Protein AF-0000000084470021 (afdb_homodimer)

pLDDT: mean 83.19, std 20.69, range [31.94, 98.88]

Radius of gyration: 24.06 Å; Cα contacts (8 Å, |Δi|>4): 420; chains: 2; bounding box: 57×67×52 Å

Organism: NCBI:txid879819

Solvent-accessible surface area (backbone atoms only — not comparable to full-atom values): 21420 Å² total; per-residue (Å²): 124,56,74,66,56,55,49,54,49,46,50,52,51,32,52,49,29,54,59,42,49,60,49,39,66,55,49,52,40,58,60,68,46,56,75,90,74,54,51,68,69,42,52,50,47,50,52,49,48,35,70,72,54,63,39,66,65,59,44,22,43,71,66,63,73,61,83,35,56,53,50,48,54,54,45,48,44,37,63,71,48,46,46,56,45,27,53,52,45,30,54,23,49,50,41,39,51,47,41,52,53,46,51,58,47,51,72,72,52,84,77,80,82,73,79,81,53,90,66,66,58,56,72,32,63,48,41,37,45,55,42,14,25,47,10,26,25,46,25,50,60,42,43,34,53,51,42,36,67,74,71,49,69,79,46,84,72,66,75,48,72,66,45,46,51,55,49,46,63,68,48,45,58,60,28,51,50,29,37,46,43,17,53,52,41,25,50,51,50,28,46,52,53,55,51,56,57,56,69,77,100,123,56,74,66,56,54,50,54,50,47,50,53,52,32,52,51,29,55,59,43,49,59,50,38,66,53,48,52,41,57,59,68,45,57,73,89,72,54,52,67,70,42,53,51,48,51,53,48,48,34,68,72,52,63,40,66,64,58,43,22,42,70,65,63,72,60,82,35,55,54,48,48,54,55,46,48,43,37,62,71,48,46,45,56,45,27,53,52,45,28,53,24,50,49,39,40,51,48,40,51,51,46,52,58,46,50,71,70,52,84,76,78,82,72,79,78,55,89,65,67,58,57,71,33,62,50,40,38,45,56,43,14,25,48,10,26,24,46,26,51,61,40,43,35,53,51,42,35,67,73,70,50,67,79,47,85,74,66,75,48,71,65,45,46,51,54,48,46,65,68,49,46,58,59,29,51,51,28,36,47,43,16,52,52,42,26,50,51,48,28,47,51,52,54,51,56,57,57,68,75,99

Sequence (402 aa):
MSRFAGRSCDRVYFLFLVSHIPATLMMDAQAVYPKWLVPGALESFGKWYIGLFRDPVMTGVLTRDGSMDFMMPFFYLEVVFQLPCFVLGAMGLWRSRNALGETERSVLTDQAPISRGLSLTQDDKRVWPLLVAYGASTATTLLPVLQSLLWDTNTSPPLTTFELASLLSCYIPYLVVPLMMAVDLGLRLTKLIGGGVRKKVMSRFAGRSCDRVYFLFLVSHIPATLMMDAQAVYPKWLVPGALESFGKWYIGLFRDPVMTGVLTRDGSMDFMMPFFYLEVVFQLPCFVLGAMGLWRSRNALGETERSVLTDQAPISRGLSLTQDDKRVWPLLVAYGASTATTLLPVLQSLLWDTNTSPPLTTFELASLLSCYIPYLVVPLMMAVDLGLRLTKLIGGGVRKKV

Foldseek 3Di:
DPPVVVLVLLVVLLVVLVVVLCVLVLQLLLLVDDVVPRDPVSLVVLVVVCVVQVQPQSVCSNVVPVPNVVLSVVSVCCVPQVNVLSVLSNVLSVLLVVLVVVVVVCVVPPDDPPDPPPCPNPNSLVSLVVLLVNLVVQLVSCVVSVVCLPPVQPDVVGDDPVSSVVVCVVRVCSNPSSVCSNVVSVVVVVVVVVVVVVVVD/DPPVVVLVLLVVLLVVLVVVLCVLVLQLLLLVDDVVPRDPVSLVVLVVVCVVQVQPQSVCSNVVPPPNVVLSVVSVCCVPQVNVLSVLSNVLSVLLVVLVVVVVVCVVPVDDPPDPPPCPNPNSLVSLVSLLVNLVVQLVSCVVSVVCLPPVQPDVVGDDPVSSVVVCVVRVCSNPSSVCSNVVSVVVVVCVVVVVVVVVD

InterPro domains:
  IPR016964 Sigma intracellular receptor 2 [PIRSF031032] (3-193)
  IPR033118 EXPERA domain [PF05241] (44-184)
  IPR033118 EXPERA domain [PS51751] (9-182)
  IPR051987 Sigma-2 receptor-like [PTHR31204] (3-186)

Nearest PDB structures (foldseek):
  1u4q-assembly2_B  TM=2.840E-01  e=3.889E+00  Gallus gallus
  1u4q-assembly2_B  TM=2.836E-01  e=4.367E+00  Gallus gallus

Structure (mmCIF, N/CA/C/O backbone):
data_AF-0000000084470021-model_v1
#
loop_
_entity.id
_entity.type
_entity.pdbx_description
1 polymer 'EXPERA domain-containing protein'
#
loop_
_atom_site.group_PDB
_atom_site.id
_atom_site.type_symbol
_atom_site.label_atom_id
_atom_site.label_alt_id
_atom_site.label_comp_id
_atom_site.label_asym_id
_atom_site.label_entity_id
_atom_site.label_seq_id
_atom_site.pdbx_PDB_ins_code
_atom_site.Cartn_x
_atom_site.Cartn_y
_atom_site.Cartn_z
_atom_site.occupancy
_atom_site.B_iso_or_equiv
_atom_site.auth_seq_id
_atom_site.auth_comp_id
_atom_site.auth_asym_id
_atom_site.auth_atom_id
_atom_site.pdbx_PDB_model_num
ATOM 1 N N . MET A 1 1 ? 6.918 12.938 21.328 1 39.31 1 MET A N 1
ATOM 2 C CA . MET A 1 1 ? 8.258 12.586 20.875 1 39.31 1 MET A CA 1
ATOM 3 C C . MET A 1 1 ? 9.227 13.742 21.094 1 39.31 1 MET A C 1
ATOM 5 O O . MET A 1 1 ? 8.914 14.891 20.766 1 39.31 1 MET A O 1
ATOM 9 N N . SER A 1 2 ? 10.227 13.367 21.828 1 38.44 2 SER A N 1
ATOM 10 C CA . SER A 1 2 ? 11.164 14.445 22.125 1 38.44 2 SER A CA 1
ATOM 11 C C . SER A 1 2 ? 11.695 15.094 20.859 1 38.44 2 SER A C 1
ATOM 13 O O . SER A 1 2 ? 11.805 14.438 19.828 1 38.44 2 SER A O 1
ATOM 15 N N . ARG A 1 3 ? 11.711 16.406 20.812 1 45.91 3 ARG A N 1
ATOM 16 C CA . ARG A 1 3 ? 12.281 17.188 19.719 1 45.91 3 ARG A CA 1
ATOM 17 C C . ARG A 1 3 ? 13.508 16.516 19.125 1 45.91 3 ARG A C 1
ATOM 19 O O . ARG A 1 3 ? 13.703 16.531 17.906 1 45.91 3 ARG A O 1
ATOM 26 N N . PHE A 1 4 ? 14.328 15.914 19.953 1 41.16 4 PHE A N 1
ATOM 27 C CA . PHE A 1 4 ? 15.57 15.266 19.531 1 41.16 4 PHE A CA 1
ATOM 28 C C . PHE A 1 4 ? 15.281 13.977 18.781 1 41.16 4 PHE A C 1
ATOM 30 O O . PHE A 1 4 ? 15.992 13.625 17.828 1 41.16 4 PHE A O 1
ATOM 37 N N . ALA A 1 5 ? 14.305 13.281 19.344 1 45.69 5 ALA A N 1
ATOM 38 C CA . ALA A 1 5 ? 13.93 12.016 18.703 1 45.69 5 ALA A CA 1
ATOM 39 C C . ALA A 1 5 ? 13.344 12.266 17.312 1 45.69 5 ALA A C 1
ATOM 41 O O . ALA A 1 5 ? 13.578 11.484 16.391 1 45.69 5 ALA A O 1
ATOM 42 N N . GLY A 1 6 ? 12.672 13.367 17.141 1 56.44 6 GLY A N 1
ATOM 43 C CA . GLY A 1 6 ? 12.094 13.766 15.867 1 56.44 6 GLY A CA 1
ATOM 44 C C . GLY A 1 6 ? 13.141 14.047 14.805 1 56.44 6 GLY A C 1
ATOM 45 O O . GLY A 1 6 ? 13.023 13.586 13.672 1 56.44 6 GLY A O 1
ATOM 46 N N . ARG A 1 7 ? 14.211 14.508 15.359 1 64.88 7 ARG A N 1
ATOM 47 C CA . ARG A 1 7 ? 15.281 14.898 14.453 1 64.88 7 ARG A CA 1
ATOM 48 C C . ARG A 1 7 ? 16.078 13.68 13.977 1 64.88 7 ARG A C 1
ATOM 50 O O . ARG A 1 7 ? 16.406 13.57 12.797 1 64.88 7 ARG A O 1
ATOM 57 N N . SER A 1 8 ? 16.297 12.781 14.93 1 79.62 8 SER A N 1
ATOM 58 C CA . SER A 1 8 ? 17.047 11.586 14.555 1 79.62 8 SER A CA 1
ATOM 59 C C . SER A 1 8 ? 16.25 10.703 13.602 1 79.62 8 SER A C 1
ATOM 61 O O . SER A 1 8 ? 16.812 10.141 12.656 1 79.62 8 SER A O 1
ATOM 63 N N . CYS A 1 9 ? 15.008 10.711 13.766 1 89.69 9 CYS A N 1
ATOM 64 C CA . CYS A 1 9 ? 14.188 9.898 12.867 1 89.69 9 CYS A CA 1
ATOM 65 C C . CYS A 1 9 ? 14.156 10.5 11.469 1 89.69 9 CYS A C 1
ATOM 67 O O . CYS A 1 9 ? 14.219 9.773 10.477 1 89.69 9 CYS A O 1
ATOM 69 N N . ASP A 1 10 ? 14.172 11.844 11.469 1 92.19 10 ASP A N 1
ATOM 70 C CA . ASP A 1 10 ? 14.141 12.5 10.164 1 92.19 10 ASP A CA 1
ATOM 71 C C . ASP A 1 10 ? 15.422 12.219 9.383 1 92.19 10 ASP A C 1
ATOM 73 O O . ASP A 1 10 ? 15.398 12.102 8.156 1 92.19 10 ASP A O 1
ATOM 77 N N . ARG A 1 11 ? 16.531 12.141 10.125 1 92.19 11 ARG A N 1
ATOM 78 C CA . ARG A 1 11 ? 17.797 11.812 9.469 1 92.19 11 ARG A CA 1
ATOM 79 C C . ARG A 1 11 ? 17.766 10.406 8.891 1 92.19 11 ARG A C 1
ATOM 81 O O . ARG A 1 11 ? 18.266 10.172 7.785 1 92.19 11 ARG A O 1
ATOM 88 N N . VAL A 1 12 ? 17.219 9.469 9.609 1 95.25 12 VAL A N 1
ATOM 89 C CA . VAL A 1 12 ? 17.094 8.094 9.148 1 95.25 12 VAL A CA 1
ATOM 90 C C . VAL A 1 12 ? 16.219 8.039 7.902 1 95.25 12 VAL A C 1
ATOM 92 O O . VAL A 1 12 ? 16.562 7.371 6.922 1 95.25 12 VAL A O 1
ATOM 95 N N . TYR A 1 13 ? 15.102 8.781 7.984 1 97 13 TYR A N 1
ATOM 96 C CA . TYR A 1 13 ? 14.195 8.812 6.84 1 97 13 TYR A CA 1
ATOM 97 C C . TYR A 1 13 ? 14.891 9.391 5.613 1 97 13 TYR A C 1
ATOM 99 O O . TYR A 1 13 ? 14.789 8.844 4.516 1 97 13 TYR A O 1
ATOM 107 N N . PHE A 1 14 ? 15.641 10.484 5.859 1 95.44 14 PHE A N 1
ATOM 108 C CA . PHE A 1 14 ? 16.344 11.148 4.773 1 95.44 14 PHE A CA 1
ATOM 109 C C . PHE A 1 14 ? 17.359 10.211 4.133 1 95.44 14 PHE A C 1
ATOM 111 O O . PHE A 1 14 ? 17.375 10.039 2.912 1 95.44 14 PHE A O 1
ATOM 118 N N . LEU A 1 15 ? 18.172 9.555 4.902 1 96.56 15 LEU A N 1
ATOM 119 C CA . LEU A 1 15 ? 19.219 8.656 4.398 1 96.56 15 LEU A CA 1
ATOM 120 C C . LEU A 1 15 ? 18.594 7.461 3.684 1 96.56 15 LEU A C 1
ATOM 122 O O . LEU A 1 15 ? 19.125 6.996 2.672 1 96.56 15 LEU A O 1
ATOM 126 N N . PHE A 1 16 ? 17.562 7.004 4.227 1 98.06 16 PHE A N 1
ATOM 127 C CA . PHE A 1 16 ? 16.859 5.883 3.621 1 98.06 16 PHE A CA 1
ATOM 128 C C . PHE A 1 16 ? 16.359 6.25 2.23 1 98.06 16 PHE A C 1
ATOM 130 O O . PHE A 1 16 ? 16.562 5.508 1.271 1 98.06 16 PHE A O 1
ATOM 137 N N . LEU A 1 17 ? 15.703 7.418 2.127 1 98.06 17 LEU A N 1
ATOM 138 C CA . LEU A 1 17 ? 15.148 7.855 0.851 1 98.06 17 LEU A CA 1
ATOM 139 C C . LEU A 1 17 ? 16.25 8.086 -0.174 1 98.06 17 LEU A C 1
ATOM 141 O O . LEU A 1 17 ? 16.141 7.645 -1.321 1 98.06 17 LEU A O 1
ATOM 145 N N . VAL A 1 18 ? 17.312 8.672 0.264 1 97.69 18 VAL A N 1
ATOM 146 C CA . VAL A 1 18 ? 18.406 9 -0.647 1 97.69 18 VAL A CA 1
ATOM 147 C C . VAL A 1 18 ? 19.078 7.711 -1.127 1 97.69 18 VAL A C 1
ATOM 149 O O . VAL A 1 18 ? 19.359 7.562 -2.316 1 97.69 18 VAL A O 1
ATOM 152 N N . SER A 1 19 ? 19.281 6.773 -0.228 1 96.94 19 SER A N 1
ATOM 153 C CA . SER A 1 19 ? 19.969 5.535 -0.583 1 96.94 19 SER A CA 1
ATOM 154 C C . SER A 1 19 ? 19.094 4.652 -1.469 1 96.94 19 SER A C 1
ATOM 156 O O . SER A 1 19 ? 19.609 3.803 -2.203 1 96.94 19 SER A O 1
ATOM 158 N N . HIS A 1 20 ? 17.844 4.844 -1.402 1 97.75 20 HIS A N 1
ATOM 159 C CA . HIS A 1 20 ? 16.922 4.016 -2.174 1 97.75 20 HIS A CA 1
ATOM 160 C C . HIS A 1 20 ? 16.906 4.426 -3.643 1 97.75 20 HIS A C 1
ATOM 162 O O . HIS A 1 20 ? 16.531 3.637 -4.508 1 97.75 20 HIS A O 1
ATOM 168 N N . ILE A 1 21 ? 17.281 5.66 -3.932 1 97.44 21 ILE A N 1
ATOM 169 C CA . ILE A 1 21 ? 17.25 6.188 -5.293 1 97.44 21 ILE A CA 1
ATOM 170 C C . ILE A 1 21 ? 18.172 5.363 -6.188 1 97.44 21 ILE A C 1
ATOM 172 O O . ILE A 1 21 ? 17.719 4.781 -7.18 1 97.44 21 ILE A O 1
ATOM 176 N N . PRO A 1 22 ? 19.484 5.156 -5.887 1 95.5 22 PRO A N 1
ATOM 177 C CA . PRO A 1 22 ? 20.312 4.332 -6.766 1 95.5 22 PRO A CA 1
ATOM 178 C C . PRO A 1 22 ? 19.875 2.869 -6.793 1 95.5 22 PRO A C 1
ATOM 180 O O . PRO A 1 22 ? 19.969 2.211 -7.832 1 95.5 22 PRO A O 1
ATOM 183 N N . ALA A 1 23 ? 19.406 2.336 -5.719 1 93.56 23 ALA A N 1
ATOM 184 C CA . ALA A 1 23 ? 18.922 0.957 -5.68 1 93.56 23 ALA A CA 1
ATOM 185 C C . ALA A 1 23 ? 17.781 0.747 -6.672 1 93.56 23 ALA A C 1
ATOM 187 O O . ALA A 1 23 ? 17.766 -0.238 -7.414 1 93.56 23 ALA A O 1
ATOM 188 N N . THR A 1 24 ? 16.828 1.701 -6.633 1 96.44 24 THR A N 1
ATOM 189 C CA . THR A 1 24 ? 15.688 1.627 -7.531 1 96.44 24 THR A CA 1
ATOM 190 C C . THR A 1 24 ? 16.141 1.766 -8.984 1 96.44 24 THR A C 1
ATOM 192 O O . THR A 1 24 ? 15.727 0.978 -9.844 1 96.44 24 THR A O 1
ATOM 195 N N . LEU A 1 25 ? 17.031 2.656 -9.281 1 94 25 LEU A N 1
ATOM 196 C CA . LEU A 1 25 ? 17.453 2.93 -10.648 1 94 25 LEU A CA 1
ATOM 197 C C . LEU A 1 25 ? 18.328 1.808 -11.188 1 94 25 LEU A C 1
ATOM 199 O O . LEU A 1 25 ? 18.25 1.45 -12.359 1 94 25 LEU A O 1
ATOM 203 N N . MET A 1 26 ? 19.109 1.154 -10.328 1 92.44 26 MET A N 1
ATOM 204 C CA . MET A 1 26 ? 20.109 0.179 -10.766 1 92.44 26 MET A CA 1
ATOM 205 C C . MET A 1 26 ? 19.5 -1.223 -10.812 1 92.44 26 MET A C 1
ATOM 207 O O . MET A 1 26 ? 19.922 -2.055 -11.617 1 92.44 26 MET A O 1
ATOM 211 N N . MET A 1 27 ? 18.562 -1.479 -9.992 1 94.19 27 MET A N 1
ATOM 212 C CA . MET A 1 27 ? 18.078 -2.854 -9.867 1 94.19 27 MET A CA 1
ATOM 213 C C . MET A 1 27 ? 16.594 -2.943 -10.188 1 94.19 27 MET A C 1
ATOM 215 O O . MET A 1 27 ? 16.203 -3.543 -11.195 1 94.19 27 MET A O 1
ATOM 219 N N . ASP A 1 28 ? 15.789 -2.229 -9.43 1 95.31 28 ASP A N 1
ATOM 220 C CA . ASP A 1 28 ? 14.344 -2.428 -9.508 1 95.31 28 ASP A CA 1
ATOM 221 C C . ASP A 1 28 ? 13.789 -1.937 -10.844 1 95.31 28 ASP A C 1
ATOM 223 O O . ASP A 1 28 ? 12.883 -2.551 -11.406 1 95.31 28 ASP A O 1
ATOM 227 N N . ALA A 1 29 ? 14.328 -0.933 -11.359 1 95.75 29 ALA A N 1
ATOM 228 C CA . ALA A 1 29 ? 13.82 -0.332 -12.594 1 95.75 29 ALA A CA 1
ATOM 229 C C . ALA A 1 29 ? 14.094 -1.232 -13.797 1 95.75 29 ALA A C 1
ATOM 231 O O . ALA A 1 29 ? 13.461 -1.083 -14.844 1 95.75 29 ALA A O 1
ATOM 232 N N . GLN A 1 30 ? 15.055 -2.152 -13.688 1 94.69 30 GLN A N 1
ATOM 233 C CA . GLN A 1 30 ? 15.352 -3.08 -14.773 1 94.69 30 GLN A CA 1
ATOM 234 C C . GLN A 1 30 ? 14.141 -3.941 -15.109 1 94.69 30 GLN A C 1
ATOM 236 O O . GLN A 1 30 ? 14 -4.406 -16.25 1 94.69 30 GLN A O 1
ATOM 241 N N . ALA A 1 31 ? 13.289 -4.145 -14.141 1 93.44 31 ALA A N 1
ATOM 242 C CA . ALA A 1 31 ? 12.094 -4.949 -14.344 1 93.44 31 ALA A CA 1
ATOM 243 C C . ALA A 1 31 ? 11.117 -4.246 -15.281 1 93.44 31 ALA A C 1
ATOM 245 O O . ALA A 1 31 ? 10.312 -4.902 -15.961 1 93.44 31 ALA A O 1
ATOM 246 N N . VAL A 1 32 ? 11.148 -2.951 -15.266 1 93.38 32 VAL A N 1
ATOM 247 C CA . VAL A 1 32 ? 10.148 -2.148 -15.961 1 93.38 32 VAL A CA 1
ATOM 248 C C . VAL A 1 32 ? 10.688 -1.723 -17.328 1 93.38 32 VAL A C 1
ATOM 250 O O . VAL A 1 32 ? 9.922 -1.587 -18.281 1 93.38 32 VAL A O 1
ATOM 253 N N . TYR A 1 33 ? 12 -1.568 -17.438 1 90.31 33 TYR A N 1
ATOM 254 C CA . TYR A 1 33 ? 12.609 -1.112 -18.672 1 90.31 33 TYR A CA 1
ATOM 255 C C . TYR A 1 33 ? 12.531 -2.188 -19.75 1 90.31 33 TYR A C 1
ATOM 257 O O . TYR A 1 33 ? 12.672 -3.379 -19.453 1 90.31 33 TYR A O 1
ATOM 265 N N . PRO A 1 34 ? 12.312 -1.676 -21 1 90.69 34 PRO A N 1
ATOM 266 C CA . PRO A 1 34 ? 12.555 -2.643 -22.078 1 90.69 34 PRO A CA 1
ATOM 267 C C . PRO A 1 34 ? 13.977 -3.193 -22.062 1 90.69 34 PRO A C 1
ATOM 269 O O . PRO A 1 34 ? 14.922 -2.463 -21.766 1 90.69 34 PRO A O 1
ATOM 272 N N . LYS A 1 35 ? 14.07 -4.453 -22.375 1 86.88 35 LYS A N 1
ATOM 273 C CA . LYS A 1 35 ? 15.344 -5.148 -22.281 1 86.88 35 LYS A CA 1
ATOM 274 C C . LYS A 1 35 ? 16.422 -4.426 -23.094 1 86.88 35 LYS A C 1
ATOM 276 O O . LYS A 1 35 ? 17.578 -4.348 -22.656 1 86.88 35 LYS A O 1
ATOM 281 N N . TRP A 1 36 ? 16 -3.816 -24.188 1 89.62 36 TRP A N 1
ATOM 282 C CA . TRP A 1 36 ? 16.984 -3.201 -25.062 1 89.62 36 TRP A CA 1
ATOM 283 C C . TRP A 1 36 ? 17.5 -1.887 -24.484 1 89.62 36 TRP A C 1
ATOM 285 O O . TRP A 1 36 ? 18.531 -1.367 -24.922 1 89.62 36 TRP A O 1
ATOM 295 N N . LEU A 1 37 ? 16.781 -1.375 -23.484 1 89.5 37 LEU A N 1
ATOM 296 C CA . LEU A 1 37 ? 17.172 -0.103 -22.875 1 89.5 37 LEU A CA 1
ATOM 297 C C . LEU A 1 37 ? 18.047 -0.326 -21.641 1 89.5 37 LEU A C 1
ATOM 299 O O . LEU A 1 37 ? 18.594 0.628 -21.078 1 89.5 37 LEU A O 1
ATOM 303 N N . VAL A 1 38 ? 18.219 -1.576 -21.25 1 89.94 38 VAL A N 1
ATOM 304 C CA . VAL A 1 38 ? 19.016 -1.856 -20.047 1 89.94 38 VAL A CA 1
ATOM 305 C C . VAL A 1 38 ? 20.484 -1.922 -20.422 1 89.94 38 VAL A C 1
ATOM 307 O O . VAL A 1 38 ? 20.906 -2.805 -21.172 1 89.94 38 VAL A O 1
ATOM 310 N N . PRO A 1 39 ? 21.25 -1.006 -19.875 1 92.06 39 PRO A N 1
ATOM 311 C CA . PRO A 1 39 ? 22.688 -1.062 -20.141 1 92.06 39 PRO A CA 1
ATOM 312 C C . PRO A 1 39 ? 23.312 -2.373 -19.672 1 92.06 39 PRO A C 1
ATOM 314 O O . PRO A 1 39 ? 22.906 -2.943 -18.672 1 92.06 39 PRO A O 1
ATOM 317 N N . GLY A 1 40 ? 24.344 -2.781 -20.375 1 93.5 40 GLY A N 1
ATOM 318 C CA . GLY A 1 40 ? 25.031 -4.023 -20.062 1 93.5 40 GLY A CA 1
ATOM 319 C C . GLY A 1 40 ? 25.516 -4.09 -18.625 1 93.5 40 GLY A C 1
ATOM 320 O O . GLY A 1 40 ? 25.406 -5.133 -17.984 1 93.5 40 GLY A O 1
ATOM 321 N N . ALA A 1 41 ? 25.969 -3.006 -18.156 1 94.06 41 ALA A N 1
ATOM 322 C CA . ALA A 1 41 ? 26.484 -2.955 -16.797 1 94.06 41 ALA A CA 1
ATOM 323 C C . ALA A 1 41 ? 25.375 -3.24 -15.781 1 94.06 41 ALA A C 1
ATOM 325 O O . ALA A 1 41 ? 25.594 -3.943 -14.789 1 94.06 41 ALA A O 1
ATOM 326 N N . LEU A 1 42 ? 24.234 -2.711 -16.016 1 94.12 42 LEU A N 1
ATOM 327 C CA . LEU A 1 42 ? 23.109 -2.938 -15.117 1 94.12 42 LEU A CA 1
ATOM 328 C C . LEU A 1 42 ? 22.609 -4.379 -15.211 1 94.12 42 LEU A C 1
ATOM 330 O O . LEU A 1 42 ? 22.281 -4.992 -14.195 1 94.12 42 LEU A O 1
ATOM 334 N N . GLU A 1 43 ? 22.562 -4.82 -16.391 1 94.81 43 GLU A N 1
ATOM 335 C CA . GLU A 1 43 ? 22.188 -6.215 -16.594 1 94.81 43 GLU A CA 1
ATOM 336 C C . GLU A 1 43 ? 23.141 -7.156 -15.859 1 94.81 43 GLU A C 1
ATOM 338 O O . GLU A 1 43 ? 22.703 -8.109 -15.203 1 94.81 43 GLU A O 1
ATOM 343 N N . SER A 1 44 ? 24.438 -6.91 -15.977 1 95.5 44 SER A N 1
ATOM 344 C CA . SER A 1 44 ? 25.438 -7.719 -15.297 1 95.5 44 SER A CA 1
ATOM 345 C C . SER A 1 44 ? 25.297 -7.625 -13.781 1 95.5 44 SER A C 1
ATOM 347 O O . SER A 1 44 ? 25.5 -8.617 -13.07 1 95.5 44 SER A O 1
ATOM 349 N N . PHE A 1 45 ? 24.922 -6.48 -13.352 1 95.31 45 PHE A N 1
ATOM 350 C CA . PHE A 1 45 ? 24.688 -6.293 -11.922 1 95.31 45 PHE A CA 1
ATOM 351 C C . PHE A 1 45 ? 23.516 -7.137 -11.453 1 95.31 45 PHE A C 1
ATOM 353 O O . PHE A 1 45 ? 23.578 -7.762 -10.391 1 95.31 45 PHE A O 1
ATOM 360 N N . GLY A 1 46 ? 22.453 -7.125 -12.18 1 95.25 46 GLY A N 1
ATOM 361 C CA . GLY A 1 46 ? 21.312 -7.965 -11.867 1 95.25 46 GLY A CA 1
ATOM 362 C C . GLY A 1 46 ? 21.656 -9.445 -11.812 1 95.25 46 GLY A C 1
ATOM 363 O O . GLY A 1 46 ? 21.25 -10.148 -10.883 1 95.25 46 GLY A O 1
ATOM 364 N N . LYS A 1 47 ? 22.438 -9.891 -12.742 1 95.31 47 LYS A N 1
ATOM 365 C CA . LYS A 1 47 ? 22.859 -11.289 -12.789 1 95.31 47 LYS A CA 1
ATOM 366 C C . LYS A 1 47 ? 23.75 -11.633 -11.594 1 95.31 47 LYS A C 1
ATOM 368 O O . LYS A 1 47 ? 23.625 -12.711 -11.008 1 95.31 47 LYS A O 1
ATOM 373 N N . TRP A 1 48 ? 24.609 -10.688 -11.344 1 96.19 48 TRP A N 1
ATOM 374 C CA . TRP A 1 48 ? 25.469 -10.875 -10.188 1 96.19 48 TRP A CA 1
ATOM 375 C C . TRP A 1 48 ? 24.656 -10.992 -8.906 1 96.19 48 TRP A C 1
ATOM 377 O O . TRP A 1 48 ? 24.875 -11.891 -8.094 1 96.19 48 TRP A O 1
ATOM 387 N N . TYR A 1 49 ? 23.703 -10.125 -8.727 1 95.12 49 TYR A N 1
ATOM 388 C CA . TYR A 1 49 ? 22.844 -10.109 -7.551 1 95.12 49 TYR A CA 1
ATOM 389 C C . TYR A 1 49 ? 22.094 -11.422 -7.406 1 95.12 49 TYR A C 1
ATOM 391 O O . TYR A 1 49 ? 22.062 -12.016 -6.324 1 95.12 49 TYR A O 1
ATOM 399 N N . ILE A 1 50 ? 21.5 -11.875 -8.461 1 93.69 50 ILE A N 1
ATOM 400 C CA . ILE A 1 50 ? 20.703 -13.094 -8.414 1 93.69 50 ILE A CA 1
ATOM 401 C C . ILE A 1 50 ? 21.625 -14.289 -8.148 1 93.69 50 ILE A C 1
ATOM 403 O O . ILE A 1 50 ? 21.219 -15.242 -7.473 1 93.69 50 ILE A O 1
ATOM 407 N N . GLY A 1 51 ? 22.844 -14.258 -8.648 1 93.19 51 GLY A N 1
ATOM 408 C CA . GLY A 1 51 ? 23.812 -15.312 -8.367 1 93.19 51 GLY A CA 1
ATOM 409 C C . GLY A 1 51 ? 24.266 -15.336 -6.922 1 93.19 51 GLY A C 1
ATOM 410 O O . GLY A 1 51 ? 24.438 -16.406 -6.336 1 93.19 51 GLY A O 1
ATOM 411 N N . LEU A 1 52 ? 24.375 -14.164 -6.402 1 93.06 52 LEU A N 1
ATOM 412 C CA . LEU A 1 52 ? 24.891 -14.031 -5.043 1 93.06 52 LEU A CA 1
ATOM 413 C C . LEU A 1 52 ? 23.812 -14.383 -4.02 1 93.06 52 LEU A C 1
ATOM 415 O O . LEU A 1 52 ? 24.062 -15.133 -3.08 1 93.06 52 LEU A O 1
ATOM 419 N N . PHE A 1 53 ? 22.547 -13.938 -4.246 1 92.81 53 PHE A N 1
ATOM 420 C CA . PHE A 1 53 ? 21.547 -14.039 -3.197 1 92.81 53 PHE A CA 1
ATOM 421 C C . PHE A 1 53 ? 20.5 -15.094 -3.541 1 92.81 53 PHE A C 1
ATOM 423 O O . PHE A 1 53 ? 19.703 -15.492 -2.688 1 92.81 53 PHE A O 1
ATOM 430 N N . ARG A 1 54 ? 20.406 -15.531 -4.75 1 92.94 54 ARG A N 1
ATOM 431 C CA . ARG A 1 54 ? 19.391 -16.469 -5.211 1 92.94 54 ARG A CA 1
ATOM 432 C C . ARG A 1 54 ? 18 -16 -4.848 1 92.94 54 ARG A C 1
ATOM 434 O O . ARG A 1 54 ? 17.188 -16.766 -4.336 1 92.94 54 ARG A O 1
ATOM 441 N N . ASP A 1 55 ? 17.766 -14.719 -5.062 1 93.5 55 ASP A N 1
ATOM 442 C CA . ASP A 1 55 ? 16.5 -14.062 -4.781 1 93.5 55 ASP A CA 1
ATOM 443 C C . ASP A 1 55 ? 15.422 -14.508 -5.773 1 93.5 55 ASP A C 1
ATOM 445 O O . ASP A 1 55 ? 15.477 -14.156 -6.953 1 93.5 55 ASP A O 1
ATOM 449 N N . PRO A 1 56 ? 14.484 -15.234 -5.293 1 92.06 56 PRO A N 1
ATOM 450 C CA . PRO A 1 56 ? 13.492 -15.742 -6.242 1 92.06 56 PRO A CA 1
ATOM 451 C C . PRO A 1 56 ? 12.648 -14.641 -6.867 1 92.06 56 PRO A C 1
ATOM 453 O O . PRO A 1 56 ? 12.227 -14.75 -8.016 1 92.06 56 PRO A O 1
ATOM 456 N N . VAL A 1 57 ? 12.383 -13.578 -6.137 1 92.38 57 VAL A N 1
ATOM 457 C CA . VAL A 1 57 ? 11.578 -12.477 -6.652 1 92.38 57 VAL A CA 1
ATOM 458 C C . VAL A 1 57 ? 12.305 -11.797 -7.805 1 92.38 57 VAL A C 1
ATOM 460 O O . VAL A 1 57 ? 11.766 -11.672 -8.906 1 92.38 57 VAL A O 1
ATOM 463 N N . MET A 1 58 ? 13.547 -11.461 -7.547 1 94.12 58 MET A N 1
ATOM 464 C CA . MET A 1 58 ? 14.312 -10.75 -8.57 1 94.12 58 MET A CA 1
ATOM 465 C C . MET A 1 58 ? 14.648 -11.672 -9.734 1 94.12 58 MET A C 1
ATOM 467 O O . MET A 1 58 ? 14.703 -11.234 -10.883 1 94.12 58 MET A O 1
ATOM 471 N N . THR A 1 59 ? 14.906 -12.953 -9.398 1 93.25 59 THR A N 1
ATOM 472 C CA . THR A 1 59 ? 15.141 -13.914 -10.469 1 93.25 59 THR A CA 1
ATOM 473 C C . THR A 1 59 ? 13.93 -13.992 -11.398 1 93.25 59 THR A C 1
ATOM 475 O O . THR A 1 59 ? 14.07 -13.891 -12.625 1 93.25 59 THR A O 1
ATOM 478 N N . GLY A 1 60 ? 12.781 -14.078 -10.836 1 91.75 60 GLY A N 1
ATOM 479 C CA . GLY A 1 60 ? 11.57 -14.164 -11.633 1 91.75 60 GLY A CA 1
ATOM 480 C C . GLY A 1 60 ? 11.305 -12.922 -12.453 1 91.75 60 GLY A C 1
ATOM 481 O O . GLY A 1 60 ? 10.93 -13.008 -13.625 1 91.75 60 GLY A O 1
ATOM 482 N N . VAL A 1 61 ? 11.516 -11.828 -11.875 1 92.38 61 VAL A N 1
ATOM 483 C CA . VAL A 1 61 ? 11.172 -10.555 -12.516 1 92.38 61 VAL A CA 1
ATOM 484 C C . VAL A 1 61 ? 12.203 -10.219 -13.586 1 92.38 61 VAL A C 1
ATOM 486 O O . VAL A 1 61 ? 11.852 -9.758 -14.672 1 92.38 61 VAL A O 1
ATOM 489 N N . LEU A 1 62 ? 13.492 -10.484 -13.328 1 92.75 62 LEU A N 1
ATOM 490 C CA . LEU A 1 62 ? 14.555 -10.109 -14.25 1 92.75 62 LEU A CA 1
ATOM 491 C C . LEU A 1 62 ? 14.633 -11.086 -15.422 1 92.75 62 LEU A C 1
ATOM 493 O O . LEU A 1 62 ? 14.984 -10.695 -16.531 1 92.75 62 LEU A O 1
ATOM 497 N N . THR A 1 63 ? 14.281 -12.32 -15.133 1 90.5 63 THR A N 1
ATOM 498 C CA . THR A 1 63 ? 14.281 -13.297 -16.219 1 90.5 63 THR A CA 1
ATOM 499 C C . THR A 1 63 ? 12.953 -13.281 -16.969 1 90.5 63 THR A C 1
ATOM 501 O O . THR A 1 63 ? 12.844 -13.867 -18.047 1 90.5 63 THR A O 1
ATOM 504 N N . ARG A 1 64 ? 11.953 -12.641 -16.406 1 89.5 64 ARG A N 1
ATOM 505 C CA . ARG A 1 64 ? 10.633 -12.539 -17.016 1 89.5 64 ARG A CA 1
ATOM 506 C C . ARG A 1 64 ? 10.062 -13.914 -17.344 1 89.5 64 ARG A C 1
ATOM 508 O O . ARG A 1 64 ? 9.562 -14.141 -18.438 1 89.5 64 ARG A O 1
ATOM 515 N N . ASP A 1 65 ? 10.164 -14.828 -16.375 1 89 65 ASP A N 1
ATOM 516 C CA . ASP A 1 65 ? 9.719 -16.203 -16.594 1 89 65 ASP A CA 1
ATOM 517 C C . ASP A 1 65 ? 8.25 -16.375 -16.219 1 89 65 ASP A C 1
ATOM 519 O O . ASP A 1 65 ? 7.711 -17.469 -16.266 1 89 65 ASP A O 1
ATOM 523 N N . GLY A 1 66 ? 7.625 -15.336 -15.719 1 87.88 66 GLY A N 1
ATOM 524 C CA . GLY A 1 66 ? 6.195 -15.344 -15.438 1 87.88 66 GLY A CA 1
ATOM 525 C C . GLY A 1 66 ? 5.871 -15.703 -14 1 87.88 66 GLY A C 1
ATOM 526 O O . GLY A 1 66 ? 4.742 -15.492 -13.547 1 87.88 66 GLY A O 1
ATOM 527 N N . SER A 1 67 ? 6.816 -16.141 -13.219 1 86.81 67 SER A N 1
ATOM 528 C CA . SER A 1 67 ? 6.578 -16.641 -11.867 1 86.81 67 SER A CA 1
ATOM 529 C C . SER A 1 67 ? 6.223 -15.516 -10.906 1 86.81 67 SER A C 1
ATOM 531 O O . SER A 1 67 ? 5.551 -15.742 -9.898 1 86.81 67 SER A O 1
ATOM 533 N N . MET A 1 68 ? 6.688 -14.312 -11.352 1 90.06 68 MET A N 1
ATOM 534 C CA . MET A 1 68 ? 6.473 -13.18 -10.453 1 90.06 68 MET A CA 1
ATOM 535 C C . MET A 1 68 ? 5.711 -12.062 -11.156 1 90.06 68 MET A C 1
ATOM 537 O O . MET A 1 68 ? 5.863 -10.891 -10.812 1 90.06 68 MET A O 1
ATOM 541 N N . ASP A 1 69 ? 4.855 -12.469 -12.07 1 90.06 69 ASP A N 1
ATOM 542 C CA . ASP A 1 69 ? 4.105 -11.484 -12.852 1 90.06 69 ASP A CA 1
ATOM 543 C C . ASP A 1 69 ? 3.199 -10.648 -11.945 1 90.06 69 ASP A C 1
ATOM 545 O O . ASP A 1 69 ? 2.975 -9.469 -12.211 1 90.06 69 ASP A O 1
ATOM 549 N N . PHE A 1 70 ? 2.68 -11.281 -10.938 1 89.62 70 PHE A N 1
ATOM 550 C CA . PHE A 1 70 ? 1.749 -10.609 -10.039 1 89.62 70 PHE A CA 1
ATOM 551 C C . PHE A 1 70 ? 2.438 -9.461 -9.312 1 89.62 70 PHE A C 1
ATOM 553 O O . PHE A 1 70 ? 1.773 -8.586 -8.75 1 89.62 70 PHE A O 1
ATOM 560 N N . MET A 1 71 ? 3.771 -9.367 -9.391 1 92.5 71 MET A N 1
ATOM 561 C CA . MET A 1 71 ? 4.531 -8.359 -8.664 1 92.5 71 MET A CA 1
ATOM 562 C C . MET A 1 71 ? 4.895 -7.188 -9.57 1 92.5 71 MET A C 1
ATOM 564 O O . MET A 1 71 ? 5.336 -6.141 -9.102 1 92.5 71 MET A O 1
ATOM 568 N N . MET A 1 72 ? 4.676 -7.348 -10.812 1 94.31 72 MET A N 1
ATOM 569 C CA . MET A 1 72 ? 5.121 -6.355 -11.781 1 94.31 72 MET A CA 1
ATOM 570 C C . MET A 1 72 ? 4.523 -4.988 -11.477 1 94.31 72 MET A C 1
ATOM 572 O O . MET A 1 72 ? 5.207 -3.969 -11.578 1 94.31 72 MET A O 1
ATOM 576 N N . PRO A 1 73 ? 3.273 -4.945 -11.07 1 96.62 73 PRO A N 1
ATOM 577 C CA . PRO A 1 73 ? 2.725 -3.621 -10.773 1 96.62 73 PRO A CA 1
ATOM 578 C C . PRO A 1 73 ? 3.488 -2.902 -9.664 1 96.62 73 PRO A C 1
ATOM 580 O O . PRO A 1 73 ? 3.551 -1.671 -9.648 1 96.62 73 PRO A O 1
ATOM 583 N N . PHE A 1 74 ? 4.094 -3.621 -8.781 1 97.88 74 PHE A N 1
ATOM 584 C CA . PHE A 1 74 ? 4.855 -3.002 -7.707 1 97.88 74 PHE A CA 1
ATOM 585 C C . PHE A 1 74 ? 6.113 -2.33 -8.25 1 97.88 74 PHE A C 1
ATOM 587 O O . PHE A 1 74 ? 6.535 -1.29 -7.738 1 97.88 74 PHE A O 1
ATOM 594 N N . PHE A 1 75 ? 6.656 -2.926 -9.25 1 97.5 75 PHE A N 1
ATOM 595 C CA . PHE A 1 75 ? 7.848 -2.334 -9.852 1 97.5 75 PHE A CA 1
ATOM 596 C C . PHE A 1 75 ? 7.492 -1.084 -10.641 1 97.5 75 PHE A C 1
ATOM 598 O O . PHE A 1 75 ? 8.242 -0.107 -10.648 1 97.5 75 PHE A O 1
ATOM 605 N N . TYR A 1 76 ? 6.383 -1.098 -11.297 1 97.31 76 TYR A N 1
ATOM 606 C CA . TYR A 1 76 ? 5.891 0.12 -11.93 1 97.31 76 TYR A CA 1
ATOM 607 C C . TYR A 1 76 ? 5.617 1.201 -10.891 1 97.31 76 TYR A C 1
ATOM 609 O O . TYR A 1 76 ? 5.965 2.367 -11.094 1 97.31 76 TYR A O 1
ATOM 617 N N . LEU A 1 77 ? 4.957 0.783 -9.812 1 98.5 77 LEU A N 1
ATOM 618 C CA . LEU A 1 77 ? 4.645 1.706 -8.727 1 98.5 77 LEU A CA 1
ATOM 619 C C . LEU A 1 77 ? 5.918 2.34 -8.172 1 98.5 77 LEU A C 1
ATOM 621 O O . LEU A 1 77 ? 5.922 3.52 -7.812 1 98.5 77 LEU A O 1
ATOM 625 N N . GLU A 1 78 ? 6.953 1.572 -8.055 1 98.19 78 GLU A N 1
ATOM 626 C CA . GLU A 1 78 ? 8.234 2.078 -7.562 1 98.19 78 GLU A CA 1
ATOM 627 C C . GLU A 1 78 ? 8.781 3.174 -8.477 1 98.19 78 GLU A C 1
ATOM 629 O O . GLU A 1 78 ? 9.195 4.234 -7.996 1 98.19 78 GLU A O 1
ATOM 634 N N . VAL A 1 79 ? 8.703 2.975 -9.719 1 97.19 79 VAL A N 1
ATOM 635 C CA . VAL A 1 79 ? 9.289 3.912 -10.672 1 97.19 79 VAL A CA 1
ATOM 636 C C . VAL A 1 79 ? 8.398 5.145 -10.805 1 97.19 79 VAL A C 1
ATOM 638 O O . VAL A 1 79 ? 8.898 6.277 -10.836 1 97.19 79 VAL A O 1
ATOM 641 N N . VAL A 1 80 ? 7.129 5.02 -10.781 1 97.56 80 VAL A N 1
ATOM 642 C CA . VAL A 1 80 ? 6.203 6.098 -11.109 1 97.56 80 VAL A CA 1
ATOM 643 C C . VAL A 1 80 ? 5.883 6.902 -9.852 1 97.56 80 VAL A C 1
ATOM 645 O O . VAL A 1 80 ? 5.695 8.117 -9.914 1 97.56 80 VAL A O 1
ATOM 648 N N . PHE A 1 81 ? 5.82 6.199 -8.789 1 98.62 81 PHE A N 1
ATOM 649 C CA . PHE A 1 81 ? 5.348 6.863 -7.578 1 98.62 81 PHE A CA 1
ATOM 650 C C . PHE A 1 81 ? 6.449 6.926 -6.527 1 98.62 81 PHE A C 1
ATOM 652 O O . PHE A 1 81 ? 6.758 8 -6.004 1 98.62 81 PHE A O 1
ATOM 659 N N . GLN A 1 82 ? 7.102 5.801 -6.176 1 98.62 82 GLN A N 1
ATOM 660 C CA . GLN A 1 82 ? 8.055 5.781 -5.066 1 98.62 82 GLN A CA 1
ATOM 661 C C . GLN A 1 82 ? 9.289 6.609 -5.391 1 98.62 82 GLN A C 1
ATOM 663 O O . GLN A 1 82 ? 9.773 7.375 -4.551 1 98.62 82 GLN A O 1
ATOM 668 N N . LEU A 1 83 ? 9.781 6.492 -6.582 1 98.38 83 LEU A N 1
ATOM 669 C CA . LEU A 1 83 ? 11.008 7.195 -6.953 1 98.38 83 LEU A CA 1
ATOM 670 C C . LEU A 1 83 ? 10.82 8.703 -6.852 1 98.38 83 LEU A C 1
ATOM 672 O O . LEU A 1 83 ? 11.609 9.391 -6.199 1 98.38 83 LEU A O 1
ATOM 676 N N . PRO A 1 84 ? 9.789 9.32 -7.457 1 98.31 84 PRO A N 1
ATOM 677 C CA . PRO A 1 84 ? 9.539 10.742 -7.223 1 98.31 84 PRO A CA 1
ATOM 678 C C . PRO A 1 84 ? 9.398 11.078 -5.738 1 98.31 84 PRO A C 1
ATOM 680 O O . PRO A 1 84 ? 9.852 12.141 -5.297 1 98.31 84 PRO A O 1
ATOM 683 N N . CYS A 1 85 ? 8.797 10.195 -4.996 1 98.38 85 CYS A N 1
ATOM 684 C CA . CYS A 1 85 ? 8.625 10.43 -3.566 1 98.38 85 CYS A CA 1
ATOM 685 C C . CYS A 1 85 ? 9.977 10.461 -2.857 1 98.38 85 CYS A C 1
ATOM 687 O O . CYS A 1 85 ? 10.156 11.211 -1.896 1 98.38 85 CYS A O 1
ATOM 689 N N . PHE A 1 86 ? 10.922 9.555 -3.303 1 98.44 86 PHE A N 1
ATOM 690 C CA . PHE A 1 86 ? 12.258 9.586 -2.719 1 98.44 86 PHE A CA 1
ATOM 691 C C . PHE A 1 86 ? 12.883 10.969 -2.852 1 98.44 86 PHE A C 1
ATOM 693 O O . PHE A 1 86 ? 13.422 11.508 -1.884 1 98.44 86 PHE A O 1
ATOM 700 N N . VAL A 1 87 ? 12.727 11.562 -3.963 1 97.56 87 VAL A N 1
ATOM 701 C CA . VAL A 1 87 ? 13.359 12.844 -4.27 1 97.56 87 VAL A CA 1
ATOM 702 C C . VAL A 1 87 ? 12.648 13.961 -3.504 1 97.56 87 VAL A C 1
ATOM 704 O O . VAL A 1 87 ? 13.289 14.727 -2.777 1 97.56 87 VAL A O 1
ATOM 707 N N . LEU A 1 88 ? 11.344 14.016 -3.59 1 97 88 LEU A N 1
ATOM 708 C CA . LEU A 1 88 ? 10.578 15.062 -2.928 1 97 88 LEU A CA 1
ATOM 709 C C . LEU A 1 88 ? 10.703 14.953 -1.413 1 97 88 LEU A C 1
ATOM 711 O O . LEU A 1 88 ? 10.805 15.969 -0.72 1 97 88 LEU A O 1
ATOM 715 N N . GLY A 1 89 ? 10.633 13.664 -0.956 1 96.31 89 GLY A N 1
ATOM 716 C CA . GLY A 1 89 ? 10.789 13.453 0.475 1 96.31 89 GLY A CA 1
ATOM 717 C C . GLY A 1 89 ? 12.148 13.867 0.998 1 96.31 89 GLY A C 1
ATOM 718 O O . GLY A 1 89 ? 12.25 14.523 2.039 1 96.31 89 GLY A O 1
ATOM 719 N N . ALA A 1 90 ? 13.172 13.477 0.275 1 95.44 90 ALA A N 1
ATOM 720 C CA . ALA A 1 90 ? 14.531 13.852 0.673 1 95.44 90 ALA A CA 1
ATOM 721 C C . ALA A 1 90 ? 14.711 15.367 0.664 1 95.44 90 ALA A C 1
ATOM 723 O O . ALA A 1 90 ? 15.281 15.938 1.597 1 95.44 90 ALA A O 1
ATOM 724 N N . MET A 1 91 ? 14.227 16.062 -0.359 1 93.62 91 MET A N 1
ATOM 725 C CA . MET A 1 91 ? 14.32 17.516 -0.451 1 93.62 91 MET A CA 1
ATOM 726 C C . MET A 1 91 ? 13.555 18.172 0.691 1 93.62 91 MET A C 1
ATOM 728 O O . MET A 1 91 ? 14.055 19.125 1.307 1 93.62 91 MET A O 1
ATOM 732 N N . GLY A 1 92 ? 12.383 17.656 0.949 1 91.06 92 GLY A N 1
ATOM 733 C CA . GLY A 1 92 ? 11.578 18.219 2.021 1 91.06 92 GLY A CA 1
ATOM 734 C C . GLY A 1 92 ? 12.195 18.031 3.393 1 91.06 92 GLY A C 1
ATOM 735 O O . GLY A 1 92 ? 12.188 18.953 4.211 1 91.06 92 GLY A O 1
ATOM 736 N N . LEU A 1 93 ? 12.688 16.891 3.619 1 89.38 93 LEU A N 1
ATOM 737 C CA . LEU A 1 93 ? 13.281 16.578 4.918 1 89.38 93 LEU A CA 1
ATOM 738 C C . LEU A 1 93 ? 14.602 17.344 5.094 1 89.38 93 LEU A C 1
ATOM 740 O O . LEU A 1 93 ? 14.953 17.719 6.215 1 89.38 93 LEU A O 1
ATOM 744 N N . TRP A 1 94 ? 15.344 17.516 4.023 1 86 94 TRP A N 1
ATOM 745 C CA . TRP A 1 94 ? 16.594 18.266 4.062 1 86 94 TRP A CA 1
ATOM 746 C C . TRP A 1 94 ? 16.344 19.719 4.406 1 86 94 TRP A C 1
ATOM 748 O O . TRP A 1 94 ? 17.078 20.312 5.219 1 86 94 TRP A O 1
ATOM 758 N N . ARG A 1 95 ? 15.375 20.328 3.834 1 78.62 95 ARG A N 1
ATOM 759 C CA . ARG A 1 95 ? 15.031 21.719 4.07 1 78.62 95 ARG A CA 1
ATOM 760 C C . ARG A 1 95 ? 14.57 21.938 5.508 1 78.62 95 ARG A C 1
ATOM 762 O O . ARG A 1 95 ? 14.859 22.969 6.109 1 78.62 95 ARG A O 1
ATOM 769 N N . SER A 1 96 ? 13.844 21 5.965 1 69.94 96 SER A N 1
ATOM 770 C CA . SER A 1 96 ? 13.367 21.094 7.344 1 69.94 96 SER A CA 1
ATOM 771 C C . SER A 1 96 ? 14.531 21.094 8.328 1 69.94 96 SER A C 1
ATOM 773 O O . SER A 1 96 ? 14.508 21.812 9.336 1 69.94 96 SER A O 1
ATOM 775 N N . ARG A 1 97 ? 15.547 20.422 8.078 1 64.31 97 ARG A N 1
ATOM 776 C CA . ARG A 1 97 ? 16.734 20.312 8.93 1 64.31 97 ARG A CA 1
ATOM 777 C C . ARG A 1 97 ? 17.562 21.594 8.875 1 64.31 97 ARG A C 1
ATOM 779 O O . ARG A 1 97 ? 18.031 22.078 9.906 1 64.31 97 ARG A O 1
ATOM 786 N N . ASN A 1 98 ? 17.75 22.062 7.727 1 60.44 98 ASN A N 1
ATOM 787 C CA . ASN A 1 98 ? 18.594 23.25 7.574 1 60.44 98 ASN A CA 1
ATOM 788 C C . ASN A 1 98 ? 17.875 24.5 8.055 1 60.44 98 ASN A C 1
ATOM 790 O O . ASN A 1 98 ? 18.531 25.438 8.539 1 60.44 98 ASN A O 1
ATOM 794 N N . ALA A 1 99 ? 16.688 24.531 7.852 1 52.25 99 ALA A N 1
ATOM 795 C CA . ALA A 1 99 ? 15.945 25.688 8.375 1 52.25 99 ALA A CA 1
ATOM 796 C C . ALA A 1 99 ? 16.062 25.766 9.891 1 52.25 99 ALA A C 1
ATOM 798 O O . ALA A 1 99 ? 16.203 26.844 10.453 1 52.25 99 ALA A O 1
ATOM 799 N N . LEU A 1 100 ? 16.031 24.656 10.5 1 49.69 100 LEU A N 1
ATOM 800 C CA . LEU A 1 100 ? 16.188 24.641 11.953 1 49.69 100 LEU A CA 1
ATOM 801 C C . LEU A 1 100 ? 17.625 24.984 12.344 1 49.69 100 LEU A C 1
ATOM 803 O O . LEU A 1 100 ? 17.844 25.688 13.336 1 49.69 100 LEU A O 1
ATOM 807 N N . GLY A 1 101 ? 18.562 24.453 11.578 1 48.09 101 GLY A N 1
ATOM 808 C CA . GLY A 1 101 ? 19.953 24.797 11.852 1 48.09 101 GLY A CA 1
ATOM 809 C C . GLY A 1 101 ? 20.25 26.281 11.648 1 48.09 101 GLY A C 1
ATOM 810 O O . GLY A 1 101 ? 21 26.875 12.414 1 48.09 101 GLY A O 1
ATOM 811 N N . GLU A 1 102 ? 19.641 26.797 10.586 1 48.16 102 GLU A N 1
ATOM 812 C CA . GLU A 1 102 ? 19.859 28.219 10.32 1 48.16 102 GLU A CA 1
ATOM 813 C C . GLU A 1 102 ? 19.141 29.094 11.352 1 48.16 102 GLU A C 1
ATOM 815 O O . GLU A 1 102 ? 19.656 30.125 11.773 1 48.16 102 GLU A O 1
ATOM 820 N N . THR A 1 103 ? 17.953 28.625 11.75 1 46.41 103 THR A N 1
ATOM 821 C CA . THR A 1 103 ? 17.266 29.406 12.773 1 46.41 103 THR A CA 1
ATOM 822 C C . THR A 1 103 ? 18.047 29.391 14.078 1 46.41 103 THR A C 1
ATOM 824 O O . THR A 1 103 ? 18.156 30.422 14.758 1 46.41 103 THR A O 1
ATOM 827 N N . GLU A 1 104 ? 18.656 28.297 14.336 1 46.44 104 GLU A N 1
ATOM 828 C CA . GLU A 1 104 ? 19.484 28.234 15.531 1 46.44 104 GLU A CA 1
ATOM 829 C C . GLU A 1 104 ? 20.734 29.094 15.375 1 46.44 104 GLU A C 1
ATOM 831 O O . GLU A 1 104 ? 21.141 29.781 16.312 1 46.44 104 GLU A O 1
ATOM 836 N N . ARG A 1 105 ? 21.234 29.219 14.172 1 48.44 105 ARG A N 1
ATOM 837 C CA . ARG A 1 105 ? 22.438 30.016 13.945 1 48.44 105 ARG A CA 1
ATOM 838 C C . ARG A 1 105 ? 22.094 31.5 13.906 1 48.44 105 ARG A C 1
ATOM 840 O O . ARG A 1 105 ? 22.875 32.344 14.383 1 48.44 105 ARG A O 1
ATOM 847 N N . SER A 1 106 ? 20.969 31.766 13.266 1 46.81 106 SER A N 1
ATOM 848 C CA . SER A 1 106 ? 20.594 33.156 13.117 1 46.81 106 SER A CA 1
ATOM 849 C C . SER A 1 106 ? 20.281 33.812 14.469 1 46.81 106 SER A C 1
ATOM 851 O O . SER A 1 106 ? 20.453 35 14.641 1 46.81 106 SER A O 1
ATOM 853 N N . VAL A 1 107 ? 19.781 33 15.492 1 43.28 107 VAL A N 1
ATOM 854 C CA . VAL A 1 107 ? 19.531 33.562 16.812 1 43.28 107 VAL A CA 1
ATOM 855 C C . VAL A 1 107 ? 20.859 33.969 17.453 1 43.28 107 VAL A C 1
ATOM 857 O O . VAL A 1 107 ? 20.891 34.938 18.25 1 43.28 107 VAL A O 1
ATOM 860 N N . LEU A 1 108 ? 21.938 33.312 17.141 1 41.5 108 LEU A N 1
ATOM 861 C CA . LEU A 1 108 ? 23.203 33.688 17.75 1 41.5 108 LEU A CA 1
ATOM 862 C C . LEU A 1 108 ? 23.828 34.875 17.047 1 41.5 108 LEU A C 1
ATOM 864 O O . LEU A 1 108 ? 24.656 35.594 17.609 1 41.5 108 LEU A O 1
ATOM 868 N N . THR A 1 109 ? 23.828 34.938 15.703 1 40.53 109 THR A N 1
ATOM 869 C CA . THR A 1 109 ? 24.438 36.094 15.031 1 40.53 109 THR A CA 1
ATOM 870 C C . THR A 1 109 ? 23.406 37.188 14.758 1 40.53 109 THR A C 1
ATOM 872 O O . THR A 1 109 ? 22.312 36.906 14.25 1 40.53 109 THR A O 1
ATOM 875 N N . ASP A 1 110 ? 23.266 38.375 15.469 1 36.72 110 ASP A N 1
ATOM 876 C CA . ASP A 1 110 ? 22.422 39.562 15.469 1 36.72 110 ASP A CA 1
ATOM 877 C C . ASP A 1 110 ? 22.109 40 14.047 1 36.72 110 ASP A C 1
ATOM 879 O O . ASP A 1 110 ? 21.359 40.969 13.844 1 36.72 110 ASP A O 1
ATOM 883 N N . GLN A 1 111 ? 23.203 40.156 13.102 1 37.16 111 GLN A N 1
ATOM 884 C CA . GLN A 1 111 ? 23.203 41.156 12.047 1 37.16 111 GLN A CA 1
ATOM 885 C C . GLN A 1 111 ? 22.094 40.906 11.031 1 37.16 111 GLN A C 1
ATOM 887 O O . GLN A 1 111 ? 21.328 41.812 10.703 1 37.16 111 GLN A O 1
ATOM 892 N N . ALA A 1 112 ? 22.484 40.531 9.609 1 38.06 112 ALA A N 1
ATOM 893 C CA . ALA A 1 112 ? 21.938 40.906 8.312 1 38.06 112 ALA A CA 1
ATOM 894 C C . ALA A 1 112 ? 20.641 40.156 8.016 1 38.06 112 ALA A C 1
ATOM 896 O O . ALA A 1 112 ? 20.5 39 8.367 1 38.06 112 ALA A O 1
ATOM 897 N N . PRO A 1 113 ? 19.469 40.938 7.715 1 35.81 113 PRO A N 1
ATOM 898 C CA . PRO A 1 113 ? 18.219 40.375 7.23 1 35.81 113 PRO A CA 1
ATOM 899 C C . PRO A 1 113 ? 18.438 39.344 6.113 1 35.81 113 PRO A C 1
ATOM 901 O O . PRO A 1 113 ? 19.047 39.656 5.09 1 35.81 113 PRO A O 1
ATOM 904 N N . ILE A 1 114 ? 18.922 38.188 6.32 1 35.44 114 ILE A N 1
ATOM 905 C CA . ILE A 1 114 ? 19.016 37.25 5.219 1 35.44 114 ILE A CA 1
ATOM 906 C C . ILE A 1 114 ? 17.797 37.406 4.309 1 35.44 114 ILE A C 1
ATOM 908 O O . ILE A 1 114 ? 16.672 37.531 4.789 1 35.44 114 ILE A O 1
ATOM 912 N N . SER A 1 115 ? 17.984 37.812 3.029 1 32.66 115 SER A N 1
ATOM 913 C CA . SER A 1 115 ? 17.109 37.969 1.871 1 32.66 115 SER A CA 1
ATOM 914 C C . SER A 1 115 ? 16.031 36.875 1.849 1 32.66 115 SER A C 1
ATOM 916 O O . SER A 1 115 ? 16.297 35.719 2.162 1 32.66 115 SER A O 1
ATOM 918 N N . ARG A 1 116 ? 14.711 37.281 2.004 1 35.06 116 ARG A N 1
ATOM 919 C CA . ARG A 1 116 ? 13.414 36.625 1.845 1 35.06 116 ARG A CA 1
ATOM 920 C C . ARG A 1 116 ? 13.398 35.719 0.619 1 35.06 116 ARG A C 1
ATOM 922 O O . ARG A 1 116 ? 12.406 35.688 -0.112 1 35.06 116 ARG A O 1
ATOM 929 N N . GLY A 1 117 ? 14.5 35.625 -0.123 1 32.12 117 GLY A N 1
ATOM 930 C CA . GLY A 1 117 ? 14.227 34.906 -1.36 1 32.12 117 GLY A CA 1
ATOM 931 C C . GLY A 1 117 ? 13.273 33.75 -1.181 1 32.12 117 GLY A C 1
ATOM 932 O O . GLY A 1 117 ? 12.867 33.438 -0.058 1 32.12 117 GLY A O 1
ATOM 933 N N . LEU A 1 118 ? 13.297 32.781 -2.25 1 34.03 118 LEU A N 1
ATOM 934 C CA . LEU A 1 118 ? 12.297 31.703 -2.35 1 34.03 118 LEU A CA 1
ATOM 935 C C . LEU A 1 118 ? 12.141 30.984 -1.018 1 34.03 118 LEU A C 1
ATOM 937 O O . LEU A 1 118 ? 13.062 30.297 -0.565 1 34.03 118 LEU A O 1
ATOM 941 N N . SER A 1 119 ? 11.641 31.609 0.028 1 33.38 119 SER A N 1
ATOM 942 C CA . SER A 1 119 ? 11.25 31.078 1.33 1 33.38 119 SER A CA 1
ATOM 943 C C . SER A 1 119 ? 10.898 29.594 1.24 1 33.38 119 SER A C 1
ATOM 945 O O . SER A 1 119 ? 9.727 29.234 1.086 1 33.38 119 SER A O 1
ATOM 947 N N . LEU A 1 120 ? 11.375 28.938 0.383 1 35.12 120 LEU A N 1
ATOM 948 C CA . LEU A 1 120 ? 11.367 27.484 0.535 1 35.12 120 LEU A CA 1
ATOM 949 C C . LEU A 1 120 ? 11.664 27.094 1.977 1 35.12 120 LEU A C 1
ATOM 951 O O . LEU A 1 120 ? 11.977 25.922 2.254 1 35.12 120 LEU A O 1
ATOM 955 N N . THR A 1 121 ? 12.086 28.047 2.82 1 39.06 121 THR A N 1
ATOM 956 C CA . THR A 1 121 ? 12.391 27.781 4.223 1 39.06 121 THR A CA 1
ATOM 957 C C . THR A 1 121 ? 11.164 27.219 4.941 1 39.06 121 THR A C 1
ATOM 959 O O . THR A 1 121 ? 11.18 27.062 6.164 1 39.06 121 THR A O 1
ATOM 962 N N . GLN A 1 122 ? 9.922 27.625 4.426 1 42.81 122 GLN A N 1
ATOM 963 C CA . GLN A 1 122 ? 8.711 27.188 5.117 1 42.81 122 GLN A CA 1
ATOM 964 C C . GLN A 1 122 ? 8.828 25.734 5.562 1 42.81 122 GLN A C 1
ATOM 966 O O . GLN A 1 122 ? 9.383 24.891 4.84 1 42.81 122 GLN A O 1
ATOM 971 N N . ASP A 1 123 ? 8.789 25.516 6.809 1 52.25 123 ASP A N 1
ATOM 972 C CA . ASP A 1 123 ? 8.75 24.234 7.492 1 52.25 123 ASP A CA 1
ATOM 973 C C . ASP A 1 123 ? 8.148 23.141 6.598 1 52.25 123 ASP A C 1
ATOM 975 O O . ASP A 1 123 ? 7.039 23.297 6.09 1 52.25 123 ASP A O 1
ATOM 979 N N . ASP A 1 124 ? 8.922 22.422 5.855 1 76.31 124 ASP A N 1
ATOM 980 C CA . ASP A 1 124 ? 8.672 21.453 4.797 1 76.31 124 ASP A CA 1
ATOM 981 C C . ASP A 1 124 ? 7.809 20.297 5.301 1 76.31 124 ASP A C 1
ATOM 983 O O . ASP A 1 124 ? 7.938 19.156 4.828 1 76.31 124 ASP A O 1
ATOM 987 N N . LYS A 1 125 ? 7.129 20.734 6.312 1 87.19 125 LYS A N 1
ATOM 988 C CA . LYS A 1 125 ? 6.184 19.75 6.828 1 87.19 125 LYS A CA 1
ATOM 989 C C . LYS A 1 125 ? 5.133 19.391 5.777 1 87.19 125 LYS A C 1
ATOM 991 O O . LYS A 1 125 ? 4.43 18.391 5.91 1 87.19 125 LYS A O 1
ATOM 996 N N . ARG A 1 126 ? 5.145 20.172 4.711 1 91.31 126 ARG A N 1
ATOM 997 C CA . ARG A 1 126 ? 4.168 19.953 3.65 1 91.31 126 ARG A CA 1
ATOM 998 C C . ARG A 1 126 ? 4.422 18.625 2.949 1 91.31 126 ARG A C 1
ATOM 1000 O O . ARG A 1 126 ? 3.547 18.109 2.246 1 91.31 126 ARG A O 1
ATOM 1007 N N . VAL A 1 127 ? 5.551 18.047 3.174 1 95 127 VAL A N 1
ATOM 1008 C CA . VAL A 1 127 ? 5.887 16.797 2.506 1 95 127 VAL A CA 1
ATOM 1009 C C . VAL A 1 127 ? 5.383 15.617 3.334 1 95 127 VAL A C 1
ATOM 1011 O O . VAL A 1 127 ? 5.344 14.484 2.852 1 95 127 VAL A O 1
ATOM 1014 N N . TRP A 1 128 ? 4.953 15.852 4.574 1 96.19 128 TRP A N 1
ATOM 1015 C CA . TRP A 1 128 ? 4.617 14.773 5.5 1 96.19 128 TRP A CA 1
ATOM 1016 C C . TRP A 1 128 ? 3.441 13.953 4.977 1 96.19 128 TRP A C 1
ATOM 1018 O O . TRP A 1 128 ? 3.48 12.719 4.992 1 96.19 128 TRP A O 1
ATOM 1028 N N . PRO A 1 129 ? 2.396 14.586 4.477 1 97.81 129 PRO A N 1
ATOM 1029 C CA . PRO A 1 129 ? 1.306 13.766 3.947 1 97.81 129 PRO A CA 1
ATOM 1030 C C . PRO A 1 129 ? 1.753 12.859 2.803 1 97.81 129 PRO A C 1
ATOM 1032 O O . PRO A 1 129 ? 1.312 11.711 2.711 1 97.81 129 PRO A O 1
ATOM 1035 N N . LEU A 1 130 ? 2.564 13.383 1.993 1 98.38 130 LEU A N 1
ATOM 1036 C CA . LEU A 1 130 ? 3.109 12.586 0.903 1 98.38 130 LEU A CA 1
ATOM 1037 C C . LEU A 1 130 ? 3.893 11.391 1.443 1 98.38 130 LEU A C 1
ATOM 1039 O O . LEU A 1 130 ? 3.768 10.273 0.932 1 98.38 130 LEU A O 1
ATOM 1043 N N . LEU A 1 131 ? 4.664 11.633 2.461 1 98.44 131 LEU A N 1
ATOM 1044 C CA . LEU A 1 131 ? 5.516 10.578 3.012 1 98.44 131 LEU A CA 1
ATOM 1045 C C . LEU A 1 131 ? 4.688 9.57 3.799 1 98.44 131 LEU A C 1
ATOM 1047 O O . LEU A 1 131 ? 5.059 8.398 3.893 1 98.44 131 LEU A O 1
ATOM 1051 N N . VAL A 1 132 ? 3.561 10 4.32 1 98.81 132 VAL A N 1
ATOM 1052 C CA . VAL A 1 132 ? 2.629 9.062 4.941 1 98.81 132 VAL A CA 1
ATOM 1053 C C . VAL A 1 132 ? 2.074 8.109 3.883 1 98.81 132 VAL A C 1
ATOM 1055 O O . VAL A 1 132 ? 2.07 6.895 4.078 1 98.81 132 VAL A O 1
ATOM 1058 N N . ALA A 1 133 ? 1.643 8.664 2.773 1 98.88 133 ALA A N 1
ATOM 1059 C CA . ALA A 1 133 ? 1.125 7.852 1.677 1 98.88 133 ALA A CA 1
ATOM 1060 C C . ALA A 1 133 ? 2.205 6.922 1.127 1 98.88 133 ALA A C 1
ATOM 1062 O O . ALA A 1 133 ? 1.96 5.734 0.916 1 98.88 133 ALA A O 1
ATOM 1063 N N . TYR A 1 134 ? 3.396 7.492 0.952 1 98.88 134 TYR A N 1
ATOM 1064 C CA . TYR A 1 134 ? 4.535 6.727 0.455 1 98.88 134 TYR A CA 1
ATOM 1065 C C . TYR A 1 134 ? 4.855 5.562 1.385 1 98.88 134 TYR A C 1
ATOM 1067 O O . TYR A 1 134 ? 5.02 4.426 0.934 1 98.88 134 TYR A O 1
ATOM 1075 N N . GLY A 1 135 ? 4.98 5.852 2.604 1 98.88 135 GLY A N 1
ATOM 1076 C CA . GLY A 1 135 ? 5.344 4.824 3.564 1 98.88 135 GLY A CA 1
ATOM 1077 C C . GLY A 1 135 ? 4.324 3.703 3.65 1 98.88 135 GLY A C 1
ATOM 1078 O O . GLY A 1 135 ? 4.691 2.525 3.688 1 98.88 135 GLY A O 1
ATOM 1079 N N . ALA A 1 136 ? 3.059 4.051 3.697 1 98.88 136 ALA A N 1
ATOM 1080 C CA . ALA A 1 136 ? 1.993 3.055 3.768 1 98.88 136 ALA A CA 1
ATOM 1081 C C . ALA A 1 136 ? 1.969 2.188 2.514 1 98.88 136 ALA A C 1
ATOM 1083 O O . ALA A 1 136 ? 1.839 0.963 2.6 1 98.88 136 ALA A O 1
ATOM 1084 N N . SER A 1 137 ? 2.076 2.791 1.376 1 98.88 137 SER A N 1
ATOM 1085 C CA . SER A 1 137 ? 2.078 2.078 0.103 1 98.88 137 SER A CA 1
ATOM 1086 C C . SER A 1 137 ? 3.283 1.152 -0.011 1 98.88 137 SER A C 1
ATOM 1088 O O . SER A 1 137 ? 3.137 -0.031 -0.322 1 98.88 137 SER A O 1
ATOM 1090 N N . THR A 1 138 ? 4.43 1.692 0.314 1 98.81 138 THR A N 1
ATOM 1091 C CA . THR A 1 138 ? 5.66 0.923 0.18 1 98.81 138 THR A CA 1
ATOM 1092 C C . THR A 1 138 ? 5.66 -0.271 1.13 1 98.81 138 THR A C 1
ATOM 1094 O O . THR A 1 138 ? 5.988 -1.39 0.73 1 98.81 138 THR A O 1
ATOM 1097 N N . ALA A 1 139 ? 5.285 -0.047 2.34 1 98.75 139 ALA A N 1
ATOM 1098 C CA . ALA A 1 139 ? 5.215 -1.153 3.291 1 98.75 139 ALA A CA 1
ATOM 1099 C C . ALA A 1 139 ? 4.273 -2.246 2.797 1 98.75 139 ALA A C 1
ATOM 1101 O O . ALA A 1 139 ? 4.555 -3.436 2.955 1 98.75 139 ALA A O 1
ATOM 1102 N N . THR A 1 140 ? 3.225 -1.868 2.18 1 98.75 140 THR A N 1
ATOM 1103 C CA . THR A 1 140 ? 2.232 -2.805 1.664 1 98.75 140 THR A CA 1
ATOM 1104 C C . THR A 1 140 ? 2.83 -3.674 0.561 1 98.75 140 THR A C 1
ATOM 1106 O O . THR A 1 140 ? 2.547 -4.871 0.484 1 98.75 140 THR A O 1
ATOM 1109 N N . THR A 1 141 ? 3.68 -3.121 -0.276 1 98.31 141 THR A N 1
ATOM 1110 C CA . THR A 1 141 ? 4.262 -3.865 -1.389 1 98.31 141 THR A CA 1
ATOM 1111 C C . THR A 1 141 ? 5.164 -4.984 -0.879 1 98.31 141 THR A C 1
ATOM 1113 O O . THR A 1 141 ? 5.371 -5.984 -1.57 1 98.31 141 THR A O 1
ATOM 1116 N N . LEU A 1 142 ? 5.699 -4.82 0.305 1 97.81 142 LEU A N 1
ATOM 1117 C CA . LEU A 1 142 ? 6.688 -5.773 0.794 1 97.81 142 LEU A CA 1
ATOM 1118 C C . LEU A 1 142 ? 6.012 -6.988 1.422 1 97.81 142 LEU A C 1
ATOM 1120 O O . LEU A 1 142 ? 6.648 -8.023 1.629 1 97.81 142 LEU A O 1
ATOM 1124 N N . LEU A 1 143 ? 4.715 -6.938 1.634 1 97.12 143 LEU A N 1
ATOM 1125 C CA . LEU A 1 143 ? 4.02 -8.031 2.301 1 97.12 143 LEU A CA 1
ATOM 1126 C C . LEU A 1 143 ? 4.008 -9.281 1.428 1 97.12 143 LEU A C 1
ATOM 1128 O O . LEU A 1 143 ? 4.453 -10.352 1.859 1 97.12 143 LEU A O 1
ATOM 1132 N N . PRO A 1 144 ? 3.594 -9.164 0.201 1 94.81 144 PRO A N 1
ATOM 1133 C CA . PRO A 1 144 ? 3.639 -10.383 -0.614 1 94.81 144 PRO A CA 1
ATOM 1134 C C . PRO A 1 144 ? 5.062 -10.82 -0.95 1 94.81 144 PRO A C 1
ATOM 1136 O O . PRO A 1 144 ? 5.309 -12 -1.191 1 94.81 144 PRO A O 1
ATOM 1139 N N . VAL A 1 145 ? 6 -9.859 -0.986 1 93.38 145 VAL A N 1
ATOM 1140 C CA . VAL A 1 145 ? 7.398 -10.203 -1.213 1 93.38 145 VAL A CA 1
ATOM 1141 C C . VAL A 1 145 ? 7.898 -11.109 -0.089 1 93.38 145 VAL A C 1
ATOM 1143 O O . VAL A 1 145 ? 8.445 -12.188 -0.346 1 93.38 145 VAL A O 1
ATOM 1146 N N . LEU A 1 146 ? 7.648 -10.711 1.076 1 94.12 146 LEU A N 1
ATOM 1147 C CA . LEU A 1 146 ? 8.094 -11.5 2.225 1 94.12 146 LEU A CA 1
ATOM 1148 C C . LEU A 1 146 ? 7.344 -12.82 2.301 1 94.12 146 LEU A C 1
ATOM 1150 O O . LEU A 1 146 ? 7.918 -13.844 2.682 1 94.12 146 LEU A O 1
ATOM 1154 N N . GLN A 1 147 ? 6.07 -12.789 1.928 1 92.62 147 GLN A N 1
ATOM 1155 C CA . GLN A 1 147 ? 5.289 -14.023 1.876 1 92.62 147 GLN A CA 1
ATOM 1156 C C . GLN A 1 147 ? 5.898 -15.023 0.896 1 92.62 147 GLN A C 1
ATOM 1158 O O . GLN A 1 147 ? 5.984 -16.219 1.188 1 92.62 147 GLN A O 1
ATOM 1163 N N . SER A 1 148 ? 6.32 -14.523 -0.21 1 88.31 148 SER A N 1
ATOM 1164 C CA . SER A 1 148 ? 6.898 -15.383 -1.234 1 88.31 148 SER A CA 1
ATOM 1165 C C . SER A 1 148 ? 8.242 -15.953 -0.787 1 88.31 148 SER A C 1
ATOM 1167 O O . SER A 1 148 ? 8.602 -17.078 -1.151 1 88.31 148 SER A O 1
ATOM 1169 N N . LEU A 1 149 ? 8.945 -15.219 -0.014 1 89.56 149 LEU A N 1
ATOM 1170 C CA . LEU A 1 149 ? 10.242 -15.68 0.467 1 89.56 149 LEU A CA 1
ATOM 1171 C C . LEU A 1 149 ? 10.078 -16.703 1.588 1 89.56 149 LEU A C 1
ATOM 1173 O O . LEU A 1 149 ? 10.836 -17.672 1.665 1 89.56 149 LEU A O 1
ATOM 1177 N N . LEU A 1 150 ? 9.094 -16.516 2.363 1 89.19 150 LEU A N 1
ATOM 1178 C CA . LEU A 1 150 ? 8.977 -17.312 3.584 1 89.19 150 LEU A CA 1
ATOM 1179 C C . LEU A 1 150 ? 8.125 -18.547 3.344 1 89.19 150 LEU A C 1
ATOM 1181 O O . LEU A 1 150 ? 8.344 -19.594 3.975 1 89.19 150 LEU A O 1
ATOM 1185 N N . TRP A 1 151 ? 7.164 -18.531 2.461 1 78 151 TRP A N 1
ATOM 1186 C CA . TRP A 1 151 ? 6.223 -19.641 2.369 1 78 151 TRP A CA 1
ATOM 1187 C C . TRP A 1 151 ? 6.242 -20.25 0.975 1 78 151 TRP A C 1
ATOM 1189 O O . TRP A 1 151 ? 5.801 -21.391 0.786 1 78 151 TRP A O 1
ATOM 1199 N N . ASP A 1 152 ? 6.598 -19.453 0.002 1 62.38 152 ASP A N 1
ATOM 1200 C CA . ASP A 1 152 ? 6.562 -20.016 -1.345 1 62.38 152 ASP A CA 1
ATOM 1201 C C . ASP A 1 152 ? 7.957 -20.453 -1.8 1 62.38 152 ASP A C 1
ATOM 1203 O O . ASP A 1 152 ? 8.688 -19.656 -2.412 1 62.38 152 ASP A O 1
ATOM 1207 N N . THR A 1 153 ? 8.484 -21.406 -1.273 1 61.94 153 THR A N 1
ATOM 1208 C CA . THR A 1 153 ? 9.867 -21.797 -1.542 1 61.94 153 THR A CA 1
ATOM 1209 C C . THR A 1 153 ? 9.961 -22.578 -2.85 1 61.94 153 THR A C 1
ATOM 1211 O O . THR A 1 153 ? 10.008 -23.812 -2.844 1 61.94 153 THR A O 1
ATOM 1214 N N . ASN A 1 154 ? 9.555 -21.906 -3.869 1 63.78 154 ASN A N 1
ATOM 1215 C CA . ASN A 1 154 ? 9.695 -22.672 -5.109 1 63.78 154 ASN A CA 1
ATOM 1216 C C . ASN A 1 154 ? 11.125 -22.609 -5.641 1 63.78 154 ASN A C 1
ATOM 1218 O O . ASN A 1 154 ? 11.367 -22.828 -6.828 1 63.78 154 ASN A O 1
ATOM 1222 N N . THR A 1 155 ? 11.969 -22.297 -4.766 1 74.06 155 THR A N 1
ATOM 1223 C CA . THR A 1 155 ? 13.352 -22.25 -5.227 1 74.06 155 THR A CA 1
ATOM 1224 C C . THR A 1 155 ? 13.953 -23.656 -5.242 1 74.06 155 THR A C 1
ATOM 1226 O O . THR A 1 155 ? 13.68 -24.469 -4.352 1 74.06 155 THR A O 1
ATOM 1229 N N . SER A 1 156 ? 14.5 -24.016 -6.398 1 78.75 156 SER A N 1
ATOM 1230 C CA . SER A 1 156 ? 15.195 -25.281 -6.508 1 78.75 156 SER A CA 1
ATOM 1231 C C . SER A 1 156 ? 16.688 -25.078 -6.715 1 78.75 156 SER A C 1
ATOM 1233 O O . SER A 1 156 ? 17.109 -24.516 -7.727 1 78.75 156 SER A O 1
ATOM 1235 N N . PRO A 1 157 ? 17.594 -25.562 -5.816 1 84.75 157 PRO A N 1
ATOM 1236 C CA . PRO A 1 157 ? 17.25 -26.109 -4.508 1 84.75 157 PRO A CA 1
ATOM 1237 C C . PRO A 1 157 ? 16.688 -25.078 -3.545 1 84.75 157 PRO A C 1
ATOM 1239 O O . PRO A 1 157 ? 16.812 -23.875 -3.787 1 84.75 157 PRO A O 1
ATOM 1242 N N . PRO A 1 158 ? 16.125 -25.594 -2.461 1 87.56 158 PRO A N 1
ATOM 1243 C CA . PRO A 1 158 ? 15.578 -24.656 -1.476 1 87.56 158 PRO A CA 1
ATOM 1244 C C . PRO A 1 158 ? 16.641 -23.734 -0.868 1 87.56 158 PRO A C 1
ATOM 1246 O O . PRO A 1 158 ? 17.812 -24.109 -0.8 1 87.56 158 PRO A O 1
ATOM 1249 N N . LEU A 1 159 ? 16.219 -22.594 -0.464 1 91 159 LEU A N 1
ATOM 1250 C CA . LEU A 1 159 ? 17.141 -21.656 0.183 1 91 159 LEU A CA 1
ATOM 1251 C C . LEU A 1 159 ? 17.641 -22.219 1.509 1 91 159 LEU A C 1
ATOM 1253 O O . LEU A 1 159 ? 16.875 -22.797 2.275 1 91 159 LEU A O 1
ATOM 1257 N N . THR A 1 160 ? 18.938 -22.078 1.686 1 91.56 160 THR A N 1
ATOM 1258 C CA . THR A 1 160 ? 19.484 -22.391 3.006 1 91.56 160 THR A CA 1
ATOM 1259 C C . THR A 1 160 ? 19.047 -21.344 4.027 1 91.56 160 THR A C 1
ATOM 1261 O O . THR A 1 160 ? 18.547 -20.266 3.656 1 91.56 160 THR A O 1
ATOM 1264 N N . THR A 1 161 ? 19.25 -21.656 5.266 1 93 161 THR A N 1
ATOM 1265 C CA . THR A 1 161 ? 18.922 -20.719 6.328 1 93 161 THR A CA 1
ATOM 1266 C C . THR A 1 161 ? 19.719 -19.422 6.176 1 93 161 THR A C 1
ATOM 1268 O O . THR A 1 161 ? 19.172 -18.344 6.391 1 93 161 THR A O 1
ATOM 1271 N N . PHE A 1 162 ? 20.922 -19.594 5.785 1 94.12 162 PHE A N 1
ATOM 1272 C CA . PHE A 1 162 ? 21.781 -18.438 5.621 1 94.12 162 PHE A CA 1
ATOM 1273 C C . PHE A 1 162 ? 21.328 -17.578 4.441 1 94.12 162 PHE A C 1
ATOM 1275 O O . PHE A 1 162 ? 21.297 -16.359 4.531 1 94.12 162 PHE A O 1
ATOM 1282 N N . GLU A 1 163 ? 20.984 -18.234 3.361 1 93.31 163 GLU A N 1
ATOM 1283 C CA . GLU A 1 163 ? 20.5 -17.516 2.184 1 93.31 163 GLU A CA 1
ATOM 1284 C C . GLU A 1 163 ? 19.203 -16.766 2.484 1 93.31 163 GLU A C 1
ATOM 1286 O O . GLU A 1 163 ? 19.047 -15.609 2.1 1 93.31 163 GLU A O 1
ATOM 1291 N N . LEU A 1 164 ? 18.344 -17.406 3.188 1 94.19 164 LEU A N 1
ATOM 1292 C CA . LEU A 1 164 ? 17.078 -16.781 3.557 1 94.19 164 LEU A CA 1
ATOM 1293 C C . LEU A 1 164 ? 17.312 -15.594 4.484 1 94.19 164 LEU A C 1
ATOM 1295 O O . LEU A 1 164 ? 16.719 -14.531 4.293 1 94.19 164 LEU A O 1
ATOM 1299 N N . ALA A 1 165 ? 18.125 -15.797 5.453 1 94.88 165 ALA A N 1
ATOM 1300 C CA . ALA A 1 165 ? 18.438 -14.719 6.391 1 94.88 165 ALA A CA 1
ATOM 1301 C C . ALA A 1 165 ? 19.062 -13.523 5.668 1 94.88 165 ALA A C 1
ATOM 1303 O O . ALA A 1 165 ? 18.75 -12.375 5.988 1 94.88 165 ALA A O 1
ATOM 1304 N N . SER A 1 166 ? 19.922 -13.828 4.727 1 95.12 166 SER A N 1
ATOM 1305 C CA . SER A 1 166 ? 20.547 -12.766 3.945 1 95.12 166 SER A CA 1
ATOM 1306 C C . SER A 1 166 ? 19.531 -12.016 3.111 1 95.12 166 SER A C 1
ATOM 1308 O O . SER A 1 166 ? 19.547 -10.781 3.049 1 95.12 166 SER A O 1
ATOM 1310 N N . LEU A 1 167 ? 18.609 -12.703 2.57 1 94.19 167 LEU A N 1
ATOM 1311 C CA . LEU A 1 167 ? 17.562 -12.086 1.777 1 94.19 167 LEU A CA 1
ATOM 1312 C C . LEU A 1 167 ? 16.656 -11.234 2.658 1 94.19 167 LEU A C 1
ATOM 1314 O O . LEU A 1 167 ? 16.328 -10.094 2.305 1 94.19 167 LEU A O 1
ATOM 1318 N N . LEU A 1 168 ? 16.297 -11.805 3.752 1 95.31 168 LEU A N 1
ATOM 1319 C CA . LEU A 1 168 ? 15.414 -11.086 4.664 1 95.31 168 LEU A CA 1
ATOM 1320 C C . LEU A 1 168 ? 16.062 -9.789 5.141 1 95.31 168 LEU A C 1
ATOM 1322 O O . LEU A 1 168 ? 15.398 -8.766 5.289 1 95.31 168 LEU A O 1
ATOM 1326 N N . SER A 1 169 ? 17.375 -9.875 5.336 1 95 169 SER A N 1
ATOM 1327 C CA . SER A 1 169 ? 18.094 -8.688 5.766 1 95 169 SER A CA 1
ATOM 1328 C C . SER A 1 169 ? 18.062 -7.605 4.691 1 95 169 SER A C 1
ATOM 1330 O O . SER A 1 169 ? 18.109 -6.414 5 1 95 169 SER A O 1
ATOM 1332 N N . CYS A 1 170 ? 17.969 -8.023 3.463 1 92.75 170 CYS A N 1
ATOM 1333 C CA . CYS A 1 170 ? 17.906 -7.09 2.342 1 92.75 170 CYS A CA 1
ATOM 1334 C C . CYS A 1 170 ? 16.516 -6.484 2.209 1 92.75 170 CYS A C 1
ATOM 1336 O O . CYS A 1 170 ? 16.375 -5.348 1.754 1 92.75 170 CYS A O 1
ATOM 1338 N N . TYR A 1 171 ? 15.492 -7.176 2.627 1 96.12 171 TYR A N 1
ATOM 1339 C CA . TYR A 1 171 ? 14.125 -6.762 2.336 1 96.12 171 TYR A CA 1
ATOM 1340 C C . TYR A 1 171 ? 13.484 -6.094 3.547 1 96.12 171 TYR A C 1
ATOM 1342 O O . TYR A 1 171 ? 12.695 -5.16 3.402 1 96.12 171 TYR A O 1
ATOM 1350 N N . ILE A 1 172 ? 13.844 -6.43 4.715 1 97 172 ILE A N 1
ATOM 1351 C CA . ILE A 1 172 ? 13.133 -6.051 5.934 1 97 172 ILE A CA 1
ATOM 1352 C C . ILE A 1 172 ? 13.258 -4.543 6.156 1 97 172 ILE A C 1
ATOM 1354 O O . ILE A 1 172 ? 12.289 -3.881 6.52 1 97 172 ILE A O 1
ATOM 1358 N N . PRO A 1 173 ? 14.43 -3.916 5.941 1 96.69 173 PRO A N 1
ATOM 1359 C CA . PRO A 1 173 ? 14.508 -2.465 6.117 1 96.69 173 PRO A CA 1
ATOM 1360 C C . PRO A 1 173 ? 13.516 -1.708 5.234 1 96.69 173 PRO A C 1
ATOM 1362 O O . PRO A 1 173 ? 13.008 -0.657 5.633 1 96.69 173 PRO A O 1
ATOM 1365 N N . TYR A 1 174 ? 13.211 -2.262 4.105 1 97 174 TYR A N 1
ATOM 1366 C CA . TYR A 1 174 ? 12.328 -1.597 3.156 1 97 174 TYR A CA 1
ATOM 1367 C C . TYR A 1 174 ? 10.867 -1.769 3.559 1 97 174 TYR A C 1
ATOM 1369 O O . TYR A 1 174 ? 9.977 -1.134 2.984 1 97 174 TYR A O 1
ATOM 1377 N N . LEU A 1 175 ? 10.656 -2.611 4.504 1 98.19 175 LEU A N 1
ATOM 1378 C CA . LEU A 1 175 ? 9.352 -2.691 5.145 1 98.19 175 LEU A CA 1
ATOM 1379 C C . LEU A 1 175 ? 9.289 -1.799 6.379 1 98.19 175 LEU A C 1
ATOM 1381 O O . LEU A 1 175 ? 8.367 -0.999 6.531 1 98.19 175 LEU A O 1
ATOM 1385 N N . VAL A 1 176 ? 10.297 -1.876 7.23 1 98.25 176 VAL A N 1
ATOM 1386 C CA . VAL A 1 176 ? 10.281 -1.3 8.57 1 98.25 176 VAL A CA 1
ATOM 1387 C C . VAL A 1 176 ? 10.375 0.222 8.484 1 98.25 176 VAL A C 1
ATOM 1389 O O . VAL A 1 176 ? 9.586 0.936 9.109 1 98.25 176 VAL A O 1
ATOM 1392 N N . VAL A 1 177 ? 11.281 0.724 7.699 1 98.25 177 VAL A N 1
ATOM 1393 C CA . VAL A 1 177 ? 11.531 2.16 7.68 1 98.25 177 VAL A CA 1
ATOM 1394 C C . VAL A 1 177 ? 10.344 2.885 7.055 1 98.25 177 VAL A C 1
ATOM 1396 O O . VAL A 1 177 ? 9.82 3.844 7.629 1 98.25 177 VAL A O 1
ATOM 1399 N N . PRO A 1 178 ? 9.852 2.451 5.902 1 98.69 178 PRO A N 1
ATOM 1400 C CA . PRO A 1 178 ? 8.664 3.115 5.363 1 98.69 178 PRO A CA 1
ATOM 1401 C C . PRO A 1 178 ? 7.461 3.02 6.297 1 98.69 178 PRO A C 1
ATOM 1403 O O . PRO A 1 178 ? 6.699 3.979 6.426 1 98.69 178 PRO A O 1
ATOM 1406 N N . LEU A 1 179 ? 7.305 1.87 6.898 1 98.69 179 LEU A N 1
ATOM 1407 C CA . LEU A 1 179 ? 6.211 1.737 7.855 1 98.69 179 LEU A CA 1
ATOM 1408 C C . LEU A 1 179 ? 6.375 2.721 9.008 1 98.69 179 LEU A C 1
ATOM 1410 O O . LEU A 1 179 ? 5.414 3.385 9.406 1 98.69 17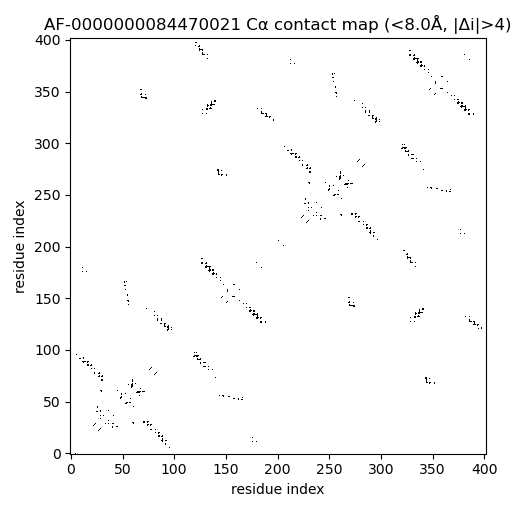9 LEU A O 1
ATOM 1414 N N . MET A 1 180 ? 7.551 2.787 9.516 1 98.25 180 MET A N 1
ATOM 1415 C CA . MET A 1 180 ? 7.844 3.738 10.586 1 98.25 180 MET A CA 1
ATOM 1416 C C . MET A 1 180 ? 7.586 5.168 10.125 1 98.25 180 MET A C 1
ATOM 1418 O O . MET A 1 180 ? 7.051 5.98 10.883 1 98.25 180 MET A O 1
ATOM 1422 N N . MET A 1 181 ? 7.98 5.465 8.977 1 97.69 181 MET A N 1
ATOM 1423 C CA . MET A 1 181 ? 7.77 6.797 8.414 1 97.69 181 MET A CA 1
ATOM 1424 C C . MET A 1 181 ? 6.281 7.133 8.359 1 97.69 181 MET A C 1
ATOM 1426 O O . MET A 1 181 ? 5.875 8.219 8.781 1 97.69 181 MET A O 1
ATOM 1430 N N . ALA A 1 182 ? 5.504 6.199 7.859 1 98.5 182 ALA A N 1
ATOM 1431 C CA . ALA A 1 182 ? 4.062 6.414 7.758 1 98.5 182 ALA A CA 1
ATOM 1432 C C . ALA A 1 182 ? 3.439 6.629 9.133 1 98.5 182 ALA A C 1
ATOM 1434 O O . ALA A 1 182 ? 2.643 7.551 9.32 1 98.5 182 ALA A O 1
ATOM 1435 N N . VAL A 1 183 ? 3.818 5.848 10.102 1 98.31 183 VAL A N 1
ATOM 1436 C CA . VAL A 1 183 ? 3.236 5.914 11.438 1 98.31 183 VAL A CA 1
ATOM 1437 C C . VAL A 1 183 ? 3.701 7.188 12.141 1 98.31 183 VAL A C 1
ATOM 1439 O O . VAL A 1 183 ? 2.887 7.934 12.688 1 98.31 183 VAL A O 1
ATOM 1442 N N . ASP A 1 184 ? 4.98 7.434 12.102 1 97.56 184 ASP A N 1
ATOM 1443 C CA . ASP A 1 184 ? 5.551 8.586 12.789 1 97.56 184 ASP A CA 1
ATOM 1444 C C . ASP A 1 184 ? 5.004 9.891 12.219 1 97.56 184 ASP A C 1
ATOM 1446 O O . ASP A 1 184 ? 4.465 10.719 12.961 1 97.56 184 ASP A O 1
ATOM 1450 N N . LEU A 1 185 ? 5.125 10.047 10.977 1 96.94 185 LEU A N 1
ATOM 1451 C CA . LEU A 1 185 ? 4.695 11.297 10.359 1 96.94 185 LEU A CA 1
ATOM 1452 C C . LEU A 1 185 ? 3.176 11.438 10.422 1 96.94 185 LEU A C 1
ATOM 1454 O O . LEU A 1 185 ? 2.652 12.547 10.523 1 96.94 185 LEU A O 1
ATOM 1458 N N . GLY A 1 186 ? 2.447 10.266 10.344 1 96.88 186 GLY A N 1
ATOM 1459 C CA . GLY A 1 186 ? 1.011 10.312 10.57 1 96.88 186 GLY A CA 1
ATOM 1460 C C . GLY A 1 186 ? 0.634 10.828 11.945 1 96.88 186 GLY A C 1
ATOM 1461 O O . GLY A 1 186 ? -0.284 11.641 12.078 1 96.88 186 GLY A O 1
ATOM 1462 N N . LEU A 1 187 ? 1.335 10.375 12.898 1 96.19 187 LEU A N 1
ATOM 1463 C CA . LEU A 1 187 ? 1.073 10.812 14.266 1 96.19 187 LEU A CA 1
ATOM 1464 C C . LEU A 1 187 ? 1.442 12.281 14.453 1 96.19 187 LEU A C 1
ATOM 1466 O O . LEU A 1 187 ? 0.739 13.016 15.148 1 96.19 187 LEU A O 1
ATOM 1470 N N . ARG A 1 188 ? 2.518 12.688 13.867 1 93 188 ARG A N 1
ATOM 1471 C CA . ARG A 1 188 ? 2.9 14.094 13.93 1 93 188 ARG A CA 1
ATOM 1472 C C . ARG A 1 188 ? 1.829 14.984 13.312 1 93 188 ARG A C 1
ATOM 1474 O O . ARG A 1 188 ? 1.512 16.047 13.844 1 93 188 ARG A O 1
ATOM 1481 N N . LEU A 1 189 ? 1.351 14.508 12.211 1 94.31 189 LEU A N 1
ATOM 1482 C CA . LEU A 1 189 ? 0.293 15.258 11.547 1 94.31 189 LEU A CA 1
ATOM 1483 C C . LEU A 1 189 ? -0.95 15.344 12.422 1 94.31 189 LEU A C 1
ATOM 1485 O O . LEU A 1 189 ? -1.573 16.406 12.523 1 94.31 189 LEU A O 1
ATOM 1489 N N . THR A 1 190 ? -1.294 14.25 13.047 1 93.94 190 THR A N 1
ATOM 1490 C CA . THR A 1 190 ? -2.461 14.211 13.922 1 93.94 190 THR A CA 1
ATOM 1491 C C . THR A 1 190 ? -2.291 15.164 15.094 1 93.94 190 THR A C 1
ATOM 1493 O O . THR A 1 190 ? -3.229 15.875 15.461 1 93.94 190 THR A O 1
ATOM 1496 N N . LYS A 1 191 ? -1.141 15.227 15.609 1 91.06 191 LYS A N 1
ATOM 1497 C CA . LYS A 1 191 ? -0.843 16.141 16.703 1 91.06 191 LYS A CA 1
ATOM 1498 C C . LYS A 1 191 ? -0.897 17.594 16.25 1 91.06 191 LYS A C 1
ATOM 1500 O O . LYS A 1 191 ? -1.396 18.469 16.969 1 91.06 191 LYS A O 1
ATOM 1505 N N . LEU A 1 192 ? -0.348 17.797 15.141 1 87.56 192 LEU A N 1
ATOM 1506 C CA . LEU A 1 192 ? -0.354 19.141 14.586 1 87.56 192 LEU A CA 1
ATOM 1507 C C . LEU A 1 192 ? -1.781 19.641 14.398 1 87.56 192 LEU A C 1
ATOM 1509 O O . LEU A 1 192 ? -2.078 20.812 14.695 1 87.56 192 LEU A O 1
ATOM 1513 N N . ILE A 1 193 ? -2.639 18.828 13.922 1 86.75 193 ILE A N 1
ATOM 1514 C CA . ILE A 1 193 ? -4.031 19.188 13.672 1 86.75 193 ILE A CA 1
ATOM 1515 C C . ILE A 1 193 ? -4.754 19.375 15.008 1 86.75 193 ILE A C 1
ATOM 1517 O O . ILE A 1 193 ? -5.535 20.312 15.172 1 86.75 193 ILE A O 1
ATOM 1521 N N . GLY A 1 194 ? -4.555 18.469 15.93 1 80.31 194 GLY A N 1
ATOM 1522 C CA . GLY A 1 194 ? -5.176 18.578 17.234 1 80.31 194 GLY A CA 1
ATOM 1523 C C . GLY A 1 194 ? -4.719 19.797 18.016 1 80.31 194 GLY A C 1
ATOM 1524 O O . GLY A 1 194 ? -5.488 20.359 18.797 1 80.31 194 GLY A O 1
ATOM 1525 N N . GLY A 1 195 ? -3.387 20.078 18.016 1 68.81 195 GLY A N 1
ATOM 1526 C CA . GLY A 1 195 ? -2.838 21.234 18.719 1 68.81 195 GLY A CA 1
ATOM 1527 C C . GLY A 1 195 ? -3.254 22.547 18.109 1 68.81 195 GLY A C 1
ATOM 1528 O O . GLY A 1 195 ? -3.383 23.562 18.812 1 68.81 195 GLY A O 1
ATOM 1529 N N . GLY A 1 196 ? -3.342 22.656 16.828 1 56 196 GLY A N 1
ATOM 1530 C CA . GLY A 1 196 ? -3.838 23.875 16.203 1 56 196 GLY A CA 1
ATOM 1531 C C . GLY A 1 196 ? -5.258 24.219 16.609 1 56 196 GLY A C 1
ATOM 1532 O O . GLY A 1 196 ? -5.617 25.391 16.703 1 56 196 GLY A O 1
ATOM 1533 N N . VAL A 1 197 ? -6.074 23.234 16.938 1 49.19 197 VAL A N 1
ATOM 1534 C CA . VAL A 1 197 ? -7.445 23.438 17.391 1 49.19 197 VAL A CA 1
ATOM 1535 C C . VAL A 1 197 ? -7.434 23.969 18.828 1 49.19 197 VAL A C 1
ATOM 1537 O O . VAL A 1 197 ? -8.234 24.844 19.172 1 49.19 197 VAL A O 1
ATOM 1540 N N . ARG A 1 198 ? -6.453 23.594 19.688 1 46.16 198 ARG A N 1
ATOM 1541 C CA . ARG A 1 198 ? -6.387 24.078 21.047 1 46.16 198 ARG A CA 1
ATOM 1542 C C . ARG A 1 198 ? -5.969 25.547 21.094 1 46.16 198 ARG A C 1
ATOM 1544 O O . ARG A 1 198 ? -6.418 26.297 21.953 1 46.16 198 ARG A O 1
ATOM 1551 N N . LYS A 1 199 ? -5.18 26.062 20.203 1 46.91 199 LYS A N 1
ATOM 1552 C CA . LYS A 1 199 ? -4.719 27.438 20.281 1 46.91 199 LYS A CA 1
ATOM 1553 C C . LYS A 1 199 ? -5.793 28.406 19.797 1 46.91 199 LYS A C 1
ATOM 1555 O O . LYS A 1 199 ? -5.734 29.609 20.078 1 46.91 199 LYS A O 1
ATOM 1560 N N . LYS A 1 200 ? -6.656 28.016 19.078 1 45.81 200 LYS A N 1
ATOM 1561 C CA . LYS A 1 200 ? -7.676 28.953 18.609 1 45.81 200 LYS A CA 1
ATOM 1562 C C . LYS A 1 200 ? -8.797 29.078 19.625 1 45.81 200 LYS A C 1
ATOM 1564 O O . LYS A 1 200 ? -9.719 29.875 19.438 1 45.81 200 LYS A O 1
ATOM 1569 N N . VAL A 1 201 ? -8.672 28.391 20.688 1 40.91 201 VAL A N 1
ATOM 1570 C CA . VAL A 1 201 ? -9.633 28.672 21.75 1 40.91 201 VAL A CA 1
ATOM 1571 C C . VAL A 1 201 ? -8.969 29.5 22.844 1 40.91 201 VAL A C 1
ATOM 1573 O O . VAL A 1 201 ? -7.828 29.25 23.219 1 40.91 201 VAL A O 1
ATOM 1576 N N . MET B 1 1 ? -10.406 23.359 -3.594 1 38.84 1 MET B N 1
ATOM 1577 C CA . MET B 1 1 ? -11.641 22.594 -3.695 1 38.84 1 MET B CA 1
ATOM 1578 C C . MET B 1 1 ? -12.797 23.297 -2.998 1 38.84 1 MET B C 1
ATOM 1580 O O . MET B 1 1 ? -12.641 23.781 -1.874 1 38.84 1 MET B O 1
ATOM 1584 N N . SER B 1 2 ? -13.75 23.484 -3.824 1 38.5 2 SER B N 1
ATOM 1585 C CA . SER B 1 2 ? -14.875 24.219 -3.244 1 38.5 2 SER B CA 1
ATOM 1586 C C . SER B 1 2 ? -15.398 23.531 -1.989 1 38.5 2 SER B C 1
ATOM 1588 O O . SER B 1 2 ? -15.312 22.297 -1.868 1 38.5 2 SER B O 1
ATOM 1590 N N . ARG B 1 3 ? -15.625 24.25 -0.933 1 46.09 3 ARG B N 1
ATOM 1591 C CA . ARG B 1 3 ? -16.219 23.781 0.312 1 46.09 3 ARG B CA 1
ATOM 1592 C C . ARG B 1 3 ? -17.266 22.703 0.043 1 46.09 3 ARG B C 1
ATOM 1594 O O . ARG B 1 3 ? -17.359 21.719 0.779 1 46.09 3 ARG B O 1
ATOM 1601 N N . PHE B 1 4 ? -18.047 22.891 -1.013 1 40.75 4 PHE B N 1
ATOM 1602 C CA . PHE B 1 4 ? -19.125 21.969 -1.356 1 40.75 4 PHE B CA 1
ATOM 1603 C C . PHE B 1 4 ? -18.562 20.656 -1.875 1 40.75 4 PHE B C 1
ATOM 1605 O O . PHE B 1 4 ? -19.109 19.578 -1.587 1 40.75 4 PHE B O 1
ATOM 1612 N N . ALA B 1 5 ? -17.531 20.812 -2.689 1 45.12 5 ALA B N 1
ATOM 1613 C CA . ALA B 1 5 ? -16.906 19.609 -3.252 1 45.12 5 ALA B CA 1
ATOM 1614 C C . ALA B 1 5 ? -16.25 18.766 -2.162 1 45.12 5 ALA B C 1
ATOM 1616 O O . ALA B 1 5 ? -16.281 17.547 -2.219 1 45.12 5 ALA B O 1
ATOM 1617 N N . GLY B 1 6 ? -15.766 19.422 -1.136 1 56.47 6 GLY B N 1
ATOM 1618 C CA . GLY B 1 6 ? -15.156 18.75 0.005 1 56.47 6 GLY B CA 1
ATOM 1619 C C . GLY B 1 6 ? -16.141 17.922 0.805 1 56.47 6 GLY B C 1
ATOM 1620 O O . GLY B 1 6 ? -15.852 16.781 1.148 1 56.47 6 GLY B O 1
ATOM 1621 N N . ARG B 1 7 ? -17.328 18.453 0.753 1 65.12 7 ARG B N 1
ATOM 1622 C CA . ARG B 1 7 ? -18.359 17.797 1.537 1 65.12 7 ARG B CA 1
ATOM 1623 C C . ARG B 1 7 ? -18.906 16.578 0.812 1 65.12 7 ARG B C 1
ATOM 1625 O O . ARG B 1 7 ? -19.125 15.531 1.429 1 65.12 7 ARG B O 1
ATOM 1632 N N . SER B 1 8 ? -19.047 16.734 -0.497 1 79.56 8 SER B N 1
ATOM 1633 C CA . SER B 1 8 ? -19.578 15.609 -1.258 1 79.56 8 SER B CA 1
ATOM 1634 C C . SER B 1 8 ? -18.578 14.461 -1.294 1 79.56 8 SER B C 1
ATOM 1636 O O . SER B 1 8 ? -18.953 13.289 -1.195 1 79.56 8 SER B O 1
ATOM 1638 N N . CYS B 1 9 ? -17.359 14.797 -1.308 1 89.75 9 CYS B N 1
ATOM 1639 C CA . CYS B 1 9 ? -16.344 13.75 -1.321 1 89.75 9 CYS B CA 1
ATOM 1640 C C . CYS B 1 9 ? -16.297 13.016 0.016 1 89.75 9 CYS B C 1
ATOM 1642 O O . CYS B 1 9 ? -16.172 11.789 0.056 1 89.75 9 CYS B O 1
ATOM 1644 N N . ASP B 1 10 ? -16.547 13.812 1.066 1 92.19 10 ASP B N 1
ATOM 1645 C CA . ASP B 1 10 ? -16.516 13.195 2.389 1 92.19 10 ASP B CA 1
ATOM 1646 C C . ASP B 1 10 ? -17.672 12.203 2.555 1 92.19 10 ASP B C 1
ATOM 1648 O O . ASP B 1 10 ? -17.516 11.18 3.223 1 92.19 10 ASP B O 1
ATOM 1652 N N . ARG B 1 11 ? -18.797 12.555 1.943 1 92.12 11 ARG B N 1
ATOM 1653 C CA . ARG B 1 11 ? -19.938 11.648 1.996 1 92.12 11 ARG B CA 1
ATOM 1654 C C . ARG B 1 11 ? -19.641 10.352 1.251 1 92.12 11 ARG B C 1
ATOM 1656 O O . ARG B 1 11 ? -19.984 9.266 1.716 1 92.12 11 ARG B O 1
ATOM 1663 N N . VAL B 1 12 ? -19 10.438 0.125 1 95.25 12 VAL B N 1
ATOM 1664 C CA . VAL B 1 12 ? -18.625 9.266 -0.66 1 95.25 12 VAL B CA 1
ATOM 1665 C C . VAL B 1 12 ? -17.656 8.406 0.136 1 95.25 12 VAL B C 1
ATOM 1667 O O . VAL B 1 12 ? -17.797 7.184 0.195 1 95.25 12 VAL B O 1
ATOM 1670 N N . TYR B 1 13 ? -16.672 9.094 0.756 1 97 13 TYR B N 1
ATOM 1671 C CA . TYR B 1 13 ? -15.703 8.359 1.559 1 97 13 TYR B CA 1
ATOM 1672 C C . TYR B 1 13 ? -16.375 7.641 2.717 1 97 13 TYR B C 1
ATOM 1674 O O . TYR B 1 13 ? -16.094 6.469 2.977 1 97 13 TYR B O 1
ATOM 1682 N N . PHE B 1 14 ? -17.312 8.359 3.354 1 95.44 14 PHE B N 1
ATOM 1683 C CA . PHE B 1 14 ? -18.031 7.801 4.492 1 95.44 14 PHE B CA 1
ATOM 1684 C C . PHE B 1 14 ? -18.828 6.57 4.074 1 95.44 14 PHE B C 1
ATOM 1686 O O . PHE B 1 14 ? -18.719 5.512 4.695 1 95.44 14 PHE B O 1
ATOM 1693 N N . LEU B 1 15 ? -19.578 6.648 3.023 1 96.56 15 LEU B N 1
ATOM 1694 C CA . LEU B 1 15 ? -20.422 5.551 2.553 1 96.56 15 LEU B CA 1
ATOM 1695 C C . LEU B 1 15 ? -19.562 4.371 2.107 1 96.56 15 LEU B C 1
ATOM 1697 O O . LEU B 1 15 ? -19.922 3.213 2.328 1 96.56 15 LEU B O 1
ATOM 1701 N N . PHE B 1 16 ? -18.516 4.691 1.483 1 98.06 16 PHE B N 1
ATOM 1702 C CA . PHE B 1 16 ? -17.578 3.654 1.039 1 98.06 16 PHE B CA 1
ATOM 1703 C C . PHE B 1 16 ? -17.031 2.871 2.227 1 98.06 16 PHE B C 1
ATOM 1705 O O . PHE B 1 16 ? -17.047 1.638 2.221 1 98.06 16 PHE B O 1
ATOM 1712 N N . LEU B 1 17 ? -16.578 3.596 3.254 1 98.06 17 LEU B N 1
ATOM 1713 C CA . LEU B 1 17 ? -16 2.951 4.43 1 98.06 17 LEU B CA 1
ATOM 1714 C C . LEU B 1 17 ? -17.047 2.109 5.152 1 98.06 17 LEU B C 1
ATOM 1716 O O . LEU B 1 17 ? -16.781 0.966 5.531 1 98.06 17 LEU B O 1
ATOM 1720 N N . VAL B 1 18 ? -18.219 2.633 5.266 1 97.69 18 VAL B N 1
ATOM 1721 C CA . VAL B 1 18 ? -19.266 1.938 5.996 1 97.69 18 VAL B CA 1
ATOM 1722 C C . VAL B 1 18 ? -19.688 0.681 5.234 1 97.69 18 VAL B C 1
ATOM 1724 O O . VAL B 1 18 ? -19.844 -0.387 5.828 1 97.69 18 VAL B O 1
ATOM 1727 N N . SER B 1 19 ? -19.812 0.78 3.93 1 96.94 19 SER B N 1
ATOM 1728 C CA . SER B 1 19 ? -20.266 -0.353 3.125 1 96.94 19 SER B CA 1
ATOM 1729 C C . SER B 1 19 ? -19.188 -1.437 3.053 1 96.94 19 SER B C 1
ATOM 1731 O O . SER B 1 19 ? -19.5 -2.604 2.801 1 96.94 19 SER B O 1
ATOM 1733 N N . HIS B 1 20 ? -17.984 -1.057 3.256 1 97.81 20 HIS B N 1
ATOM 1734 C CA . HIS B 1 20 ? -16.875 -2.012 3.156 1 97.81 20 HIS B CA 1
ATOM 1735 C C . HIS B 1 20 ? -16.812 -2.908 4.387 1 97.81 20 HIS B C 1
ATOM 1737 O O . HIS B 1 20 ? -16.25 -4 4.34 1 97.81 20 HIS B O 1
ATOM 1743 N N . ILE B 1 21 ? -17.359 -2.461 5.504 1 97.5 21 ILE B N 1
ATOM 1744 C CA . ILE B 1 21 ? -17.297 -3.201 6.762 1 97.5 21 ILE B CA 1
ATOM 1745 C C . ILE B 1 21 ? -18 -4.547 6.598 1 97.5 21 ILE B C 1
ATOM 1747 O O . ILE B 1 21 ? -17.391 -5.602 6.793 1 97.5 21 ILE B O 1
ATOM 1751 N N . PRO B 1 22 ? -19.297 -4.648 6.152 1 95.5 22 PRO B N 1
ATOM 1752 C CA . PRO B 1 22 ? -19.906 -5.965 5.984 1 95.5 22 PRO B CA 1
ATOM 1753 C C . PRO B 1 22 ? -19.234 -6.793 4.891 1 95.5 22 PRO B C 1
ATOM 1755 O O . PRO B 1 22 ? -19.141 -8.016 5.008 1 95.5 22 PRO B O 1
ATOM 1758 N N . ALA B 1 23 ? -18.766 -6.203 3.844 1 93.62 23 ALA B N 1
ATOM 1759 C CA . ALA B 1 23 ? -18.078 -6.926 2.779 1 93.62 23 ALA B CA 1
ATOM 1760 C C . ALA B 1 23 ? -16.844 -7.645 3.314 1 93.62 23 ALA B C 1
ATOM 1762 O O . ALA B 1 23 ? -16.609 -8.812 3.004 1 93.62 23 ALA B O 1
ATOM 1763 N N . THR B 1 24 ? -16.062 -6.879 4.105 1 96.5 24 THR B N 1
ATOM 1764 C CA . THR B 1 24 ? -14.852 -7.441 4.695 1 96.5 24 THR B CA 1
ATOM 1765 C C . THR B 1 24 ? -15.203 -8.57 5.664 1 96.5 24 THR B C 1
ATOM 1767 O O . THR B 1 24 ? -14.609 -9.648 5.605 1 96.5 24 THR B O 1
ATOM 1770 N N . LEU B 1 25 ? -16.203 -8.422 6.469 1 94 25 LEU B N 1
ATOM 1771 C CA . LEU B 1 25 ? -16.547 -9.398 7.496 1 94 25 LEU B CA 1
ATOM 1772 C C . LEU B 1 25 ? -17.203 -10.633 6.883 1 94 25 LEU B C 1
ATOM 1774 O O . LEU B 1 25 ? -16.953 -11.75 7.332 1 94 25 LEU B O 1
ATOM 1778 N N . MET B 1 26 ? -17.922 -10.469 5.781 1 92.38 26 MET B N 1
ATOM 1779 C CA . MET B 1 26 ? -18.719 -11.562 5.211 1 92.38 26 MET B CA 1
ATOM 1780 C C . MET B 1 26 ? -17.891 -12.344 4.188 1 92.38 26 MET B C 1
ATOM 1782 O O . MET B 1 26 ? -18.109 -13.539 4 1 92.38 26 MET B O 1
ATOM 1786 N N . MET B 1 27 ? -17 -11.703 3.555 1 94.12 27 MET B N 1
ATOM 1787 C CA . MET B 1 27 ? -16.328 -12.352 2.436 1 94.12 27 MET B CA 1
ATOM 1788 C C . MET B 1 27 ? -14.82 -12.422 2.684 1 94.12 27 MET B C 1
ATOM 1790 O O . MET B 1 27 ? -14.266 -13.508 2.857 1 94.12 27 MET B O 1
ATOM 1794 N N . ASP B 1 28 ? -14.188 -11.273 2.83 1 95.38 28 ASP B N 1
ATOM 1795 C CA . ASP B 1 28 ? -12.734 -11.219 2.834 1 95.38 28 ASP B CA 1
ATOM 1796 C C . ASP B 1 28 ? -12.164 -11.875 4.086 1 95.38 28 ASP B C 1
ATOM 1798 O O . ASP B 1 28 ? -11.125 -12.539 4.023 1 95.38 28 ASP B O 1
ATOM 1802 N N . ALA B 1 29 ? -12.82 -11.766 5.152 1 95.81 29 ALA B N 1
ATOM 1803 C CA . ALA B 1 29 ? -12.32 -12.289 6.422 1 95.81 29 ALA B CA 1
ATOM 1804 C C . ALA B 1 29 ? -12.344 -13.812 6.438 1 95.81 29 ALA B C 1
ATOM 1806 O O . ALA B 1 29 ? -11.672 -14.445 7.254 1 95.81 29 ALA B O 1
ATOM 1807 N N . GLN B 1 30 ? -13.148 -14.445 5.578 1 94.69 30 GLN B N 1
ATOM 1808 C CA . GLN B 1 30 ? -13.203 -15.898 5.496 1 94.69 30 GLN B CA 1
ATOM 1809 C C . GLN B 1 30 ? -11.852 -16.484 5.121 1 94.69 30 GLN B C 1
ATOM 1811 O O . GLN B 1 30 ? -11.539 -17.625 5.469 1 94.69 30 GLN B O 1
ATOM 1816 N N . ALA B 1 31 ? -11.07 -15.703 4.434 1 93.5 31 ALA B N 1
ATOM 1817 C CA . ALA B 1 31 ? -9.742 -16.141 4.02 1 93.5 31 ALA B CA 1
ATOM 1818 C C . ALA B 1 31 ? -8.82 -16.297 5.227 1 93.5 31 ALA B C 1
ATOM 1820 O O . ALA B 1 31 ? -7.867 -17.094 5.191 1 93.5 31 ALA B O 1
ATOM 1821 N N . VAL B 1 32 ? -9.055 -15.523 6.219 1 93.44 32 VAL B N 1
ATOM 1822 C CA . VAL B 1 32 ? -8.148 -15.422 7.355 1 93.44 32 VAL B CA 1
ATOM 1823 C C . VAL B 1 32 ? -8.633 -16.328 8.492 1 93.44 32 VAL B C 1
ATOM 1825 O O . VAL B 1 32 ? -7.828 -16.875 9.242 1 93.44 32 VAL B O 1
ATOM 1828 N N . TYR B 1 33 ? -9.938 -16.547 8.578 1 90.5 33 TYR B N 1
ATOM 1829 C CA . TYR B 1 33 ? -10.516 -17.344 9.648 1 90.5 33 TYR B CA 1
ATOM 1830 C C . TYR B 1 33 ? -10.164 -18.812 9.484 1 90.5 33 TYR B C 1
ATOM 1832 O O . TYR B 1 33 ? -10.125 -19.328 8.359 1 90.5 33 TYR B O 1
ATOM 1840 N N . PRO B 1 34 ? -9.953 -19.438 10.664 1 90.69 34 PRO B N 1
ATOM 1841 C CA . PRO B 1 34 ? -9.945 -20.906 10.547 1 90.69 34 PRO B CA 1
ATOM 1842 C C . PRO B 1 34 ? -11.258 -21.453 10 1 90.69 34 PRO B C 1
ATOM 1844 O O . PRO B 1 34 ? -12.336 -20.938 10.32 1 90.69 34 PRO B O 1
ATOM 1847 N N . LYS B 1 35 ? -11.117 -22.469 9.203 1 86.94 35 LYS B N 1
ATOM 1848 C CA . LYS B 1 35 ? -12.266 -23.031 8.5 1 86.94 35 LYS B CA 1
ATOM 1849 C C . LYS B 1 35 ? -13.375 -23.406 9.477 1 86.94 35 LYS B C 1
ATOM 1851 O O . LYS B 1 35 ? -14.562 -23.203 9.188 1 86.94 35 LYS B O 1
ATOM 1856 N N . TRP B 1 36 ? -12.977 -23.828 10.664 1 89.69 36 TRP B N 1
ATOM 1857 C CA . TRP B 1 36 ? -13.969 -24.312 11.617 1 89.69 36 TRP B CA 1
ATOM 1858 C C . TRP B 1 36 ? -14.734 -23.156 12.25 1 89.69 36 TRP B C 1
ATOM 1860 O O . TRP B 1 36 ? -15.789 -23.344 12.844 1 89.69 36 TRP B O 1
ATOM 1870 N N . LEU B 1 37 ? -14.18 -21.938 12.078 1 89.5 37 LEU B N 1
ATOM 1871 C CA . LEU B 1 37 ? -14.812 -20.75 12.672 1 89.5 37 LEU B CA 1
ATOM 1872 C C . LEU B 1 37 ? -15.742 -20.078 11.68 1 89.5 37 LEU B C 1
ATOM 1874 O O . LEU B 1 37 ? -16.469 -19.141 12.039 1 89.5 37 LEU B O 1
ATOM 1878 N N . VAL B 1 38 ? -15.742 -20.531 10.438 1 90.06 38 VAL B N 1
ATOM 1879 C CA . VAL B 1 38 ? -16.578 -19.891 9.422 1 90.06 38 VAL B CA 1
ATOM 1880 C C . VAL B 1 38 ? -17.984 -20.453 9.477 1 90.06 38 VAL B C 1
ATOM 1882 O O . VAL B 1 38 ? -18.203 -21.641 9.211 1 90.06 38 VAL B O 1
ATOM 1885 N N . PRO B 1 39 ? -18.922 -19.594 9.805 1 92.12 39 PRO B N 1
ATOM 1886 C CA . PRO B 1 39 ? -20.312 -20.062 9.805 1 92.12 39 PRO B CA 1
ATOM 1887 C C . PRO B 1 39 ? -20.766 -20.594 8.445 1 92.12 39 PRO B C 1
ATOM 1889 O O . PRO B 1 39 ? -20.328 -20.078 7.41 1 92.12 39 PRO B O 1
ATOM 1892 N N . GLY B 1 40 ? -21.656 -21.547 8.477 1 93.56 40 GLY B N 1
ATOM 1893 C CA . GLY B 1 40 ? -22.156 -22.156 7.258 1 93.56 40 GLY B CA 1
ATOM 1894 C C . GLY B 1 40 ? -22.734 -21.141 6.281 1 93.56 40 GLY B C 1
ATOM 1895 O O . GLY B 1 40 ? -22.516 -21.25 5.074 1 93.56 40 GLY B O 1
ATOM 1896 N N . ALA B 1 41 ? -23.406 -20.203 6.801 1 94.06 41 ALA B N 1
ATO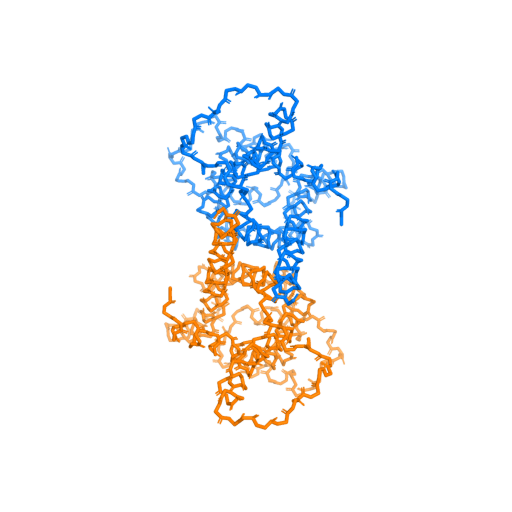M 1897 C CA . ALA B 1 41 ? -24.031 -19.188 5.957 1 94.06 41 ALA B CA 1
ATOM 1898 C C . ALA B 1 41 ? -22.969 -18.391 5.199 1 94.06 41 ALA B C 1
ATOM 1900 O O . ALA B 1 41 ? -23.156 -18.062 4.023 1 94.06 41 ALA B O 1
ATOM 1901 N N . LEU B 1 42 ? -21.906 -18.078 5.852 1 94.19 42 LEU B N 1
ATOM 1902 C CA . LEU B 1 42 ? -20.828 -17.328 5.207 1 94.19 42 LEU B CA 1
ATOM 1903 C C . LEU B 1 42 ? -20.109 -18.188 4.172 1 94.19 42 LEU B C 1
ATOM 1905 O O . LEU B 1 42 ? -19.766 -17.703 3.092 1 94.19 42 LEU B O 1
ATOM 1909 N N . GLU B 1 43 ? -19.906 -19.375 4.559 1 94.81 43 GLU B N 1
ATOM 1910 C CA . GLU B 1 43 ? -19.281 -20.297 3.613 1 94.81 43 GLU B CA 1
ATOM 1911 C C . GLU B 1 43 ? -20.141 -20.453 2.352 1 94.81 43 GLU B C 1
ATOM 1913 O O . GLU B 1 43 ? -19.609 -20.438 1.239 1 94.81 43 GLU B O 1
ATOM 1918 N N . SER B 1 44 ? -21.438 -20.594 2.521 1 95.5 44 SER B N 1
ATOM 1919 C CA . SER B 1 44 ? -22.344 -20.703 1.391 1 95.5 44 SER B CA 1
ATOM 1920 C C . SER B 1 44 ? -22.328 -19.438 0.541 1 95.5 44 SER B C 1
ATOM 1922 O O . SER B 1 44 ? -22.438 -19.516 -0.686 1 95.5 44 SER B O 1
ATOM 1924 N N . PHE B 1 45 ? -22.188 -18.359 1.202 1 95.25 45 PHE B N 1
ATOM 1925 C CA . PHE B 1 45 ? -22.109 -17.094 0.487 1 95.25 45 PHE B CA 1
ATOM 1926 C C . PHE B 1 45 ? -20.844 -17.031 -0.373 1 95.25 45 PHE B C 1
ATOM 1928 O O . PHE B 1 45 ? -20.891 -16.578 -1.52 1 95.25 45 PHE B O 1
ATOM 1935 N N . GLY B 1 46 ? -19.766 -17.422 0.176 1 95.12 46 GLY B N 1
ATOM 1936 C CA . GLY B 1 46 ? -18.531 -17.5 -0.587 1 95.12 46 GLY B CA 1
ATOM 1937 C C . GLY B 1 46 ? -18.625 -18.406 -1.805 1 95.12 46 GLY B C 1
ATOM 1938 O O . GLY B 1 46 ? -18.188 -18.031 -2.896 1 95.12 46 GLY B O 1
ATOM 1939 N N . LYS B 1 47 ? -19.266 -19.531 -1.65 1 95.31 47 LYS B N 1
ATOM 1940 C CA . LYS B 1 47 ? -19.453 -20.469 -2.754 1 95.31 47 LYS B CA 1
ATOM 1941 C C . LYS B 1 47 ? -20.359 -19.875 -3.824 1 95.31 47 LYS B C 1
ATOM 1943 O O . LYS B 1 47 ? -20.109 -20.047 -5.02 1 95.31 47 LYS B O 1
ATOM 1948 N N . TRP B 1 48 ? -21.375 -19.25 -3.307 1 96.19 48 TRP B N 1
ATOM 1949 C CA . TRP B 1 48 ? -22.281 -18.594 -4.23 1 96.19 48 TRP B CA 1
ATOM 1950 C C . TRP B 1 48 ? -21.547 -17.531 -5.051 1 96.19 48 TRP B C 1
ATOM 1952 O O . TRP B 1 48 ? -21.703 -17.469 -6.273 1 96.19 48 TRP B O 1
ATOM 1962 N N . TYR B 1 49 ? -20.781 -16.719 -4.402 1 95.19 49 TYR B N 1
ATOM 1963 C CA . TYR B 1 49 ? -20.031 -15.648 -5.051 1 95.19 49 TYR B CA 1
ATOM 1964 C C . TYR B 1 49 ? -19.094 -16.203 -6.109 1 95.19 49 TYR B C 1
ATOM 1966 O O . TYR B 1 49 ? -19.047 -15.711 -7.238 1 95.19 49 TYR B O 1
ATOM 1974 N N . ILE B 1 50 ? -18.359 -17.219 -5.777 1 93.62 50 ILE B N 1
ATOM 1975 C CA . ILE B 1 50 ? -17.391 -17.797 -6.699 1 93.62 50 ILE B CA 1
ATOM 1976 C C . ILE B 1 50 ? -18.109 -18.438 -7.871 1 93.62 50 ILE B C 1
ATOM 1978 O O . ILE B 1 50 ? -17.625 -18.422 -9.008 1 93.62 50 ILE B O 1
ATOM 1982 N N . GLY B 1 51 ? -19.281 -19 -7.625 1 93.19 51 GLY B N 1
ATOM 1983 C CA . GLY B 1 51 ? -20.094 -19.562 -8.695 1 93.19 51 GLY B CA 1
ATOM 1984 C C . GLY B 1 51 ? -20.641 -18.516 -9.641 1 93.19 51 GLY B C 1
ATOM 1985 O O . GLY B 1 51 ? -20.688 -18.734 -10.852 1 93.19 51 GLY B O 1
ATOM 1986 N N . LEU B 1 52 ? -20.969 -17.422 -9.047 1 93.06 52 LEU B N 1
ATOM 1987 C CA . LEU B 1 52 ? -21.609 -16.359 -9.82 1 93.06 52 LEU B CA 1
ATOM 1988 C C . LEU B 1 52 ? -20.578 -15.602 -10.648 1 93.06 52 LEU B C 1
ATOM 1990 O O . LEU B 1 52 ? -20.781 -15.352 -11.836 1 93.06 52 LEU B O 1
ATOM 1994 N N . PHE B 1 53 ? -19.391 -15.312 -10.062 1 92.88 53 PHE B N 1
ATOM 1995 C CA . PHE B 1 53 ? -18.469 -14.391 -10.711 1 92.88 53 PHE B CA 1
ATOM 1996 C C . PHE B 1 53 ? -17.25 -15.133 -11.242 1 92.88 53 PHE B C 1
ATOM 1998 O O . PHE B 1 53 ? -16.469 -14.578 -12.023 1 92.88 53 PHE B O 1
ATOM 2005 N N . ARG B 1 54 ? -16.984 -16.328 -10.828 1 92.88 54 ARG B N 1
ATOM 2006 C CA . ARG B 1 54 ? -15.797 -17.094 -11.203 1 92.88 54 ARG B CA 1
ATOM 2007 C C . ARG B 1 54 ? -14.523 -16.297 -10.953 1 92.88 54 ARG B C 1
ATOM 2009 O O . ARG B 1 54 ? -13.641 -16.234 -11.812 1 92.88 54 ARG B O 1
ATOM 2016 N N . ASP B 1 55 ? -14.492 -15.656 -9.797 1 93.5 55 ASP B N 1
ATOM 2017 C CA . ASP B 1 55 ? -13.367 -14.836 -9.367 1 93.5 55 ASP B CA 1
ATOM 2018 C C . ASP B 1 55 ? -12.156 -15.703 -9.016 1 93.5 55 ASP B C 1
ATOM 2020 O O . ASP B 1 55 ? -12.172 -16.422 -8.016 1 93.5 55 ASP B O 1
ATOM 2024 N N . PRO B 1 56 ? -11.164 -15.617 -9.812 1 92.12 56 PRO B N 1
ATOM 2025 C CA . PRO B 1 56 ? -10.031 -16.5 -9.547 1 92.12 56 PRO B CA 1
ATOM 2026 C C . PRO B 1 56 ? -9.328 -16.188 -8.234 1 92.12 56 PRO B C 1
ATOM 2028 O O . PRO B 1 56 ? -8.789 -17.094 -7.578 1 92.12 56 PRO B O 1
ATOM 2031 N N . VAL B 1 57 ? -9.305 -14.938 -7.836 1 92.38 57 VAL B N 1
ATOM 2032 C CA . VAL B 1 57 ? -8.641 -14.547 -6.594 1 92.38 57 VAL B CA 1
ATOM 2033 C C . VAL B 1 57 ? -9.375 -15.156 -5.406 1 92.38 57 VAL B C 1
ATOM 2035 O O . VAL B 1 57 ? -8.773 -15.859 -4.59 1 92.38 57 VAL B O 1
ATOM 2038 N N . MET B 1 58 ? -10.664 -14.961 -5.398 1 94.06 58 MET B N 1
ATOM 2039 C CA . MET B 1 58 ? -11.445 -15.453 -4.27 1 94.06 58 MET B CA 1
ATOM 2040 C C . MET B 1 58 ? -11.539 -16.984 -4.297 1 94.06 58 MET B C 1
ATOM 2042 O O . MET B 1 58 ? -11.57 -17.625 -3.248 1 94.06 58 MET B O 1
ATOM 2046 N N . THR B 1 59 ? -11.609 -17.531 -5.527 1 93.25 59 THR B N 1
ATOM 2047 C CA . THR B 1 59 ? -11.594 -18.984 -5.633 1 93.25 59 THR B CA 1
ATOM 2048 C C . THR B 1 59 ? -10.32 -19.547 -5.023 1 93.25 59 THR B C 1
ATOM 2050 O O . THR B 1 59 ? -10.375 -20.469 -4.203 1 93.25 59 THR B O 1
ATOM 2053 N N . GLY B 1 60 ? -9.227 -18.984 -5.363 1 91.81 60 GLY B N 1
ATOM 2054 C CA . GLY B 1 60 ? -7.953 -19.453 -4.844 1 91.81 60 GLY B CA 1
ATOM 2055 C C . GLY B 1 60 ? -7.828 -19.312 -3.34 1 91.81 60 GLY B C 1
ATOM 2056 O O . GLY B 1 60 ? -7.352 -20.219 -2.66 1 91.81 60 GLY B O 1
ATOM 2057 N N . VAL B 1 61 ? -8.258 -18.25 -2.848 1 92.38 61 VAL B N 1
ATOM 2058 C CA . VAL B 1 61 ? -8.07 -17.922 -1.438 1 92.38 61 VAL B CA 1
ATOM 2059 C C . VAL B 1 61 ? -9.055 -18.734 -0.591 1 92.38 61 VAL B C 1
ATOM 2061 O O . VAL B 1 61 ? -8.695 -19.25 0.465 1 92.38 61 VAL B O 1
ATOM 2064 N N . LEU B 1 62 ? -10.312 -18.906 -1.062 1 92.81 62 LEU B N 1
ATOM 2065 C CA . LEU B 1 62 ? -11.336 -19.562 -0.271 1 92.81 62 LEU B CA 1
ATOM 2066 C C . LEU B 1 62 ? -11.164 -21.078 -0.322 1 92.81 62 LEU B C 1
ATOM 2068 O O . LEU B 1 62 ? -11.492 -21.781 0.64 1 92.81 62 LEU B O 1
ATOM 2072 N N . THR B 1 63 ? -10.641 -21.547 -1.438 1 90.5 63 THR B N 1
ATOM 2073 C CA . THR B 1 63 ? -10.406 -22.969 -1.539 1 90.5 63 THR B CA 1
ATOM 2074 C C . THR B 1 63 ? -9.039 -23.344 -0.956 1 90.5 63 THR B C 1
ATOM 2076 O O . THR B 1 63 ? -8.75 -24.516 -0.743 1 90.5 63 THR B O 1
ATOM 2079 N N . ARG B 1 64 ? -8.203 -22.359 -0.715 1 89.44 64 ARG B N 1
ATOM 2080 C CA . ARG B 1 64 ? -6.871 -22.562 -0.153 1 89.44 64 ARG B CA 1
ATOM 2081 C C . ARG B 1 64 ? -6.066 -23.547 -0.995 1 89.44 64 ARG B C 1
ATOM 2083 O O . ARG B 1 64 ? -5.449 -24.469 -0.46 1 89.44 64 ARG B O 1
ATOM 2090 N N . ASP B 1 65 ? -6.094 -23.359 -2.322 1 89 65 ASP B N 1
ATOM 2091 C CA . ASP B 1 65 ? -5.418 -24.281 -3.232 1 89 65 ASP B CA 1
ATOM 2092 C C . ASP B 1 65 ? -3.977 -23.844 -3.48 1 89 65 ASP B C 1
ATOM 2094 O O . ASP B 1 65 ? -3.266 -24.469 -4.277 1 89 65 ASP B O 1
ATOM 2098 N N . GLY B 1 66 ? -3.572 -22.734 -2.936 1 87.81 66 GLY B N 1
ATOM 2099 C CA . GLY B 1 66 ? -2.188 -22.297 -3 1 87.81 66 GL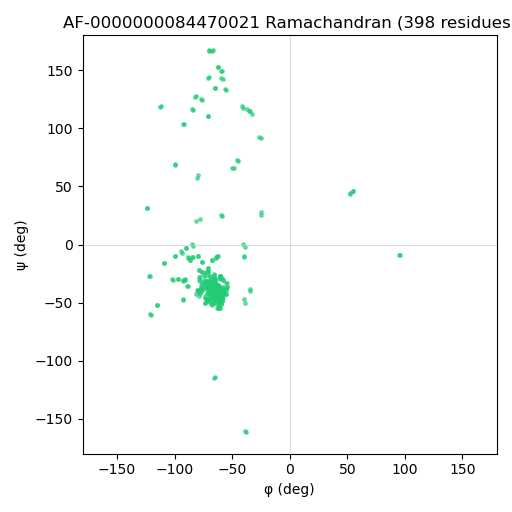Y B CA 1
ATOM 2100 C C . GLY B 1 66 ? -1.921 -21.328 -4.141 1 87.81 66 GLY B C 1
ATOM 2101 O O . GLY B 1 66 ? -0.883 -20.656 -4.168 1 87.81 66 GLY B O 1
ATOM 2102 N N . SER B 1 67 ? -2.84 -21.109 -5.039 1 86.88 67 SER B N 1
ATOM 2103 C CA . SER B 1 67 ? -2.633 -20.328 -6.246 1 86.88 67 SER B CA 1
ATOM 2104 C C . SER B 1 67 ? -2.539 -18.844 -5.922 1 86.88 67 SER B C 1
ATOM 2106 O O . SER B 1 67 ? -1.923 -18.078 -6.668 1 86.88 67 SER B O 1
ATOM 2108 N N . MET B 1 68 ? -3.156 -18.547 -4.742 1 90.06 68 MET B N 1
ATOM 2109 C CA . MET B 1 68 ? -3.203 -17.125 -4.391 1 90.06 68 MET B CA 1
ATOM 2110 C C . MET B 1 68 ? -2.574 -16.875 -3.021 1 90.06 68 MET B C 1
ATOM 2112 O O . MET B 1 68 ? -2.941 -15.938 -2.322 1 90.06 68 MET B O 1
ATOM 2116 N N . ASP B 1 69 ? -1.592 -17.703 -2.715 1 90.06 69 ASP B N 1
ATOM 2117 C CA . ASP B 1 69 ? -0.955 -17.609 -1.405 1 90.06 69 ASP B CA 1
ATOM 2118 C C . ASP B 1 69 ? -0.268 -16.25 -1.234 1 90.06 69 ASP B C 1
ATOM 2120 O O . ASP B 1 69 ? -0.217 -15.711 -0.128 1 90.06 69 ASP B O 1
ATOM 2124 N N . PHE B 1 70 ? 0.259 -15.75 -2.305 1 89.56 70 PHE B N 1
ATOM 2125 C CA . PHE B 1 70 ? 0.995 -14.492 -2.252 1 89.56 70 PHE B CA 1
ATOM 2126 C 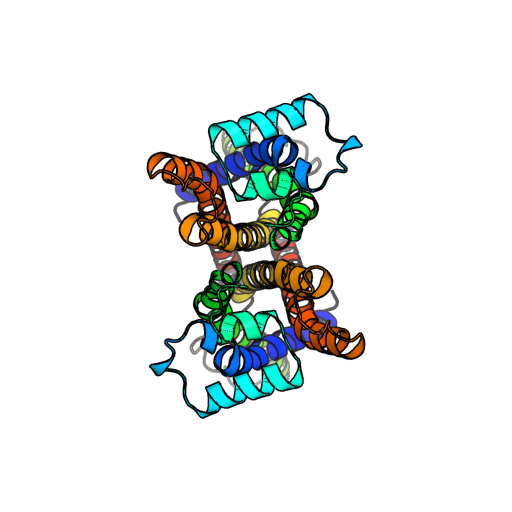C . PHE B 1 70 ? 0.076 -13.344 -1.858 1 89.56 70 PHE B C 1
ATOM 2128 O O . PHE B 1 70 ? 0.544 -12.273 -1.47 1 89.56 70 PHE B O 1
ATOM 2135 N N . MET B 1 71 ? -1.241 -13.57 -1.842 1 92.56 71 MET B N 1
ATOM 2136 C CA . MET B 1 71 ? -2.211 -12.516 -1.555 1 92.56 71 MET B CA 1
ATOM 2137 C C . MET B 1 71 ? -2.68 -12.586 -0.105 1 92.56 71 MET B C 1
ATOM 2139 O O . MET B 1 71 ? -3.318 -11.656 0.393 1 92.56 71 MET B O 1
ATOM 2143 N N . MET B 1 72 ? -2.336 -13.617 0.547 1 94.31 72 MET B N 1
ATOM 2144 C CA . MET B 1 72 ? -2.857 -13.859 1.891 1 94.31 72 MET B CA 1
ATOM 2145 C C . MET B 1 72 ? -2.512 -12.703 2.822 1 94.31 72 MET B C 1
ATOM 2147 O O . MET B 1 72 ? -3.34 -12.281 3.631 1 94.31 72 MET B O 1
ATOM 2151 N N . PRO B 1 73 ? -1.317 -12.156 2.701 1 96.62 73 PRO B N 1
ATOM 2152 C CA . PRO B 1 73 ? -1.014 -11.039 3.596 1 96.62 73 PRO B CA 1
ATOM 2153 C C . PRO B 1 73 ? -1.97 -9.859 3.412 1 96.62 73 PRO B C 1
ATOM 2155 O O . PRO B 1 73 ? -2.227 -9.117 4.363 1 96.62 73 PRO B O 1
ATOM 2158 N N . PHE B 1 74 ? -2.52 -9.703 2.26 1 97.88 74 PHE B N 1
ATOM 2159 C CA . PHE B 1 74 ? -3.453 -8.609 2.021 1 97.88 74 PHE B CA 1
ATOM 2160 C C . PHE B 1 74 ? -4.754 -8.828 2.783 1 97.88 74 PHE B C 1
ATOM 2162 O O . PHE B 1 74 ? -5.379 -7.875 3.252 1 97.88 74 PHE B O 1
ATOM 2169 N N . PHE B 1 75 ? -5.121 -10.062 2.887 1 97.5 75 PHE B N 1
ATOM 2170 C CA . PHE B 1 75 ? -6.344 -10.367 3.627 1 97.5 75 PHE B CA 1
ATOM 2171 C C . PHE B 1 75 ? -6.129 -10.18 5.125 1 97.5 75 PHE B C 1
ATOM 2173 O O . PHE B 1 75 ? -7.023 -9.719 5.832 1 97.5 75 PHE B O 1
ATOM 2180 N N . TYR B 1 76 ? -4.98 -10.523 5.605 1 97.31 76 TYR B N 1
ATOM 2181 C CA . TYR B 1 76 ? -4.641 -10.211 6.988 1 97.31 76 TYR B CA 1
ATOM 2182 C C . TYR B 1 76 ? -4.625 -8.703 7.219 1 97.31 76 TYR B C 1
ATOM 2184 O O . TYR B 1 76 ? -5.141 -8.219 8.227 1 97.31 76 TYR B O 1
ATOM 2192 N N . LEU B 1 77 ? -4 -8 6.281 1 98.5 77 LEU B N 1
ATOM 2193 C CA . LEU B 1 77 ? -3.928 -6.547 6.359 1 98.5 77 LEU B CA 1
ATOM 2194 C C . LEU B 1 77 ? -5.324 -5.934 6.414 1 98.5 77 LEU B C 1
ATOM 2196 O O . LEU B 1 77 ? -5.547 -4.949 7.117 1 98.5 77 LEU B O 1
ATOM 2200 N N . GLU B 1 78 ? -6.23 -6.48 5.656 1 98.19 78 GLU B N 1
ATOM 2201 C CA . GLU B 1 78 ? -7.605 -5.996 5.645 1 98.19 78 GLU B CA 1
ATOM 2202 C C . GLU B 1 78 ? -8.25 -6.133 7.02 1 98.19 78 GLU B C 1
ATOM 2204 O O . GLU B 1 78 ? -8.859 -5.188 7.523 1 98.19 78 GLU B O 1
ATOM 2209 N N . VAL B 1 79 ? -8.047 -7.219 7.641 1 97.25 79 VAL B N 1
ATOM 2210 C CA . VAL B 1 79 ? -8.703 -7.492 8.914 1 97.25 79 VAL B CA 1
ATOM 2211 C C . VAL B 1 79 ? -8.016 -6.711 10.031 1 97.25 79 VAL B C 1
ATOM 2213 O O . VAL B 1 79 ? -8.68 -6.141 10.898 1 97.25 79 VAL B O 1
ATOM 2216 N 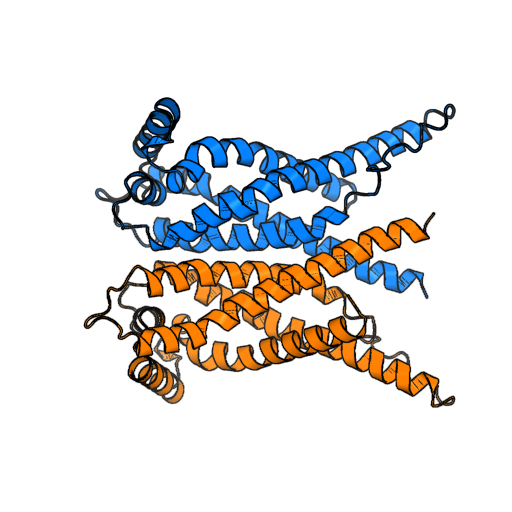N . VAL B 1 80 ? -6.742 -6.566 10.016 1 97.62 80 VAL B N 1
ATOM 2217 C CA . VAL B 1 80 ? -5.977 -6.023 11.133 1 97.62 80 VAL B CA 1
ATOM 2218 C C . VAL B 1 80 ? -5.895 -4.504 11.016 1 97.62 80 VAL B C 1
ATOM 2220 O O . VAL B 1 80 ? -5.91 -3.793 12.023 1 97.62 80 VAL B O 1
ATOM 2223 N N . PHE B 1 81 ? -5.801 -4.09 9.82 1 98.62 81 PHE B N 1
ATOM 2224 C CA . PHE B 1 81 ? -5.539 -2.666 9.633 1 98.62 81 PHE B CA 1
ATOM 2225 C C . PHE B 1 81 ? -6.711 -1.98 8.945 1 98.62 81 PHE B C 1
ATOM 2227 O O . PHE B 1 81 ? -7.227 -0.976 9.445 1 98.62 81 PHE B O 1
ATOM 2234 N N . GLN B 1 82 ? -7.199 -2.477 7.789 1 98.69 82 GLN B N 1
ATOM 2235 C CA . GLN B 1 82 ? -8.219 -1.772 7.016 1 98.69 82 GLN B CA 1
ATOM 2236 C C . GLN B 1 82 ? -9.547 -1.727 7.766 1 98.69 82 GLN B C 1
ATOM 2238 O O . GLN B 1 82 ? -10.203 -0.686 7.809 1 98.69 82 GLN B O 1
ATOM 2243 N N . LEU B 1 83 ? -9.914 -2.814 8.367 1 98.38 83 LEU B N 1
ATOM 2244 C CA . LEU B 1 83 ? -11.203 -2.879 9.055 1 98.38 83 LEU B CA 1
ATOM 2245 C C . LEU B 1 83 ? -11.266 -1.862 10.188 1 98.38 83 LEU B C 1
ATOM 2247 O O . LEU B 1 83 ? -12.203 -1.066 10.258 1 98.38 83 LEU B O 1
ATOM 2251 N N . PRO B 1 84 ? -10.305 -1.807 11.125 1 98.31 84 PRO B N 1
ATOM 2252 C CA . PRO B 1 84 ? -10.305 -0.727 12.117 1 98.31 84 PRO B CA 1
ATOM 2253 C C . PRO B 1 84 ? -10.336 0.66 11.477 1 98.31 84 PRO B C 1
ATOM 2255 O O . PRO B 1 84 ? -10.984 1.569 12 1 98.31 84 PRO B O 1
ATOM 2258 N N . CYS B 1 85 ? -9.664 0.812 10.383 1 98.38 85 CYS B N 1
ATOM 2259 C CA . CYS B 1 85 ? -9.648 2.1 9.695 1 98.38 85 CYS B CA 1
ATOM 2260 C C . CYS B 1 85 ? -11.031 2.457 9.18 1 98.38 85 CYS B C 1
ATOM 2262 O O . CYS B 1 85 ? -11.414 3.631 9.164 1 98.38 85 CYS B O 1
ATOM 2264 N N . PHE B 1 86 ? -11.789 1.409 8.664 1 98.44 86 PHE B N 1
ATOM 2265 C CA . PHE B 1 86 ? -13.148 1.671 8.219 1 98.44 86 PHE B CA 1
ATOM 2266 C C . PHE B 1 86 ? -13.977 2.299 9.336 1 98.44 86 PHE B C 1
ATOM 2268 O O . PHE B 1 86 ? -14.664 3.295 9.117 1 98.44 86 PHE B O 1
ATOM 2275 N N . VAL B 1 87 ? -13.836 1.812 10.5 1 97.56 87 VAL B N 1
ATOM 2276 C CA . VAL B 1 87 ? -14.633 2.24 11.648 1 97.56 87 VAL B CA 1
ATOM 2277 C C . VAL B 1 87 ? -14.18 3.625 12.102 1 97.56 87 VAL B C 1
ATOM 2279 O O . VAL B 1 87 ? -14.992 4.551 12.195 1 97.56 87 VAL B O 1
ATOM 2282 N N . LEU B 1 88 ? -12.898 3.805 12.297 1 96.94 88 LEU B N 1
ATOM 2283 C CA . LEU B 1 88 ? -12.367 5.078 12.766 1 96.94 88 LEU B CA 1
ATOM 2284 C C . LEU B 1 88 ? -12.594 6.176 11.734 1 96.94 88 LEU B C 1
ATOM 2286 O O . LEU B 1 88 ? -12.914 7.312 12.094 1 96.94 88 LEU B O 1
ATOM 2290 N N . GLY B 1 89 ? -12.352 5.762 10.453 1 96.31 89 GLY B N 1
ATOM 2291 C CA . GLY B 1 89 ? -12.578 6.73 9.391 1 96.31 89 GLY B CA 1
ATOM 2292 C C . GLY B 1 89 ? -14.023 7.172 9.289 1 96.31 89 GLY B C 1
ATOM 2293 O O . GLY B 1 89 ? -14.312 8.359 9.156 1 96.31 89 GLY B O 1
ATOM 2294 N N . ALA B 1 90 ? -14.914 6.211 9.344 1 95.44 90 ALA B N 1
ATOM 2295 C CA . ALA B 1 90 ? -16.344 6.523 9.281 1 95.44 90 ALA B CA 1
ATOM 2296 C C . ALA B 1 90 ? -16.766 7.398 10.453 1 95.44 90 ALA B C 1
ATOM 2298 O O . ALA B 1 90 ? -17.484 8.375 10.281 1 95.44 90 ALA B O 1
ATOM 2299 N N . MET B 1 91 ? -16.312 7.094 11.664 1 93.62 91 MET B N 1
ATOM 2300 C CA . MET B 1 91 ? -16.625 7.883 12.852 1 93.62 91 MET B CA 1
ATOM 2301 C C . MET B 1 91 ? -16.078 9.297 12.727 1 93.62 91 MET B C 1
ATOM 2303 O O . MET B 1 91 ? -16.766 10.266 13.047 1 93.62 91 MET B O 1
ATOM 2307 N N . GLY B 1 92 ? -14.867 9.375 12.25 1 91 92 GLY B N 1
ATOM 2308 C CA . GLY B 1 92 ? -14.25 10.68 12.086 1 91 92 GLY B CA 1
ATOM 2309 C C . GLY B 1 92 ? -14.938 11.539 11.047 1 91 92 GLY B C 1
ATOM 2310 O O . GLY B 1 92 ? -15.148 12.742 11.266 1 91 92 GLY B O 1
ATOM 2311 N N . LEU B 1 93 ? -15.258 10.953 9.984 1 89.31 93 LEU B N 1
ATOM 2312 C CA . LEU B 1 93 ? -15.898 11.695 8.898 1 89.31 93 LEU B CA 1
ATOM 2313 C C . LEU B 1 93 ? -17.328 12.078 9.273 1 89.31 93 LEU B C 1
ATOM 2315 O O . LEU B 1 93 ? -17.828 13.125 8.852 1 89.31 93 LEU B O 1
ATOM 2319 N N . TRP B 1 94 ? -18 11.227 10.008 1 86 94 TRP B N 1
ATOM 2320 C CA . TRP B 1 94 ? -19.359 11.5 10.469 1 86 94 TRP B CA 1
ATOM 2321 C C . TRP B 1 94 ? -19.375 12.695 11.422 1 86 94 TRP B C 1
ATOM 2323 O O . TRP B 1 94 ? -20.25 13.562 11.32 1 86 94 TRP B O 1
ATOM 2333 N N . ARG B 1 95 ? -18.453 12.766 12.32 1 78.56 95 ARG B N 1
ATOM 2334 C CA . ARG B 1 95 ? -18.375 13.844 13.297 1 78.56 95 ARG B CA 1
ATOM 2335 C C . ARG B 1 95 ? -18.062 15.172 12.617 1 78.56 95 ARG B C 1
ATOM 2337 O O . ARG B 1 95 ? -18.562 16.219 13.031 1 78.56 95 ARG B O 1
ATOM 2344 N N . SER B 1 96 ? -17.234 15.086 11.664 1 69.5 96 SER B N 1
ATOM 2345 C CA . SER B 1 96 ? -16.891 16.297 10.922 1 69.5 96 SER B CA 1
ATOM 2346 C C . SER B 1 96 ? -18.109 16.875 10.219 1 69.5 96 SER B C 1
ATOM 2348 O O . SER B 1 96 ? -18.281 18.094 10.148 1 69.5 96 SER B O 1
ATOM 2350 N N . ARG B 1 97 ? -18.984 16.109 9.758 1 63.94 97 ARG B N 1
ATOM 2351 C CA . ARG B 1 97 ? -20.188 16.531 9.055 1 63.94 97 ARG B CA 1
ATOM 2352 C C . ARG B 1 97 ? -21.219 17.125 10.016 1 63.94 97 ARG B C 1
ATOM 2354 O O . ARG B 1 97 ? -21.828 18.156 9.719 1 63.94 97 ARG B O 1
ATOM 2361 N N . ASN B 1 98 ? -21.391 16.469 11.086 1 59.91 98 ASN B N 1
ATOM 2362 C CA . ASN B 1 98 ? -22.391 16.938 12.031 1 59.91 98 ASN B CA 1
ATOM 2363 C C . ASN B 1 98 ? -21.938 18.188 12.781 1 59.91 98 ASN B C 1
ATOM 2365 O O . ASN B 1 98 ? -22.766 19.016 13.172 1 59.91 98 ASN B O 1
ATOM 2369 N N . ALA B 1 99 ? -20.75 18.219 13.031 1 51.47 99 ALA B N 1
ATOM 2370 C CA . ALA B 1 99 ? -20.25 19.422 13.672 1 51.47 99 ALA B CA 1
ATOM 2371 C C . ALA B 1 99 ? -20.5 20.656 12.789 1 51.47 99 ALA B C 1
ATOM 2373 O O . ALA B 1 99 ? -20.844 21.719 13.281 1 51.47 99 ALA B O 1
ATOM 2374 N N . LEU B 1 100 ? -20.344 20.469 11.547 1 49.12 100 LEU B N 1
ATOM 2375 C CA . LEU B 1 100 ? -20.625 21.562 10.633 1 49.12 100 LEU B CA 1
ATOM 2376 C C . LEU B 1 100 ? -22.109 21.859 10.555 1 49.12 100 LEU B C 1
ATOM 2378 O O . LEU B 1 100 ? -22.516 23.016 10.477 1 49.12 100 LEU B O 1
ATOM 2382 N N . GLY B 1 101 ? -22.891 20.781 10.547 1 47.62 101 GLY B N 1
ATOM 2383 C CA . GLY B 1 101 ? -24.328 20.984 10.547 1 47.62 101 GLY B CA 1
ATOM 2384 C C . GLY B 1 101 ? -24.828 21.656 11.812 1 47.62 101 GLY B C 1
ATOM 2385 O O . GLY B 1 101 ? -25.75 22.484 11.766 1 47.62 101 GLY B O 1
ATOM 2386 N N . GLU B 1 102 ? -24.25 21.234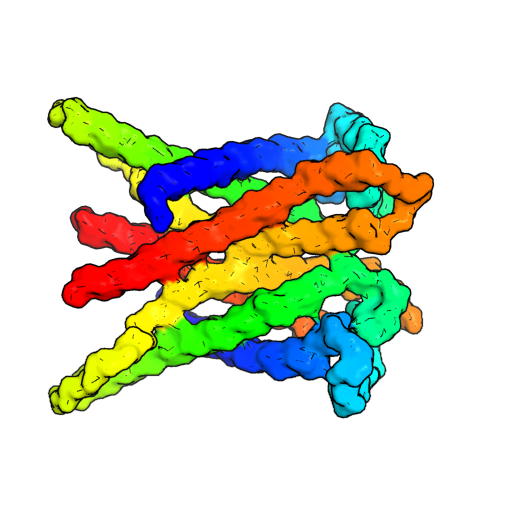 12.93 1 48.22 102 GLU B N 1
ATOM 2387 C CA . GLU B 1 102 ? -24.672 21.828 14.195 1 48.22 102 GLU B CA 1
ATOM 2388 C C . GLU B 1 102 ? -24.188 23.266 14.312 1 48.22 102 GLU B C 1
ATOM 2390 O O . GLU B 1 102 ? -24.891 24.125 14.836 1 48.22 102 GLU B O 1
ATOM 2395 N N . THR B 1 103 ? -22.969 23.484 13.805 1 46.16 103 THR B N 1
ATOM 2396 C CA . THR B 1 103 ? -22.5 24.859 13.844 1 46.16 103 THR B CA 1
ATOM 2397 C C . THR B 1 103 ? -23.375 25.766 12.984 1 46.16 103 THR B C 1
ATOM 2399 O O . THR B 1 103 ? -23.688 26.891 13.375 1 46.16 103 THR B O 1
ATOM 2402 N N . GLU B 1 104 ? -23.828 25.203 11.914 1 45.94 104 GLU B N 1
ATOM 2403 C CA . GLU B 1 104 ? -24.734 25.984 11.078 1 45.94 104 GLU B CA 1
ATOM 2404 C C . GLU B 1 104 ? -26.078 26.172 11.758 1 45.94 104 GLU B C 1
ATOM 2406 O O . GLU B 1 104 ? -26.672 27.266 11.695 1 45.94 104 GLU B O 1
ATOM 2411 N N . ARG B 1 105 ? -26.516 25.203 12.547 1 48.09 105 ARG B N 1
ATOM 2412 C CA . ARG B 1 105 ? -27.812 25.297 13.219 1 48.09 105 ARG B CA 1
ATOM 2413 C C . ARG B 1 105 ? -27.703 26.188 14.453 1 48.09 105 ARG B C 1
ATOM 2415 O O . ARG B 1 105 ? -28.641 26.938 14.766 1 48.09 105 ARG B O 1
ATOM 2422 N N . SER B 1 106 ? -26.562 26.016 15.125 1 46.88 106 SER B N 1
ATOM 2423 C CA . SER B 1 106 ? -26.406 26.781 16.359 1 46.88 106 SER B CA 1
ATOM 2424 C C . SER B 1 106 ? -26.328 28.281 16.078 1 46.88 106 SER B C 1
ATOM 2426 O O . SER B 1 106 ? -26.703 29.094 16.906 1 46.88 106 SER B O 1
ATOM 2428 N N . VAL B 1 107 ? -25.812 28.688 14.852 1 42.72 107 VAL B N 1
ATOM 2429 C CA . VAL B 1 107 ? -25.766 30.109 14.516 1 42.72 107 VAL B CA 1
ATOM 2430 C C . VAL B 1 107 ? -27.188 30.656 14.367 1 42.72 107 VAL B C 1
ATOM 2432 O O . VAL B 1 107 ? -27.438 31.828 14.602 1 42.72 107 VAL B O 1
ATOM 2435 N N . LEU B 1 108 ? -28.094 29.828 13.922 1 41 108 LEU B N 1
ATOM 2436 C CA . LEU B 1 108 ? -29.453 30.312 13.75 1 41 108 LEU B CA 1
ATOM 2437 C C . LEU B 1 108 ? -30.188 30.359 15.086 1 41 108 LEU B C 1
ATOM 2439 O O . LEU B 1 108 ? -31.125 31.141 15.258 1 41 108 LEU B O 1
ATOM 2443 N N . THR B 1 109 ? -30.094 29.344 15.953 1 40.25 109 THR B N 1
ATOM 2444 C CA . THR B 1 109 ? -30.828 29.391 17.219 1 40.25 109 THR B CA 1
ATOM 2445 C C . THR B 1 109 ? -29.938 29.984 18.328 1 40.25 109 THR B C 1
ATOM 2447 O O . THR B 1 109 ? -28.797 29.562 18.5 1 40.25 109 THR B O 1
ATOM 2450 N N . ASP B 1 110 ? -30.062 31.281 18.812 1 37.09 110 ASP B N 1
ATOM 2451 C CA . ASP B 1 110 ? -29.406 32.125 19.812 1 37.09 110 ASP B CA 1
ATOM 2452 C C . ASP B 1 110 ? -29.078 31.312 21.078 1 37.09 110 ASP B C 1
ATOM 2454 O O . ASP B 1 110 ? -28.469 31.844 22.016 1 37.09 110 ASP B O 1
ATOM 2458 N N . GLN B 1 111 ? -30.109 30.453 21.641 1 36.69 111 GLN B N 1
ATOM 2459 C CA . GLN B 1 111 ? -30.203 30.219 23.078 1 36.69 111 GLN B CA 1
ATOM 2460 C C . GLN B 1 111 ? -28.984 29.453 23.578 1 36.69 111 GLN B C 1
ATOM 2462 O O . GLN B 1 111 ? -28.328 29.891 24.531 1 36.69 111 GLN B O 1
ATOM 2467 N N . ALA B 1 112 ? -29.188 28.062 24.125 1 37.03 112 ALA B N 1
ATOM 2468 C CA . ALA B 1 112 ? -28.609 27.359 25.281 1 37.03 112 ALA B CA 1
ATOM 2469 C C . ALA B 1 112 ? -27.188 26.891 24.969 1 37.03 112 ALA B C 1
ATOM 2471 O O . ALA B 1 112 ? -26.859 26.562 23.828 1 37.03 112 ALA B O 1
ATOM 2472 N N . PRO B 1 113 ? -26.141 27.312 25.875 1 35.84 113 PRO B N 1
ATOM 2473 C CA . PRO B 1 113 ? -24.766 26.812 25.812 1 35.84 113 PRO B CA 1
ATOM 2474 C C . PRO B 1 113 ? -24.703 25.297 25.656 1 35.84 113 PRO B C 1
ATOM 2476 O O . PRO B 1 113 ? -25.266 24.562 26.484 1 35.84 113 PRO B O 1
ATOM 2479 N N . ILE B 1 114 ? -25 24.719 24.594 1 35.22 114 ILE B N 1
ATOM 2480 C CA . ILE B 1 114 ? -24.828 23.281 24.484 1 35.22 114 ILE B CA 1
ATOM 2481 C C . ILE B 1 114 ? -23.594 22.844 25.281 1 35.22 114 ILE B C 1
ATOM 2483 O O . ILE B 1 114 ? -22.547 23.5 25.203 1 35.22 114 ILE B O 1
ATOM 2487 N N . SER B 1 115 ? -23.766 22.031 26.375 1 32.53 115 SER B N 1
ATOM 2488 C CA . SER B 1 115 ? -22.844 21.344 27.266 1 32.53 115 SER B CA 1
ATOM 2489 C C . SER B 1 115 ? -21.578 20.891 26.531 1 32.53 115 SER B C 1
ATOM 2491 O O . SER B 1 115 ? -21.672 20.391 25.406 1 32.53 115 SER B O 1
ATOM 2493 N N . ARG B 1 116 ? -20.375 21.484 26.844 1 35.16 116 ARG B N 1
ATOM 2494 C CA . ARG B 1 116 ? -18.969 21.219 26.547 1 35.16 116 ARG B CA 1
ATOM 2495 C C . ARG B 1 116 ? -18.656 19.719 26.578 1 35.16 116 ARG B C 1
ATOM 2497 O O . ARG B 1 116 ? -17.531 19.328 26.844 1 35.16 116 ARG B O 1
ATOM 2504 N N . GLY B 1 117 ? -19.641 18.891 26.906 1 31.94 117 GLY B N 1
ATOM 2505 C CA . GLY B 1 117 ? -19.141 17.547 27.141 1 31.94 117 GLY B CA 1
ATOM 2506 C C . GLY B 1 117 ? -18.047 17.141 26.172 1 31.94 117 GLY B C 1
ATOM 2507 O O . GLY B 1 117 ? -17.703 17.906 25.25 1 31.94 117 GLY B O 1
ATOM 2508 N N . LEU B 1 118 ? -17.797 15.703 26.047 1 34.09 118 LEU B N 1
ATOM 2509 C CA . LEU B 1 118 ? -16.641 15.148 25.344 1 34.09 118 LEU B CA 1
ATOM 2510 C C . LEU B 1 118 ? -16.5 15.766 23.969 1 34.09 118 LEU B C 1
ATOM 2512 O O . LEU B 1 118 ? -17.328 15.539 23.094 1 34.09 118 LEU B O 1
ATOM 2516 N N . SER B 1 119 ? -16.219 17.031 23.844 1 33.44 119 SER B N 1
ATOM 2517 C CA . SER B 1 119 ? -15.891 17.797 22.641 1 33.44 119 SER B CA 1
ATOM 2518 C C . SER B 1 119 ? -15.305 16.891 21.562 1 33.44 119 SER B C 1
ATOM 2520 O O . SER B 1 119 ? -14.086 16.75 21.453 1 33.44 119 SER B O 1
ATOM 2522 N N . LEU B 1 120 ? -15.594 15.758 21.516 1 35.25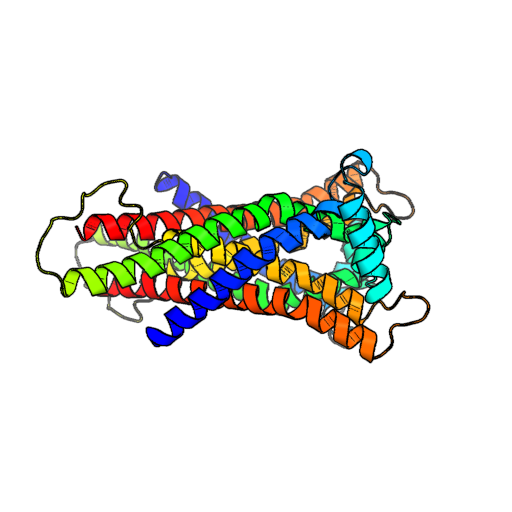 120 LEU B N 1
ATOM 2523 C CA . LEU B 1 120 ? -15.375 15.008 20.266 1 35.25 120 LEU B CA 1
ATOM 2524 C C . LEU B 1 120 ? -15.734 15.859 19.062 1 35.25 120 LEU B C 1
ATOM 2526 O O . LEU B 1 120 ? -15.867 15.344 17.953 1 35.25 120 LEU B O 1
ATOM 2530 N N . THR B 1 121 ? -16.391 17.031 19.266 1 39.28 121 THR B N 1
ATOM 2531 C CA . THR B 1 121 ? -16.781 17.906 18.172 1 39.28 121 THR B CA 1
ATOM 2532 C C . THR B 1 121 ? -15.555 18.375 17.391 1 39.28 121 THR B C 1
ATOM 2534 O O . THR B 1 121 ? -15.664 19.234 16.516 1 39.28 121 THR B O 1
ATOM 2537 N N . GLN B 1 122 ? -14.367 18.453 18.109 1 42.97 122 GLN B N 1
ATOM 2538 C CA . GLN B 1 122 ? -13.18 18.953 17.422 1 42.97 122 GLN B CA 1
ATOM 2539 C C . GLN B 1 122 ? -13.078 18.391 16.016 1 42.97 122 GLN B C 1
ATOM 2541 O O . GLN B 1 122 ? -13.406 17.234 15.773 1 42.97 122 GLN B O 1
ATOM 2546 N N . ASP B 1 123 ? -13.086 19.234 15.055 1 52.19 123 ASP B N 1
ATOM 2547 C CA . ASP B 1 123 ? -12.891 19 13.625 1 52.19 123 ASP B CA 1
ATOM 2548 C C . ASP B 1 123 ? -12.047 17.75 13.391 1 52.19 123 ASP B C 1
ATOM 2550 O O . ASP B 1 123 ? -10.945 17.625 13.922 1 52.19 123 ASP B O 1
ATOM 2554 N N . ASP B 1 124 ? -12.633 16.609 13.211 1 76.31 124 ASP B N 1
ATOM 2555 C CA . ASP B 1 124 ? -12.133 15.242 13.133 1 76.31 124 ASP B CA 1
ATOM 2556 C C . ASP B 1 124 ? -11.141 15.086 11.984 1 76.31 124 ASP B C 1
ATOM 2558 O O . ASP B 1 124 ? -11.039 14.016 11.383 1 76.31 124 ASP B O 1
ATOM 2562 N N . LYS B 1 125 ? -10.625 16.266 11.766 1 87.06 125 LYS B N 1
ATOM 2563 C CA . LYS B 1 125 ? -9.57 16.234 10.75 1 87.06 125 LYS B CA 1
ATOM 2564 C C . LYS B 1 125 ? -8.398 15.375 11.203 1 87.06 125 LYS B C 1
ATOM 2566 O O . LYS B 1 125 ? -7.559 14.992 10.398 1 87.06 125 LYS B O 1
ATOM 2571 N N . ARG B 1 126 ? -8.461 15 12.477 1 91.25 126 ARG B N 1
ATOM 2572 C CA . ARG B 1 126 ? -7.375 14.195 13.031 1 91.25 126 ARG B CA 1
ATOM 2573 C C . ARG B 1 126 ? -7.355 12.805 12.406 1 91.25 126 ARG B C 1
ATOM 2575 O O . ARG B 1 126 ? -6.355 12.086 12.508 1 91.25 126 ARG B O 1
ATOM 2582 N N . VAL B 1 127 ? -8.391 12.461 11.734 1 95 127 VAL B N 1
ATOM 2583 C CA . VAL B 1 127 ? -8.469 11.133 11.141 1 95 127 VAL B CA 1
ATOM 2584 C C . VAL B 1 127 ? -7.844 11.148 9.742 1 95 127 VAL B C 1
ATOM 2586 O O . VAL B 1 127 ? -7.586 10.094 9.164 1 95 127 VAL B O 1
ATOM 2589 N N . TRP B 1 128 ? -7.559 12.328 9.188 1 96.19 128 TRP B N 1
ATOM 2590 C CA . TRP B 1 128 ? -7.129 12.461 7.797 1 96.19 128 TRP B CA 1
ATOM 2591 C C . TRP B 1 128 ? -5.801 11.75 7.57 1 96.19 128 TRP B C 1
ATOM 2593 O O . TRP B 1 128 ? -5.641 11.016 6.59 1 96.19 128 TRP B O 1
ATOM 2603 N N . PRO B 1 129 ? -4.828 11.898 8.461 1 97.75 129 PRO B N 1
ATOM 2604 C CA . PRO B 1 129 ? -3.58 11.172 8.227 1 97.75 129 PRO B CA 1
ATOM 2605 C C . PRO B 1 129 ? -3.781 9.656 8.195 1 97.75 129 PRO B C 1
ATOM 2607 O O . PRO B 1 129 ? -3.156 8.969 7.383 1 97.75 129 PRO B O 1
ATOM 2610 N N . LEU B 1 130 ? -4.602 9.211 9.047 1 98.31 130 LEU B N 1
ATOM 2611 C CA . LEU B 1 130 ? -4.918 7.785 9.055 1 98.31 130 LEU B CA 1
ATOM 2612 C C . LEU B 1 130 ? -5.543 7.363 7.727 1 98.31 130 LEU B C 1
ATOM 2614 O O . LEU B 1 130 ? -5.199 6.312 7.18 1 98.31 130 LEU B O 1
ATOM 2618 N N . LEU B 1 131 ? -6.426 8.18 7.227 1 98.44 131 LEU B N 1
ATOM 2619 C CA . LEU B 1 131 ? -7.141 7.844 6 1 98.44 131 LEU B CA 1
ATOM 2620 C C . LEU B 1 131 ? -6.227 7.984 4.785 1 98.44 131 LEU B C 1
ATOM 2622 O O . LEU B 1 131 ? -6.41 7.289 3.781 1 98.44 131 LEU B O 1
ATOM 2626 N N . VAL B 1 132 ? -5.227 8.836 4.879 1 98.81 132 VAL B N 1
ATOM 2627 C CA . VAL B 1 132 ? -4.211 8.914 3.834 1 98.81 132 VAL B CA 1
ATOM 2628 C C . VAL B 1 132 ? -3.424 7.602 3.785 1 98.81 132 VAL B C 1
ATOM 2630 O O . VAL B 1 132 ? -3.238 7.023 2.713 1 98.81 132 VAL B O 1
ATOM 2633 N N . ALA B 1 133 ? -3 7.133 4.941 1 98.88 133 ALA B N 1
ATOM 2634 C CA . ALA B 1 133 ? -2.271 5.871 5.023 1 98.88 133 ALA B CA 1
ATOM 2635 C C . ALA B 1 133 ? -3.139 4.707 4.555 1 98.88 133 ALA B C 1
ATOM 2637 O O . ALA B 1 133 ? -2.689 3.865 3.77 1 98.88 133 ALA B O 1
ATOM 2638 N N . TYR B 1 134 ? -4.387 4.715 5.012 1 98.88 134 TYR B N 1
ATOM 2639 C CA . TYR B 1 134 ? -5.34 3.682 4.633 1 98.88 134 TYR B CA 1
ATOM 2640 C C . TYR B 1 134 ? -5.543 3.656 3.121 1 98.88 134 TYR B C 1
ATOM 2642 O O . TYR B 1 134 ? -5.484 2.594 2.498 1 98.88 134 TYR B O 1
ATOM 2650 N N . GLY B 1 135 ? -5.82 4.77 2.584 1 98.88 135 GLY B N 1
ATOM 2651 C CA . GLY B 1 135 ? -6.086 4.844 1.156 1 98.88 135 GLY B CA 1
ATOM 2652 C C . GLY B 1 135 ? -4.91 4.402 0.304 1 98.88 135 GLY B C 1
ATOM 2653 O O . GLY B 1 135 ? -5.082 3.662 -0.667 1 98.88 135 GLY B O 1
ATOM 2654 N N . ALA B 1 136 ? -3.723 4.863 0.649 1 98.88 136 ALA B N 1
ATOM 2655 C CA . ALA B 1 136 ? -2.52 4.492 -0.09 1 98.88 136 ALA B CA 1
ATOM 2656 C C . ALA B 1 136 ? -2.256 2.992 0.007 1 98.88 136 ALA B C 1
ATOM 2658 O O . ALA B 1 136 ? -1.937 2.346 -0.994 1 98.88 136 ALA B O 1
ATOM 2659 N N . SER B 1 137 ? -2.371 2.447 1.174 1 98.88 137 SER B N 1
ATOM 2660 C CA . SER B 1 137 ? -2.158 1.022 1.405 1 98.88 137 SER B CA 1
ATOM 2661 C C . SER B 1 137 ? -3.188 0.182 0.656 1 98.88 137 SER B C 1
ATOM 2663 O O . SER B 1 137 ? -2.828 -0.749 -0.068 1 98.88 137 SER B O 1
ATOM 2665 N N . THR B 1 138 ? -4.422 0.573 0.782 1 98.81 138 THR B N 1
ATOM 2666 C CA . THR B 1 138 ? -5.5 -0.195 0.166 1 98.81 138 THR B CA 1
ATOM 2667 C C . THR B 1 138 ? -5.379 -0.169 -1.354 1 98.81 138 THR B C 1
ATOM 2669 O O . THR B 1 138 ? -5.488 -1.209 -2.008 1 98.81 138 THR B O 1
ATOM 2672 N N . ALA B 1 139 ? -5.145 0.967 -1.897 1 98.75 139 ALA B N 1
ATOM 2673 C CA . ALA B 1 139 ? -4.977 1.059 -3.346 1 98.75 139 ALA B CA 1
ATOM 2674 C C . ALA B 1 139 ? -3.832 0.169 -3.82 1 98.75 139 ALA B C 1
ATOM 2676 O O . ALA B 1 139 ? -3.928 -0.468 -4.871 1 98.75 139 ALA B O 1
ATOM 2677 N N . THR B 1 140 ? -2.807 0.09 -3.059 1 98.75 140 THR B N 1
ATOM 2678 C CA . THR B 1 140 ? -1.639 -0.717 -3.393 1 98.75 140 THR B CA 1
ATOM 2679 C C . THR B 1 140 ? -2 -2.199 -3.441 1 98.75 140 THR B C 1
ATOM 2681 O O . THR B 1 140 ? -1.523 -2.934 -4.309 1 98.75 140 THR B O 1
ATOM 2684 N N . THR B 1 141 ? -2.869 -2.666 -2.559 1 98.31 141 THR B N 1
ATOM 2685 C CA . THR B 1 141 ? -3.232 -4.078 -2.504 1 98.31 141 THR B CA 1
ATOM 2686 C C . THR B 1 141 ? -3.979 -4.492 -3.77 1 98.31 141 THR B C 1
ATOM 2688 O O . THR B 1 141 ? -3.965 -5.668 -4.145 1 98.31 141 THR B O 1
ATOM 2691 N N . LEU B 1 142 ? -4.613 -3.555 -4.414 1 97.81 142 LEU B N 1
ATOM 2692 C CA . LEU B 1 142 ? -5.473 -3.904 -5.539 1 97.81 142 LEU B CA 1
ATOM 2693 C C . LEU B 1 142 ? -4.66 -4.027 -6.824 1 97.81 142 LEU B C 1
ATOM 2695 O O . LEU B 1 142 ? -5.137 -4.59 -7.812 1 97.81 142 LEU B O 1
ATOM 2699 N N . LEU B 1 143 ? -3.412 -3.617 -6.812 1 97.19 143 LEU B N 1
ATOM 2700 C CA . LEU B 1 143 ? -2.604 -3.643 -8.023 1 97.19 143 LEU B CA 1
ATOM 2701 C C . LEU B 1 143 ? -2.324 -5.078 -8.461 1 97.19 143 LEU B C 1
ATOM 2703 O O . LEU B 1 143 ? -2.625 -5.453 -9.602 1 97.19 143 LEU B O 1
ATOM 2707 N N . PRO B 1 144 ? -1.833 -5.898 -7.586 1 94.88 144 PRO B N 1
ATOM 2708 C CA . PRO B 1 144 ? -1.615 -7.277 -8.031 1 94.88 144 PRO B CA 1
ATOM 2709 C C . PRO B 1 144 ? -2.92 -8.031 -8.273 1 94.88 144 PRO B C 1
ATOM 2711 O O . PRO B 1 144 ? -2.955 -8.969 -9.078 1 94.88 144 PRO B O 1
ATOM 2714 N N . VAL B 1 145 ? -3.994 -7.641 -7.586 1 93.44 145 VAL B N 1
ATOM 2715 C CA . VAL B 1 145 ? -5.297 -8.25 -7.82 1 93.44 145 VAL B CA 1
ATOM 2716 C C . VAL B 1 145 ? -5.734 -8 -9.258 1 93.44 145 VAL B C 1
ATOM 2718 O O . VAL B 1 145 ? -6.082 -8.938 -9.984 1 93.44 145 VAL B O 1
ATOM 2721 N N . LEU B 1 146 ? -5.652 -6.812 -9.648 1 94.19 146 LEU B N 1
ATOM 2722 C CA . LEU B 1 146 ? -6.059 -6.457 -11 1 94.19 146 LEU B CA 1
ATOM 2723 C C . LEU B 1 146 ? -5.113 -7.07 -12.031 1 94.19 146 LEU B C 1
ATOM 2725 O O . LEU B 1 146 ? -5.547 -7.48 -13.109 1 94.19 146 LEU B O 1
ATOM 2729 N N . GLN B 1 147 ? -3.834 -7.133 -11.672 1 92.69 147 GLN B N 1
ATOM 2730 C CA . GLN B 1 147 ? -2.865 -7.785 -12.547 1 92.69 147 GLN B CA 1
ATOM 2731 C C . GLN B 1 147 ? -3.223 -9.25 -12.766 1 92.69 147 GLN B C 1
ATOM 2733 O O . GLN B 1 147 ? -3.137 -9.758 -13.891 1 92.69 147 GLN B O 1
ATOM 2738 N N . SER B 1 148 ? -3.629 -9.883 -11.727 1 88.5 148 SER B N 1
ATOM 2739 C CA . SER B 1 148 ? -3.975 -11.297 -11.82 1 88.5 148 SER B CA 1
ATOM 2740 C C . SER B 1 148 ? -5.242 -11.508 -12.641 1 88.5 148 SER B C 1
ATOM 2742 O O . SER B 1 148 ? -5.383 -12.523 -13.32 1 88.5 148 SER B O 1
ATOM 2744 N N . LEU B 1 149 ? -6.117 -10.586 -12.594 1 89.69 149 LEU B N 1
ATOM 2745 C CA . LEU B 1 149 ? -7.359 -10.695 -13.344 1 89.69 149 LEU B CA 1
ATOM 2746 C C . LEU B 1 149 ? -7.129 -10.406 -14.82 1 89.69 149 LEU B C 1
ATOM 2748 O O . LEU B 1 149 ? -7.73 -11.055 -15.688 1 89.69 149 LEU B O 1
ATOM 2752 N N . LEU B 1 150 ? -6.25 -9.539 -15.086 1 89.25 150 LEU B N 1
ATOM 2753 C CA . LEU B 1 150 ? -6.102 -9.047 -16.453 1 89.25 150 LEU B CA 1
ATOM 2754 C C . LEU B 1 150 ? -5.059 -9.859 -17.219 1 89.25 150 LEU B C 1
ATOM 2756 O O . LEU B 1 150 ? -5.16 -10.023 -18.438 1 89.25 150 LEU B O 1
ATOM 2760 N N . TRP B 1 151 ? -4.047 -10.383 -16.578 1 78.12 151 TRP B N 1
ATOM 2761 C CA . TRP B 1 151 ? -2.941 -10.984 -17.312 1 78.12 151 TRP B CA 1
ATOM 2762 C C . TRP B 1 151 ? -2.756 -12.445 -16.938 1 78.12 151 TRP B C 1
ATOM 2764 O O . TRP B 1 151 ? -2.125 -13.211 -17.672 1 78.12 151 TRP B O 1
ATOM 2774 N N . ASP B 1 152 ? -3.145 -12.781 -15.742 1 62.38 152 ASP B N 1
ATOM 2775 C CA . ASP B 1 152 ? -2.922 -14.164 -15.344 1 62.38 152 ASP B CA 1
ATOM 2776 C C . ASP B 1 152 ? -4.199 -14.992 -15.492 1 62.38 152 ASP B C 1
ATOM 2778 O O . ASP B 1 152 ? -4.965 -15.141 -14.539 1 62.38 152 ASP B O 1
ATOM 2782 N N . THR B 1 153 ? -4.641 -15.227 -16.594 1 62 153 THR B N 1
ATOM 2783 C CA . THR B 1 153 ? -5.93 -15.867 -16.828 1 62 153 THR B CA 1
ATOM 2784 C C . THR B 1 153 ? -5.809 -17.391 -16.672 1 62 153 THR B C 1
ATOM 2786 O O . THR B 1 153 ? -5.68 -18.109 -17.656 1 62 153 THR B O 1
ATOM 2789 N N . ASN B 1 154 ? -5.371 -17.734 -15.516 1 63.88 154 ASN B N 1
ATOM 2790 C CA . ASN B 1 154 ? -5.309 -19.188 -15.391 1 63.88 154 ASN B CA 1
ATOM 2791 C C . ASN B 1 154 ? -6.684 -19.781 -15.125 1 63.88 154 ASN B C 1
ATOM 2793 O O . ASN B 1 154 ? -6.793 -20.891 -14.594 1 63.88 154 ASN B O 1
ATOM 2797 N N . THR B 1 155 ? -7.629 -19.047 -15.484 1 74.19 155 THR B N 1
ATOM 2798 C CA . THR B 1 155 ? -8.961 -19.609 -15.281 1 74.19 155 THR B CA 1
ATOM 2799 C C . THR B 1 155 ? -9.328 -20.562 -16.406 1 74.19 155 THR B C 1
ATOM 2801 O O . THR B 1 155 ? -9 -20.312 -17.578 1 74.19 155 THR B O 1
ATOM 2804 N N . SER B 1 156 ? -9.727 -21.75 -16.016 1 78.69 156 SER B N 1
ATOM 2805 C CA . SER B 1 156 ? -10.203 -22.719 -17 1 78.69 156 SER B CA 1
ATOM 2806 C C . SER B 1 156 ? -11.695 -23 -16.828 1 78.69 156 SER B C 1
ATOM 2808 O O . SER B 1 156 ? -12.117 -23.516 -15.797 1 78.69 156 SER B O 1
ATOM 2810 N N . PRO B 1 157 ? -12.57 -22.719 -17.828 1 84.94 157 PRO B N 1
ATOM 2811 C CA . PRO B 1 157 ? -12.242 -21.969 -19.047 1 84.94 157 PRO B CA 1
ATOM 2812 C C . PRO B 1 157 ? -11.922 -20.5 -18.781 1 84.94 157 PRO B C 1
ATOM 2814 O O . PRO B 1 157 ? -12.219 -20 -17.703 1 84.94 157 PRO B O 1
ATOM 2817 N N . PRO B 1 158 ? -11.367 -19.875 -19.797 1 87.62 158 PRO B N 1
ATOM 2818 C CA . PRO B 1 158 ? -11.047 -18.453 -19.625 1 87.62 158 PRO B CA 1
ATOM 2819 C C . PRO B 1 158 ? -12.289 -17.594 -19.375 1 87.62 158 PRO B C 1
ATOM 2821 O O . PRO B 1 158 ? -13.391 -17.953 -19.812 1 87.62 158 PRO B O 1
ATOM 2824 N N . LEU B 1 159 ? -12.086 -16.531 -18.703 1 91 159 LEU B N 1
ATOM 2825 C CA . LEU B 1 159 ? -13.188 -15.602 -18.438 1 91 159 LEU B CA 1
ATOM 2826 C C . LEU B 1 159 ? -13.688 -14.984 -19.734 1 91 159 LEU B C 1
ATOM 2828 O O . LEU B 1 159 ? -12.898 -14.609 -20.609 1 91 159 LEU B O 1
ATOM 2832 N N . THR B 1 160 ? -15.008 -14.961 -19.844 1 91.56 160 THR B N 1
ATOM 2833 C CA . THR B 1 160 ? -15.586 -14.203 -20.938 1 91.56 160 THR B CA 1
ATOM 2834 C C . THR B 1 160 ? -15.406 -12.703 -20.703 1 91.56 160 THR B C 1
ATOM 2836 O O . THR B 1 160 ? -15.055 -12.273 -19.609 1 91.56 160 THR B O 1
ATOM 2839 N N . THR B 1 161 ? -15.641 -11.945 -21.734 1 93.06 161 THR B N 1
ATOM 2840 C CA . THR B 1 161 ? -15.539 -10.492 -21.625 1 93.06 161 THR B CA 1
ATOM 2841 C C . THR B 1 161 ? -16.516 -9.961 -20.578 1 93.06 161 THR B C 1
ATOM 2843 O O . THR B 1 161 ? -16.188 -9.055 -19.812 1 93.06 161 THR B O 1
ATOM 2846 N N . PHE B 1 162 ? -17.656 -10.562 -20.578 1 94.25 162 PHE B N 1
ATOM 2847 C CA . PHE B 1 162 ? -18.672 -10.133 -19.625 1 94.25 162 PHE B CA 1
ATOM 2848 C C . PHE B 1 162 ? -18.281 -10.477 -18.203 1 94.25 162 PHE B C 1
ATOM 2850 O O . PHE B 1 162 ? -18.453 -9.664 -17.297 1 94.25 162 PHE B O 1
ATOM 2857 N N . GLU B 1 163 ? -17.75 -11.656 -18.016 1 93.31 163 GLU B N 1
ATOM 2858 C CA . GLU B 1 163 ? -17.312 -12.07 -16.703 1 93.31 163 GLU B CA 1
ATOM 2859 C C . GLU B 1 163 ? -16.172 -11.188 -16.188 1 93.31 163 GLU B C 1
ATOM 2861 O O . GLU B 1 163 ? -16.172 -10.766 -15.031 1 93.31 163 GLU B O 1
ATOM 2866 N N . LEU B 1 164 ? -15.281 -10.883 -17.062 1 94.19 164 LEU B N 1
ATOM 2867 C CA . LEU B 1 164 ? -14.164 -10.016 -16.688 1 94.19 164 LEU B CA 1
ATOM 2868 C C . LEU B 1 164 ? -14.648 -8.609 -16.344 1 94.19 164 LEU B C 1
ATOM 2870 O O . LEU B 1 164 ? -14.219 -8.031 -15.352 1 94.19 164 LEU B O 1
ATOM 2874 N N . ALA B 1 165 ? -15.5 -8.102 -17.172 1 94.88 165 ALA B N 1
ATOM 2875 C CA . ALA B 1 165 ? -16.047 -6.77 -16.922 1 94.88 165 ALA B CA 1
ATOM 2876 C C . ALA B 1 165 ? -16.797 -6.719 -15.594 1 94.88 165 ALA B C 1
ATOM 2878 O O . ALA B 1 165 ? -16.703 -5.73 -14.867 1 94.88 165 ALA B O 1
ATOM 2879 N N . SER B 1 166 ? -17.516 -7.773 -15.328 1 95.12 166 SER B N 1
ATOM 2880 C CA . SER B 1 166 ? -18.25 -7.852 -14.062 1 95.12 166 SER B CA 1
ATOM 2881 C C . SER B 1 166 ? -17.297 -7.891 -12.875 1 95.12 166 SER B C 1
ATOM 2883 O O . SER B 1 166 ? -17.516 -7.203 -11.875 1 95.12 166 SER B O 1
ATOM 2885 N N . LEU B 1 167 ? -16.25 -8.594 -13.008 1 94.12 167 LEU B N 1
ATOM 2886 C CA . LEU B 1 167 ? -15.258 -8.672 -11.945 1 94.12 167 LEU B CA 1
ATOM 2887 C C . LEU B 1 167 ? -14.562 -7.332 -11.75 1 94.12 167 LEU B C 1
ATOM 2889 O O . LEU B 1 167 ? -14.398 -6.875 -10.617 1 94.12 167 LEU B O 1
ATOM 2893 N N . LEU B 1 168 ? -14.195 -6.766 -12.844 1 95.31 168 LEU B N 1
ATOM 2894 C CA . LEU B 1 168 ? -13.516 -5.477 -12.773 1 95.31 168 LEU B CA 1
ATOM 2895 C C . LEU B 1 168 ? -14.398 -4.43 -12.109 1 95.31 168 LEU B C 1
ATOM 2897 O O . LEU B 1 168 ? -13.914 -3.592 -11.344 1 95.31 168 LEU B O 1
ATOM 2901 N N . SER B 1 169 ? -15.688 -4.535 -12.391 1 95 169 SER B N 1
ATOM 2902 C CA . SER B 1 169 ? -16.625 -3.596 -11.781 1 95 169 SER B CA 1
ATOM 2903 C C . SER B 1 169 ? -16.688 -3.787 -10.266 1 95 169 SER B C 1
ATOM 2905 O O . SER B 1 169 ? -16.953 -2.836 -9.531 1 95 169 SER B O 1
ATOM 2907 N N . CYS B 1 170 ? -16.422 -4.98 -9.836 1 92.81 170 CYS B N 1
ATOM 2908 C CA . CYS B 1 170 ? -16.422 -5.289 -8.414 1 92.81 170 CYS B CA 1
ATOM 2909 C C . CYS B 1 170 ? -15.141 -4.812 -7.746 1 92.81 170 CYS B C 1
ATOM 2911 O O . CYS B 1 170 ? -15.148 -4.461 -6.566 1 92.81 170 CYS B O 1
ATOM 2913 N N . TYR B 1 171 ? -14.062 -4.742 -8.461 1 96.12 171 TYR B N 1
ATOM 2914 C CA . TYR B 1 171 ? -12.758 -4.504 -7.852 1 96.12 171 TYR B CA 1
ATOM 2915 C C . TYR B 1 171 ? -12.328 -3.055 -8.023 1 96.12 171 TYR B C 1
ATOM 2917 O O . TYR B 1 171 ? -11.68 -2.479 -7.145 1 96.12 171 TYR B O 1
ATOM 2925 N N . ILE B 1 172 ? -12.711 -2.4 -9.039 1 97 172 ILE B N 1
ATOM 2926 C CA . ILE B 1 172 ? -12.172 -1.106 -9.445 1 97 172 ILE B CA 1
ATOM 2927 C C . ILE B 1 172 ? -12.555 -0.046 -8.414 1 97 172 ILE B C 1
ATOM 2929 O O . ILE B 1 172 ? -11.727 0.791 -8.039 1 97 172 ILE B O 1
ATOM 2933 N N . PRO B 1 173 ? -13.781 -0.019 -7.883 1 96.75 173 PRO B N 1
ATOM 2934 C CA . PRO B 1 173 ? -14.109 0.981 -6.859 1 96.75 173 PRO B CA 1
ATOM 2935 C C . PRO B 1 173 ? -13.188 0.902 -5.645 1 96.75 173 PRO B C 1
ATOM 2937 O O . PRO B 1 173 ? -12.891 1.926 -5.023 1 96.75 173 PRO B O 1
ATOM 2940 N N . TYR B 1 174 ? -12.711 -0.263 -5.355 1 97 174 TYR B N 1
ATOM 2941 C CA . TYR B 1 174 ? -11.875 -0.462 -4.18 1 97 174 TYR B CA 1
ATOM 2942 C C . TYR B 1 174 ? -10.438 -0.014 -4.445 1 97 174 TYR B C 1
ATOM 2944 O O . TYR B 1 174 ? -9.625 0.059 -3.521 1 97 174 TYR B O 1
ATOM 2952 N N . LEU B 1 175 ? -10.172 0.251 -5.676 1 98.25 175 LEU B N 1
ATOM 2953 C CA . LEU B 1 175 ? -8.922 0.916 -6.031 1 98.25 175 LEU B CA 1
ATOM 2954 C C . LEU B 1 175 ? -9.109 2.428 -6.09 1 98.25 175 LEU B C 1
ATOM 2956 O O . LEU B 1 175 ? -8.336 3.178 -5.488 1 98.25 175 LEU B O 1
ATOM 2960 N N . VAL B 1 176 ? -10.156 2.885 -6.746 1 98.25 176 VAL B N 1
ATOM 2961 C CA . VAL B 1 176 ? -10.336 4.281 -7.121 1 98.25 176 VAL B CA 1
ATOM 2962 C C . VAL B 1 176 ? -10.672 5.113 -5.883 1 98.25 176 VAL B C 1
ATOM 2964 O O . VAL B 1 176 ? -10.07 6.164 -5.652 1 98.25 176 VAL B O 1
ATOM 2967 N N . VAL B 1 177 ? -11.586 4.648 -5.082 1 98.25 177 VAL B N 1
ATOM 2968 C CA . VAL B 1 177 ? -12.07 5.453 -3.967 1 98.25 177 VAL B CA 1
ATOM 2969 C C . VAL B 1 177 ? -10.969 5.594 -2.918 1 98.25 177 VAL B C 1
ATOM 2971 O O . VAL B 1 177 ? -10.656 6.707 -2.477 1 98.25 177 VAL B O 1
ATOM 2974 N N . PRO B 1 178 ? -10.336 4.512 -2.508 1 98.69 178 PRO B N 1
ATOM 2975 C CA . PRO B 1 178 ? -9.227 4.684 -1.56 1 98.69 178 PRO B CA 1
ATOM 2976 C C . PRO B 1 178 ? -8.102 5.551 -2.115 1 98.69 178 PRO B C 1
ATOM 2978 O O . PRO B 1 178 ? -7.52 6.355 -1.384 1 98.69 178 PRO B O 1
ATOM 2981 N N . LEU B 1 179 ? -7.801 5.359 -3.379 1 98.75 179 LEU B N 1
ATOM 2982 C CA . LEU B 1 179 ? -6.777 6.203 -3.984 1 98.75 179 LEU B CA 1
ATOM 2983 C C . LEU B 1 179 ? -7.188 7.672 -3.939 1 98.75 179 LEU B C 1
ATOM 2985 O O . LEU B 1 179 ? -6.383 8.539 -3.588 1 98.75 179 LEU B O 1
ATOM 2989 N N . MET B 1 180 ? -8.406 7.922 -4.297 1 98.25 180 MET B N 1
ATOM 2990 C CA . MET B 1 180 ? -8.93 9.281 -4.238 1 98.25 180 MET B CA 1
ATOM 2991 C C . MET B 1 180 ? -8.875 9.828 -2.814 1 98.25 180 MET B C 1
ATOM 2993 O O . MET B 1 180 ? -8.539 10.992 -2.602 1 98.25 180 MET B O 1
ATOM 2997 N N . MET B 1 181 ? -9.219 9.039 -1.905 1 97.69 181 MET B N 1
ATOM 2998 C CA . MET B 1 181 ? -9.188 9.43 -0.5 1 97.69 181 MET B CA 1
ATOM 2999 C C . MET B 1 181 ? -7.777 9.836 -0.08 1 97.69 181 MET B C 1
ATOM 3001 O O . MET B 1 181 ? -7.586 10.883 0.543 1 97.69 181 MET B O 1
ATOM 3005 N N . ALA B 1 182 ? -6.82 9.016 -0.436 1 98.5 182 ALA B N 1
ATOM 3006 C CA . ALA B 1 182 ? -5.43 9.297 -0.086 1 98.5 182 ALA B CA 1
ATOM 3007 C C . ALA B 1 182 ? -4.957 10.602 -0.719 1 98.5 182 ALA B C 1
ATOM 3009 O O . ALA B 1 182 ? -4.34 11.43 -0.052 1 98.5 182 ALA B O 1
ATOM 3010 N N . VAL B 1 183 ? -5.277 10.82 -1.956 1 98.31 183 VAL B N 1
ATOM 3011 C CA . VAL B 1 183 ? -4.82 12 -2.684 1 98.31 183 VAL B CA 1
ATOM 3012 C C . VAL B 1 183 ? -5.539 13.242 -2.164 1 98.31 183 VAL B C 1
ATOM 3014 O O . VAL B 1 183 ? -4.902 14.25 -1.849 1 98.31 183 VAL B O 1
ATOM 3017 N N . ASP B 1 184 ? -6.832 13.148 -2.043 1 97.56 184 ASP B N 1
ATOM 3018 C CA . ASP B 1 184 ? -7.637 14.289 -1.611 1 97.56 184 ASP B CA 1
ATOM 3019 C C . ASP B 1 184 ? -7.262 14.719 -0.195 1 97.56 184 ASP B C 1
ATOM 3021 O O . ASP B 1 184 ? -6.934 15.883 0.038 1 97.56 184 ASP B O 1
ATOM 3025 N N . LEU B 1 185 ? -7.309 13.82 0.687 1 96.94 185 LEU B N 1
ATOM 3026 C CA . LEU B 1 185 ? -7.035 14.164 2.078 1 96.94 185 LEU B CA 1
ATOM 3027 C C . LEU B 1 185 ? -5.566 14.539 2.27 1 96.94 185 LEU B C 1
ATOM 3029 O O . LEU B 1 185 ? -5.242 15.375 3.113 1 96.94 185 LEU B O 1
ATOM 3033 N N . GLY B 1 186 ? -4.66 13.898 1.456 1 96.94 186 GLY B N 1
ATOM 3034 C CA . GLY B 1 186 ? -3.271 14.328 1.47 1 96.94 186 GLY B CA 1
ATOM 3035 C C . GLY B 1 186 ? -3.092 15.773 1.056 1 96.94 186 GLY B C 1
ATOM 3036 O O . GLY B 1 186 ? -2.33 16.516 1.681 1 96.94 186 GLY B O 1
ATOM 3037 N N . LEU B 1 187 ? -3.781 16.141 0.057 1 96.25 187 LEU B N 1
ATOM 3038 C CA . LEU B 1 187 ? -3.701 17.516 -0.428 1 96.25 187 LEU B CA 1
ATOM 3039 C C . LEU B 1 187 ? -4.316 18.484 0.577 1 96.25 187 LEU B C 1
ATOM 3041 O O . LEU B 1 187 ? -3.797 19.578 0.783 1 96.25 187 LEU B O 1
ATOM 3045 N N . ARG B 1 188 ? -5.398 18.094 1.177 1 92.94 188 ARG B N 1
ATOM 3046 C CA . ARG B 1 188 ? -6.008 18.938 2.209 1 92.94 188 ARG B CA 1
ATOM 3047 C C . ARG B 1 188 ? -5.047 19.156 3.373 1 92.94 188 ARG B C 1
ATOM 3049 O O . ARG B 1 188 ? -4.945 20.266 3.9 1 92.94 188 ARG B O 1
ATOM 3056 N N . LEU B 1 189 ? -4.406 18.078 3.707 1 94.31 189 LEU B N 1
ATOM 3057 C CA . LEU B 1 189 ? -3.434 18.188 4.789 1 94.31 189 LEU B CA 1
ATOM 3058 C C . LEU B 1 189 ? -2.293 19.125 4.414 1 94.31 189 LEU B C 1
ATOM 3060 O O . LEU B 1 189 ? -1.86 19.938 5.23 1 94.31 189 LEU B O 1
ATOM 3064 N N . THR B 1 190 ? -1.83 19.016 3.195 1 94.06 190 THR B N 1
ATOM 3065 C CA . THR B 1 190 ? -0.742 19.859 2.719 1 94.06 190 THR B CA 1
ATOM 3066 C C . THR B 1 190 ? -1.154 21.328 2.732 1 94.06 190 THR B C 1
ATOM 3068 O O . THR B 1 190 ? -0.374 22.188 3.131 1 94.06 190 THR B O 1
ATOM 3071 N N . LYS B 1 191 ? -2.342 21.578 2.369 1 91.12 191 LYS B N 1
ATOM 3072 C CA . LYS B 1 191 ? -2.865 22.938 2.379 1 91.12 191 LYS B CA 1
ATOM 3073 C C . LYS B 1 191 ? -3.008 23.453 3.805 1 91.12 191 LYS B C 1
ATOM 3075 O O . LYS B 1 191 ? -2.715 24.625 4.078 1 91.12 191 LYS B O 1
ATOM 3080 N N . LEU B 1 192 ? -3.486 22.625 4.602 1 87.56 192 LEU B N 1
ATOM 3081 C CA . LEU B 1 192 ? -3.652 23 6 1 87.56 192 LEU B CA 1
ATOM 3082 C C . LEU B 1 192 ? -2.314 23.391 6.621 1 87.56 192 LEU B C 1
ATOM 3084 O O . LEU B 1 192 ? -2.232 24.359 7.371 1 87.56 192 LEU B O 1
ATOM 3088 N N . ILE B 1 193 ? -1.307 22.656 6.348 1 86.81 193 ILE B N 1
ATOM 3089 C CA . ILE B 1 193 ? 0.026 22.906 6.887 1 86.81 193 ILE B CA 1
ATOM 3090 C C . ILE B 1 193 ? 0.605 24.172 6.273 1 86.81 193 ILE B C 1
ATOM 3092 O O . ILE B 1 193 ? 1.21 24.984 6.973 1 86.81 193 ILE B O 1
ATOM 3096 N N . GLY B 1 194 ? 0.48 24.328 4.969 1 80.44 194 GLY B N 1
ATOM 3097 C CA . GLY B 1 194 ? 0.974 25.516 4.297 1 80.44 194 GLY B CA 1
ATOM 3098 C C . GLY B 1 194 ? 0.265 26.781 4.734 1 80.44 194 GLY B C 1
ATOM 3099 O O . GLY B 1 194 ? 0.868 27.859 4.766 1 80.44 194 GLY B O 1
ATOM 3100 N N . GLY B 1 195 ? -1.094 26.734 4.852 1 69.06 195 GLY B N 1
ATOM 3101 C CA . GLY B 1 195 ? -1.876 27.875 5.273 1 69.06 195 GLY B CA 1
ATOM 3102 C C . GLY B 1 195 ? -1.637 28.266 6.723 1 69.06 195 GLY B C 1
ATOM 3103 O O . GLY B 1 195 ? -1.74 29.438 7.086 1 69.06 195 GLY B O 1
ATOM 3104 N N . GLY B 1 196 ? -1.455 27.359 7.605 1 56.19 196 GLY B N 1
ATOM 3105 C CA . GLY B 1 196 ? -1.117 27.672 8.984 1 56.19 196 GLY B CA 1
ATOM 3106 C C . GLY B 1 196 ? 0.194 28.422 9.117 1 56.19 196 GLY B C 1
ATOM 3107 O O . GLY B 1 196 ? 0.349 29.266 10.008 1 56.19 196 GLY B O 1
ATOM 3108 N N . VAL B 1 197 ? 1.133 28.219 8.219 1 49.44 197 VAL B N 1
ATOM 3109 C CA . VAL B 1 197 ? 2.41 28.922 8.211 1 49.44 197 VAL B CA 1
ATOM 3110 C C . VAL B 1 197 ? 2.207 30.359 7.746 1 49.44 197 VAL B C 1
ATOM 3112 O O . VAL B 1 197 ? 2.828 31.281 8.273 1 49.44 197 VAL B O 1
ATOM 3115 N N . ARG B 1 198 ? 1.237 30.641 6.84 1 46.19 198 ARG B N 1
ATOM 3116 C CA . ARG B 1 198 ? 0.99 31.984 6.367 1 46.19 198 ARG B CA 1
ATOM 3117 C C . ARG B 1 198 ? 0.335 32.844 7.453 1 46.19 198 ARG B C 1
ATOM 3119 O O . ARG B 1 198 ? 0.584 34.031 7.543 1 46.19 198 ARG B O 1
ATOM 3126 N N . LYS B 1 199 ? -0.463 32.312 8.336 1 47 199 LYS B N 1
ATOM 3127 C CA . LYS B 1 199 ? -1.148 33.125 9.328 1 47 199 LYS B CA 1
ATOM 3128 C C . LYS B 1 199 ? -0.212 33.5 10.469 1 47 199 LYS B C 1
ATOM 3130 O O . LYS B 1 199 ? -0.485 34.438 11.219 1 47 199 LYS B O 1
ATOM 3135 N N . LYS B 1 200 ? 0.756 32.844 10.688 1 45.88 200 LYS B N 1
ATOM 3136 C CA . LYS B 1 200 ? 1.636 33.188 11.789 1 45.88 200 LYS B CA 1
ATOM 3137 C C . LYS B 1 200 ? 2.639 34.281 11.359 1 45.88 200 LYS B C 1
ATOM 3139 O O . LYS B 1 200 ? 3.43 34.75 12.172 1 45.88 200 LYS B O 1
ATOM 3144 N N . VAL B 1 201 ? 2.541 34.656 10.164 1 41 201 VAL B N 1
ATOM 3145 C CA . VAL B 1 201 ? 3.359 35.812 9.812 1 41 201 VAL B CA 1
ATOM 3146 C C . VAL B 1 201 ? 2.486 37.062 9.75 1 41 201 VAL B C 1
ATOM 3148 O O . VAL B 1 201 ? 1.378 37.031 9.211 1 41 201 VAL B O 1
#

Secondary structure (DSSP, 8-state):
--HHHHHHHHHHHHHHHHHHHHHHHHTGGGGTS-GGGS-HHHHHHHHHHH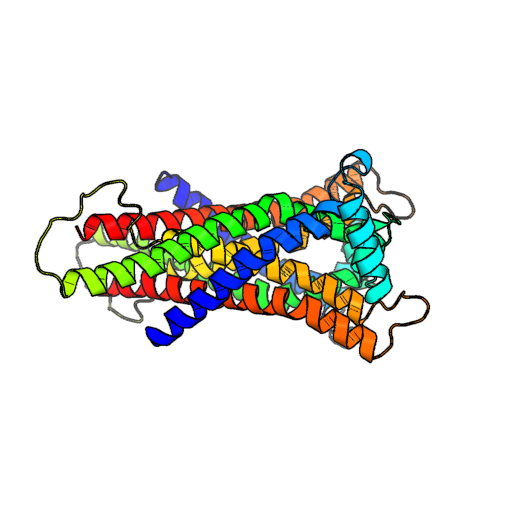HHH--HHHHHHHHT-STTGGGHHHHHHIIIIIHHHHHHHHHHHHHHHHHHHHHHHHHH---------S-TTS-GGGGHHHHHHHHHHHHHHHHHHHHHHHT----SSPPPHHHHHHHHHHHHHHHHHHHHHHHHHHHHHHHHHHHHHHHT-/--HHHHHHHHHHHHHHHHHHHHHHHHTGGGGTS-GGGS-HHHHHHHHHHHHHH--HHHHHHHHT-STTGGGHHHHHHIIIIIHHHHHHHHHHHHHHHHHHHHHHHHHH---------S---S-GGGGHHHHHHHHHHHHHHHHHHHHHHHT----SSPPPHHHHHHHHHHHHHHHHHHHHHHHHHHHHHHHHHHHHHHHT-